Protein AF-0000000073460414 (afdb_homodimer)

InterPro domains:
  IPR008927 6-phosphogluconate dehydrogenase-like, C-terminal domain superfamily [SSF48179] (212-339)
  IPR013328 6-phosphogluconate dehydrogenase, domain 2 [G3DSA:1.10.1040.10] (212-346)
  IPR013332 Ketopantoate reductase, N-terminal domain [PF02558] (13-181)
  IPR013752 Ketopantoate reductase, C-terminal domain [PF08546] (212-337)
  IPR036188 FAD/NAD(P)-binding domain superfamily [SSF51905] (10-211)
  IPR036291 NAD(P)-binding domain superfamily [SSF51735] (9-98)
  IPR051402 Ketopantoate Reductase-Related [PTHR21708] (1-340)

Solvent-accessible surface area (backbone atoms only — not comparable to full-atom values): 36194 Å² total; per-residue (Å²): 130,85,64,92,63,86,69,82,56,45,28,33,37,35,40,30,64,48,30,66,23,47,53,51,47,48,36,28,38,70,46,63,57,33,45,26,32,37,30,25,60,92,32,32,72,54,30,74,75,52,18,31,33,36,44,28,72,52,73,38,78,42,69,54,46,69,63,76,36,78,24,60,35,69,67,52,54,53,68,64,70,63,63,53,44,27,40,36,39,34,44,78,58,32,81,89,50,59,67,77,62,17,65,36,57,59,44,50,62,55,57,52,44,31,40,71,69,38,64,84,56,64,30,30,40,33,42,45,42,81,43,46,77,62,66,68,60,55,51,58,91,69,45,42,72,72,53,40,45,21,52,26,39,28,50,71,48,61,47,52,41,58,80,48,85,39,31,32,40,29,77,40,61,50,37,35,37,25,10,25,72,52,77,82,40,62,66,15,43,53,48,22,49,50,46,26,60,36,43,30,30,88,94,48,45,45,40,39,68,25,86,57,37,65,58,53,40,54,56,51,35,41,48,51,46,22,52,21,53,52,22,32,58,54,70,42,34,46,25,54,43,32,57,39,20,66,90,48,38,38,34,51,64,62,44,37,48,52,22,27,50,34,46,44,52,34,40,39,71,75,74,38,83,66,66,71,68,51,54,64,48,53,57,53,59,39,48,74,43,88,43,64,45,72,44,22,51,25,48,76,68,67,41,86,56,50,51,52,30,40,40,45,41,55,49,52,53,13,54,77,65,71,42,83,42,68,58,47,50,44,55,42,57,51,46,41,35,39,46,38,53,45,33,40,74,70,63,74,41,83,76,129,131,84,66,89,66,85,70,82,57,45,27,34,36,35,41,29,64,48,31,66,24,47,52,52,47,47,37,28,37,71,48,62,58,33,46,27,31,37,30,25,61,94,32,32,71,55,30,75,76,51,18,30,32,35,44,28,71,52,74,39,78,43,68,54,45,69,62,78,36,79,24,59,35,68,66,53,54,53,68,64,70,62,62,51,45,29,39,36,38,36,45,76,57,32,82,86,49,59,66,77,62,16,63,33,58,58,44,50,61,55,56,50,43,31,40,68,68,40,65,82,57,62,28,31,40,31,43,45,42,83,44,45,76,62,67,70,58,54,52,60,92,67,43,43,72,73,51,41,45,21,52,27,38,26,48,71,46,62,47,53,39,59,80,46,85,38,30,32,41,30,77,39,61,49,36,35,38,25,10,25,72,52,75,83,40,63,67,14,44,53,47,22,47,50,47,23,59,36,43,31,32,88,94,47,43,45,42,38,66,26,85,59,36,67,58,53,40,54,56,51,37,40,48,50,44,22,52,22,53,52,21,32,57,54,72,42,34,46,24,53,42,34,57,40,18,66,92,48,38,39,34,50,64,62,44,37,47,52,25,27,50,32,47,44,52,35,40,38,73,75,72,39,83,67,68,70,70,51,54,65,48,54,58,54,58,39,51,75,42,89,44,66,46,72,44,21,52,24,48,76,67,67,40,86,55,51,51,53,29,42,40,46,41,55,50,52,53,12,54,76,64,71,43,83,42,67,59,47,49,44,54,42,57,50,46,40,35,38,47,38,52,44,34,39,76,70,63,74,40,84,75,130

Organism: Eremothecium gossypii (strain ATCC 10895 / CBS 109.51 / FGSC 9923 / NRRL Y-1056) (NCBI:txid284811)

Radius of gyration: 31.47 Å; Cα contacts (8 Å, |Δi|>4): 1413; chains: 2; bounding box: 45×119×71 Å

Nearest PDB structures (foldseek):
  5x20-assembly1_B  TM=8.268E-01  e=2.804E-19  Enterococcus faecium DO
  5x20-assembly1_A  TM=7.997E-01  e=2.499E-19  Enterococcus faecium DO
  2ew2-assembly1_A  TM=6.689E-01  e=2.371E-20  Enterococcus faecalis V583
  3wfj-assembly1_E  TM=7.992E-01  e=2.943E-17  Enterococcus faecium
  5x20-assembly2_D  TM=8.362E-01  e=9.614E-12  Enterococcus faecium DO

Structure (mmCIF, N/CA/C/O backbone):
data_AF-0000000073460414-model_v1
#
loop_
_entity.id
_entity.type
_entity.pdbx_description
1 polymer ADR079Cp
#
loop_
_atom_site.group_PDB
_atom_site.id
_atom_site.type_symbol
_atom_site.label_atom_id
_atom_site.label_alt_id
_atom_site.label_comp_id
_atom_site.label_asym_id
_atom_site.label_entity_id
_atom_site.label_seq_id
_atom_site.pdbx_PDB_ins_code
_atom_site.Cartn_x
_atom_site.Cartn_y
_atom_site.Cartn_z
_atom_site.occupancy
_atom_site.B_iso_or_equiv
_atom_site.auth_seq_id
_atom_site.auth_comp_id
_atom_site.auth_asym_id
_atom_site.auth_atom_id
_atom_site.pdbx_PDB_model_num
ATOM 1 N N . MET A 1 1 ? 2.545 55.188 43.062 1 28.72 1 MET A N 1
ATOM 2 C CA . MET A 1 1 ? 3.352 54.812 41.906 1 28.72 1 MET A CA 1
ATOM 3 C C . MET A 1 1 ? 2.799 53.562 41.25 1 28.72 1 MET A C 1
ATOM 5 O O . MET A 1 1 ? 2.805 52.469 41.812 1 28.72 1 MET A O 1
ATOM 9 N N . SER A 1 2 ? 1.686 53.656 40.438 1 30.47 2 SER A N 1
ATOM 10 C CA . SER A 1 2 ? 0.773 52.625 39.969 1 30.47 2 SER A CA 1
ATOM 11 C C . SER A 1 2 ? 1.525 51.531 39.219 1 30.47 2 SER A C 1
ATOM 13 O O . SER A 1 2 ? 2.355 51.812 38.344 1 30.47 2 SER A O 1
ATOM 15 N N . THR A 1 3 ? 1.87 50.375 39.781 1 33.47 3 THR A N 1
ATOM 16 C CA . THR A 1 3 ? 2.707 49.25 39.406 1 33.47 3 THR A CA 1
ATOM 17 C C . THR A 1 3 ? 2.5 48.875 37.938 1 33.47 3 THR A C 1
ATOM 19 O O . THR A 1 3 ? 1.475 49.219 37.344 1 33.47 3 THR A O 1
ATOM 22 N N . LEU A 1 4 ? 3.502 48.438 37.062 1 39.12 4 LEU A N 1
ATOM 23 C CA . LEU A 1 4 ? 3.404 48.188 35.656 1 39.12 4 LEU A CA 1
ATOM 24 C C . LEU A 1 4 ? 2.039 47.625 35.281 1 39.12 4 LEU A C 1
ATOM 26 O O . LEU A 1 4 ? 1.652 46.562 35.812 1 39.12 4 LEU A O 1
ATOM 30 N N . GLY A 1 5 ? 0.961 48.25 35.094 1 36.22 5 GLY A N 1
ATOM 31 C CA . GLY A 1 5 ? -0.43 48.062 34.688 1 36.22 5 GLY A CA 1
ATOM 32 C C . GLY A 1 5 ? -0.645 46.844 33.812 1 36.22 5 GLY A C 1
ATOM 33 O O . GLY A 1 5 ? 0.282 46.406 33.125 1 36.22 5 GLY A O 1
ATOM 34 N N . GLU A 1 6 ? -1.478 45.781 34.156 1 42 6 GLU A N 1
ATOM 35 C CA . GLU A 1 6 ? -1.787 44.562 33.438 1 42 6 GLU A CA 1
ATOM 36 C C . GLU A 1 6 ? -1.792 44.812 31.938 1 42 6 GLU A C 1
ATOM 38 O O . GLU A 1 6 ? -2.781 45.281 31.375 1 42 6 GLU A O 1
ATOM 43 N N . GLN A 1 7 ? -0.922 45.5 31.266 1 48.25 7 GLN A N 1
ATOM 44 C CA . GLN A 1 7 ? -0.812 45.625 29.812 1 48.25 7 GLN A CA 1
ATOM 45 C C . GLN A 1 7 ? -1.405 44.438 29.094 1 48.25 7 GLN A C 1
ATOM 47 O O . GLN A 1 7 ? -1.146 43.281 29.469 1 48.25 7 GLN A O 1
ATOM 52 N N . ASP A 1 8 ? -2.619 44.562 28.391 1 69.56 8 ASP A N 1
ATOM 53 C CA . ASP A 1 8 ? -3.539 43.562 27.828 1 69.56 8 ASP A CA 1
ATOM 54 C C . ASP A 1 8 ? -2.789 42.531 26.984 1 69.56 8 ASP A C 1
ATOM 56 O O . ASP A 1 8 ? -2.154 42.875 26 1 69.56 8 ASP A O 1
ATOM 60 N N . LYS A 1 9 ? -2.256 41.469 27.531 1 89.38 9 LYS A N 1
ATOM 61 C CA . LYS A 1 9 ? -1.607 40.375 26.844 1 89.38 9 LYS A CA 1
ATOM 62 C C . LYS A 1 9 ? -2.342 40.031 25.547 1 89.38 9 LYS A C 1
ATOM 64 O O . LYS A 1 9 ? -3.562 40.188 25.453 1 89.38 9 LYS A O 1
ATOM 69 N N . LEU A 1 10 ? -1.548 39.75 24.609 1 96.31 10 LEU A N 1
ATOM 70 C CA . LEU A 1 10 ? -2.17 39.219 23.391 1 96.31 10 LEU A CA 1
ATOM 71 C C . LEU A 1 10 ? -2.977 37.969 23.703 1 96.31 10 LEU A C 1
ATOM 73 O O . LEU A 1 10 ? -2.73 37.281 24.703 1 96.31 10 LEU A O 1
ATOM 77 N N . ARG A 1 11 ? -3.967 37.781 22.953 1 98.19 11 ARG A N 1
ATOM 78 C CA . ARG A 1 11 ? -4.777 36.562 23.094 1 98.19 11 ARG A CA 1
ATOM 79 C C . ARG A 1 11 ? -4.574 35.656 21.891 1 98.19 11 ARG A C 1
ATOM 81 O O . ARG A 1 11 ? -4.754 36.062 20.75 1 98.19 11 ARG A O 1
ATOM 88 N N . ALA A 1 12 ? -4.16 34.438 22.172 1 98.69 12 ALA A N 1
ATOM 89 C CA . ALA A 1 12 ? -3.98 33.406 21.141 1 98.69 12 ALA A CA 1
ATOM 90 C C . ALA A 1 12 ? -4.965 32.281 21.312 1 98.69 12 ALA A C 1
ATOM 92 O O . ALA A 1 12 ? -5.094 31.719 22.406 1 98.69 12 ALA A O 1
ATOM 93 N N . LEU A 1 13 ? -5.668 31.922 20.266 1 98.75 13 LEU A N 1
ATOM 94 C CA . LEU A 1 13 ? -6.559 30.766 20.234 1 98.75 13 LEU A CA 1
ATOM 95 C C . LEU A 1 13 ? -5.957 29.641 19.406 1 98.75 13 LEU A C 1
ATOM 97 O O . LEU A 1 13 ? -5.711 29.812 18.203 1 98.75 13 LEU A O 1
ATOM 101 N N . VAL A 1 14 ? -5.699 28.5 20.031 1 98.69 14 VAL A N 1
ATOM 102 C CA . VAL A 1 14 ? -5.215 27.312 19.328 1 98.69 14 VAL A CA 1
ATOM 103 C C . VAL A 1 14 ? -6.379 26.359 19.062 1 98.69 14 VAL A C 1
ATOM 105 O O . VAL A 1 14 ? -7.078 25.953 20 1 98.69 14 VAL A O 1
ATOM 108 N N . ILE A 1 15 ? -6.594 26.094 17.781 1 97.31 15 ILE A N 1
ATOM 109 C CA . ILE A 1 15 ? -7.652 25.172 17.375 1 97.31 15 ILE A CA 1
ATOM 110 C C . ILE A 1 15 ? -7.047 23.844 16.922 1 97.31 15 ILE A C 1
ATOM 112 O O . ILE A 1 15 ? -6.305 23.781 15.945 1 97.31 15 ILE A O 1
ATOM 116 N N . GLY A 1 16 ? -7.383 22.734 17.594 1 95.69 16 GLY A N 1
ATOM 117 C CA . GLY A 1 16 ? -6.793 21.422 17.391 1 95.69 16 GLY A CA 1
ATOM 118 C C . GLY A 1 16 ? -5.91 20.984 18.547 1 95.69 16 GLY A C 1
ATOM 119 O O . GLY A 1 16 ? -4.727 21.328 18.594 1 95.69 16 GLY A O 1
ATOM 120 N N . ALA A 1 17 ? -6.434 20.109 19.391 1 95.62 17 ALA A N 1
ATOM 121 C CA . ALA A 1 17 ? -5.711 19.672 20.578 1 95.62 17 ALA A CA 1
ATOM 122 C C . ALA A 1 17 ? -5.09 18.297 20.375 1 95.62 17 ALA A C 1
ATOM 124 O O . ALA A 1 17 ? -5.191 17.422 21.25 1 95.62 17 ALA A O 1
ATOM 125 N N . GLY A 1 18 ? -4.543 18.094 19.172 1 94.06 18 GLY A N 1
ATOM 126 C CA . GLY A 1 18 ? -3.611 17 18.984 1 94.06 18 GLY A CA 1
ATOM 127 C C . GLY A 1 18 ? -2.244 17.266 19.594 1 94.06 18 GLY A C 1
ATOM 128 O O . GLY A 1 18 ? -2.047 18.281 20.266 1 94.06 18 GLY A O 1
ATOM 129 N N . ALA A 1 19 ? -1.358 16.391 19.328 1 93.81 19 ALA A N 1
ATOM 130 C CA . ALA A 1 19 ? -0.025 16.516 19.906 1 93.81 19 ALA A CA 1
ATOM 131 C C . ALA A 1 19 ? 0.627 17.844 19.516 1 93.81 19 ALA A C 1
ATOM 133 O O . ALA A 1 19 ? 1.163 18.547 20.375 1 93.81 19 ALA A O 1
ATOM 134 N N . VAL A 1 20 ? 0.552 18.172 18.234 1 95.38 20 VAL A N 1
ATOM 135 C CA . VAL A 1 20 ? 1.155 19.391 17.719 1 95.38 20 VAL A CA 1
ATOM 136 C C . VAL A 1 20 ? 0.483 20.609 18.344 1 95.38 20 VAL A C 1
ATOM 138 O O . VAL A 1 20 ? 1.159 21.547 18.766 1 95.38 20 VAL A O 1
ATOM 141 N N . GLY A 1 21 ? -0.781 20.578 18.469 1 97.44 21 GLY A N 1
ATOM 142 C CA . GLY A 1 21 ? -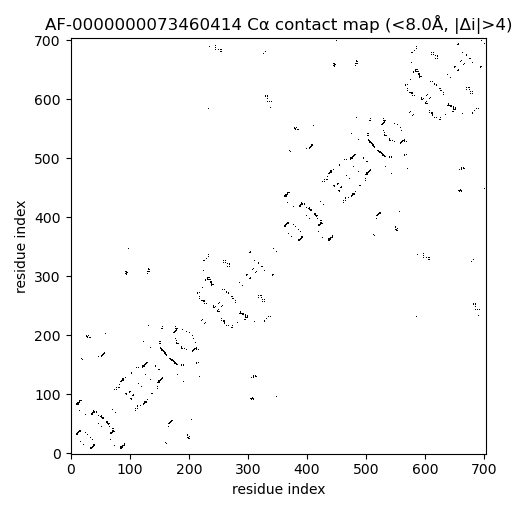1.528 21.703 19.031 1 97.44 21 GLY A CA 1
ATOM 143 C C . GLY A 1 21 ? -1.234 21.938 20.5 1 97.44 21 GLY A C 1
ATOM 144 O O . GLY A 1 21 ? -1.081 23.078 20.922 1 97.44 21 GLY A O 1
ATOM 145 N N . VAL A 1 22 ? -1.137 20.875 21.219 1 97.75 22 VAL A N 1
ATOM 146 C CA . VAL A 1 22 ? -0.877 21 22.656 1 97.75 22 VAL A CA 1
ATOM 147 C C . VAL A 1 22 ? 0.539 21.516 22.875 1 97.75 22 VAL A C 1
ATOM 149 O O . VAL A 1 22 ? 0.759 22.391 23.734 1 97.75 22 VAL A O 1
ATOM 152 N N . VAL A 1 23 ? 1.459 21.031 22.094 1 97.81 23 VAL A N 1
ATOM 153 C CA . VAL A 1 23 ? 2.834 21.5 22.203 1 97.81 23 VAL A CA 1
ATOM 154 C C . VAL A 1 23 ? 2.896 22.984 21.828 1 97.81 23 VAL A C 1
ATOM 156 O O . VAL A 1 23 ? 3.564 23.781 22.516 1 97.81 23 VAL A O 1
ATOM 159 N N . ALA A 1 24 ? 2.197 23.359 20.828 1 98.38 24 ALA A N 1
ATOM 160 C CA . ALA A 1 24 ? 2.164 24.75 20.422 1 98.38 24 ALA A CA 1
ATOM 161 C C . ALA A 1 24 ? 1.528 25.641 21.484 1 98.38 24 ALA A C 1
ATOM 163 O O . ALA A 1 24 ? 2.041 26.719 21.797 1 98.38 24 ALA A O 1
ATOM 164 N N . ALA A 1 25 ? 0.442 25.172 22.031 1 98.44 25 ALA A N 1
ATOM 165 C CA . ALA A 1 25 ? -0.238 25.922 23.094 1 98.44 25 ALA A CA 1
ATOM 166 C C . ALA A 1 25 ? 0.666 26.094 24.312 1 98.44 25 ALA A C 1
ATOM 168 O O . ALA A 1 25 ? 0.718 27.172 24.906 1 98.44 25 ALA A O 1
ATOM 169 N N . TYR A 1 26 ? 1.331 25.047 24.625 1 98.44 26 TYR A N 1
ATOM 170 C CA . TYR A 1 26 ? 2.217 25.094 25.781 1 98.44 26 TYR A CA 1
ATOM 171 C C . TYR A 1 26 ? 3.373 26.062 25.531 1 98.44 26 TYR A C 1
ATOM 173 O O . TYR A 1 26 ? 3.76 26.812 26.422 1 98.44 26 TYR A O 1
ATOM 181 N N . ALA A 1 27 ? 3.963 26.016 24.391 1 98.44 27 ALA A N 1
ATOM 182 C CA . ALA A 1 27 ? 5.055 26.922 24.047 1 98.44 27 ALA A CA 1
ATOM 183 C C . ALA A 1 27 ? 4.625 28.375 24.172 1 98.44 27 ALA A C 1
ATOM 185 O O . ALA A 1 27 ? 5.34 29.188 24.75 1 98.44 27 ALA A O 1
ATOM 186 N N . LEU A 1 28 ? 3.49 28.703 23.641 1 98.44 28 LEU A N 1
ATOM 187 C CA . LEU A 1 28 ? 2.957 30.047 23.719 1 98.44 28 LEU A CA 1
ATOM 188 C C . LEU A 1 28 ? 2.695 30.453 25.156 1 98.44 28 LEU A C 1
ATOM 190 O O . LEU A 1 28 ? 2.992 31.594 25.547 1 98.44 28 LEU A O 1
ATOM 194 N N . PHE A 1 29 ? 2.119 29.547 25.906 1 98.06 29 PHE A N 1
ATOM 195 C CA . PHE A 1 29 ? 1.795 29.797 27.312 1 98.06 29 PHE A CA 1
ATOM 196 C C . PHE A 1 29 ? 3.059 30.047 28.109 1 98.06 29 PHE A C 1
ATOM 198 O O . PHE A 1 29 ? 3.119 31.016 28.891 1 98.06 29 PHE A O 1
ATOM 205 N N . ARG A 1 30 ? 3.986 29.203 27.953 1 97.12 30 ARG A N 1
ATOM 206 C CA . ARG A 1 30 ? 5.223 29.234 28.719 1 97.12 30 ARG A CA 1
ATOM 207 C C . ARG A 1 30 ? 5.969 30.547 28.5 1 97.12 30 ARG A C 1
ATOM 209 O O . ARG A 1 30 ? 6.617 31.062 29.406 1 97.12 30 ARG A O 1
ATOM 216 N N . ASN A 1 31 ? 5.961 31.031 27.312 1 96 31 ASN A N 1
ATOM 217 C CA . ASN A 1 31 ? 6.59 32.312 27 1 96 31 ASN A CA 1
ATOM 218 C C . ASN A 1 31 ? 6.062 33.406 27.891 1 96 31 ASN A C 1
ATOM 220 O O . ASN A 1 31 ? 6.797 34.344 28.234 1 96 31 ASN A O 1
ATOM 224 N N . GLY A 1 32 ? 4.746 33.438 28.219 1 95.75 32 GLY A N 1
ATOM 225 C CA . GLY A 1 32 ? 4.141 34.375 29.141 1 95.75 32 GLY A CA 1
ATOM 226 C C . GLY A 1 32 ? 3.602 35.625 28.453 1 95.75 32 GLY A C 1
ATOM 227 O O . GLY A 1 32 ? 2.896 36.406 29.062 1 95.75 32 GLY A O 1
ATOM 228 N N . GLY A 1 33 ? 3.859 35.781 27.141 1 94.75 33 GLY A N 1
ATOM 229 C CA . GLY A 1 33 ? 3.48 36.969 26.422 1 94.75 33 GLY A CA 1
ATOM 230 C C . GLY A 1 33 ? 2.049 36.938 25.922 1 94.75 33 GLY A C 1
ATOM 231 O O . GLY A 1 33 ? 1.528 37.969 25.453 1 94.75 33 GLY A O 1
ATOM 232 N N . ALA A 1 34 ? 1.345 35.812 26.078 1 96.25 34 ALA A N 1
ATOM 233 C CA . ALA A 1 34 ? -0.013 35.688 25.547 1 96.25 34 ALA A CA 1
ATOM 234 C C . ALA A 1 34 ? -0.917 34.938 26.516 1 96.25 34 ALA A C 1
ATOM 236 O O . ALA A 1 34 ? -0.45 34.062 27.266 1 96.25 34 ALA A O 1
ATOM 237 N N . GLU A 1 35 ? -2.141 35.312 26.578 1 97.88 35 GLU A N 1
ATOM 238 C CA . GLU A 1 35 ? -3.195 34.438 27.094 1 97.88 35 GLU A CA 1
ATOM 239 C C . GLU A 1 35 ? -3.6 33.375 26.078 1 97.88 35 GLU A C 1
ATOM 241 O O . GLU A 1 35 ? -4.078 33.719 24.984 1 97.88 35 GLU A O 1
ATOM 246 N N . VAL A 1 36 ? -3.4 32.125 26.453 1 98.62 36 VAL A N 1
ATOM 247 C CA . VAL A 1 36 ? -3.543 31.047 25.484 1 98.62 36 VAL A CA 1
ATOM 248 C C . VAL A 1 36 ? -4.852 30.297 25.719 1 98.62 36 VAL A C 1
ATOM 250 O O . VAL A 1 36 ? -5.098 29.797 26.828 1 98.62 36 VAL A O 1
ATOM 253 N N . SER A 1 37 ? -5.711 30.297 24.75 1 98.56 37 SER A N 1
ATOM 254 C CA . SER A 1 37 ? -6.934 29.5 24.719 1 98.56 37 SER A CA 1
ATOM 255 C C . SER A 1 37 ? -6.773 28.266 23.828 1 98.56 37 SER A C 1
ATOM 257 O O . SER A 1 37 ? -6.168 28.359 22.75 1 98.56 37 SER A O 1
ATOM 259 N N . LEU A 1 38 ? -7.277 27.125 24.281 1 98.5 38 LEU A N 1
ATOM 260 C CA . LEU A 1 38 ? -7.199 25.875 23.531 1 98.5 38 LEU A CA 1
ATOM 261 C C . LEU A 1 38 ? -8.578 25.25 23.375 1 98.5 38 LEU A C 1
ATOM 263 O O . LEU A 1 38 ? -9.336 25.156 24.344 1 98.5 38 LEU A O 1
ATOM 267 N N . VAL A 1 39 ? -8.898 24.953 22.156 1 97.69 39 VAL A N 1
ATOM 268 C CA . VAL A 1 39 ? -10.117 24.188 21.906 1 97.69 39 VAL A CA 1
ATOM 269 C C . VAL A 1 39 ? -9.805 22.688 21.922 1 97.69 39 VAL A C 1
ATOM 271 O O . VAL A 1 39 ? -9.039 22.203 21.078 1 97.69 39 VAL A O 1
ATOM 274 N N . SER A 1 40 ? -10.258 21.984 22.828 1 93.94 40 SER A N 1
ATOM 275 C CA . SER A 1 40 ? -10.039 20.547 22.984 1 93.94 40 SER A CA 1
ATOM 276 C C . SER A 1 40 ? -11.367 19.797 23.109 1 93.94 40 SER A C 1
ATOM 278 O O . SER A 1 40 ? -12.039 19.906 24.141 1 93.94 40 SER A O 1
ATOM 280 N N . ARG A 1 41 ? -11.781 18.922 22.219 1 87.31 41 ARG A N 1
ATOM 281 C CA . ARG A 1 41 ? -13.07 18.234 22.234 1 87.31 41 ARG A CA 1
ATOM 282 C C . ARG A 1 41 ? -12.9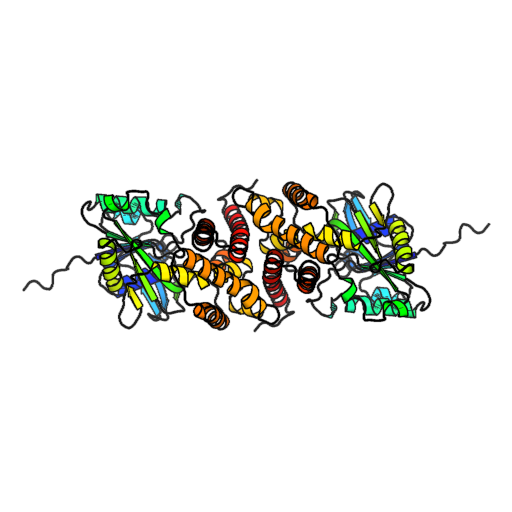84 16.922 23.016 1 87.31 41 ARG A C 1
ATOM 284 O O . ARG A 1 41 ? -13.414 16.859 24.156 1 87.31 41 ARG A O 1
ATOM 291 N N . SER A 1 42 ? -12.117 16.047 22.484 1 85.56 42 SER A N 1
ATOM 292 C CA . SER A 1 42 ? -12.125 14.68 23 1 85.56 42 SER A CA 1
ATOM 293 C C . SER A 1 42 ? -11.484 14.609 24.391 1 85.56 42 SER A C 1
ATOM 295 O O . SER A 1 42 ? -11.859 13.766 25.203 1 85.56 42 SER A O 1
ATOM 297 N N . ASP A 1 43 ? -10.625 15.539 24.656 1 91.19 43 ASP A N 1
ATOM 298 C CA . ASP A 1 43 ? -9.875 15.477 25.906 1 91.19 43 ASP A CA 1
ATOM 299 C C . ASP A 1 43 ? -10.43 16.453 26.938 1 91.19 43 ASP A C 1
ATOM 301 O O . ASP A 1 43 ? -9.906 16.562 28.047 1 91.19 43 ASP A O 1
ATOM 305 N N . TYR A 1 44 ? -11.453 17.094 26.672 1 94.38 44 TYR A N 1
ATOM 306 C CA . TYR A 1 44 ? -11.891 18.25 27.453 1 94.38 44 TYR A CA 1
ATOM 307 C C . TYR A 1 44 ? -12.07 17.875 28.906 1 94.38 44 TYR A C 1
ATOM 309 O O . TYR A 1 44 ? -11.445 18.469 29.797 1 94.38 44 TYR A O 1
ATOM 317 N N . ASP A 1 45 ? -12.828 16.875 29.188 1 94.62 45 ASP A N 1
ATOM 318 C CA . ASP A 1 45 ? -13.164 16.531 30.562 1 94.62 45 ASP A CA 1
ATOM 319 C C . ASP A 1 45 ? -11.922 16.109 31.344 1 94.62 45 ASP A C 1
ATOM 321 O O . ASP A 1 45 ? -11.734 16.5 32.5 1 94.62 45 ASP A O 1
ATOM 325 N N . ARG A 1 46 ? -11.141 15.406 30.672 1 95 46 ARG A N 1
ATOM 326 C CA . ARG A 1 46 ? -9.906 14.945 31.297 1 95 46 ARG A CA 1
ATOM 327 C C . ARG A 1 46 ? -8.984 16.125 31.625 1 95 46 ARG A C 1
ATOM 329 O O . ARG A 1 46 ? -8.383 16.156 32.688 1 95 46 ARG A O 1
ATOM 336 N N . VAL A 1 47 ? -8.891 17.062 30.766 1 96.19 47 VAL A N 1
ATOM 337 C CA . VAL A 1 47 ? -7.949 18.172 30.922 1 96.19 47 VAL A CA 1
ATOM 338 C C . VAL A 1 47 ? -8.492 19.172 31.938 1 96.19 47 VAL A C 1
ATOM 340 O O . VAL A 1 47 ? -7.719 19.781 32.688 1 96.19 47 VAL A O 1
ATOM 343 N N . VAL A 1 48 ? -9.758 19.328 32 1 95.88 48 VAL A N 1
ATOM 344 C CA . VAL A 1 48 ? -10.359 20.172 33.031 1 95.88 48 VAL A CA 1
ATOM 345 C C . VAL A 1 48 ? -10.008 19.641 34.438 1 95.88 48 VAL A C 1
ATOM 347 O O . VAL A 1 48 ? -9.641 20.406 35.312 1 95.88 48 VAL A O 1
ATOM 350 N N . SER A 1 49 ? -10.039 18.359 34.594 1 96.31 49 SER A N 1
ATOM 351 C CA . SER A 1 49 ? -9.867 17.734 35.875 1 96.31 49 SER A CA 1
ATOM 352 C C . SER A 1 49 ? -8.391 17.562 36.219 1 96.31 49 SER A C 1
ATOM 354 O O . SER A 1 49 ? -7.973 17.812 37.344 1 96.31 49 SER A O 1
ATOM 356 N N . GLN A 1 50 ? -7.555 17.188 35.219 1 96.75 50 GLN A N 1
ATOM 357 C CA . GLN A 1 50 ? -6.211 16.719 35.562 1 96.75 50 GLN A CA 1
ATOM 358 C C . GLN A 1 50 ? -5.148 17.516 34.812 1 96.75 50 GLN A C 1
ATOM 360 O O . GLN A 1 50 ? -3.963 17.453 35.156 1 96.75 50 GLN A O 1
ATOM 365 N N . GLY A 1 51 ? -5.59 18.25 33.875 1 97.62 51 GLY A N 1
ATOM 366 C CA . GLY A 1 51 ? -4.625 18.953 33.031 1 97.62 51 GLY A CA 1
ATOM 367 C C . GLY A 1 51 ? -3.895 18.047 32.062 1 97.62 51 GLY A C 1
ATOM 368 O O . GLY A 1 51 ? -4.102 16.844 32.062 1 97.62 51 GLY A O 1
ATOM 369 N N . TYR A 1 52 ? -3.08 18.656 31.234 1 98 52 TYR A N 1
ATOM 370 C CA . TYR A 1 52 ? -2.242 17.891 30.312 1 98 52 TYR A CA 1
ATOM 371 C C . TYR A 1 52 ? -0.979 17.406 31.016 1 98 52 TYR A C 1
ATOM 373 O O . TYR A 1 52 ? -0.424 18.094 31.875 1 98 52 TYR A O 1
ATOM 381 N N . THR A 1 53 ? -0.574 16.234 30.672 1 98.06 53 THR A N 1
ATOM 382 C CA . THR A 1 53 ? 0.772 15.727 30.922 1 98.06 53 THR A CA 1
ATOM 383 C C . THR A 1 53 ? 1.583 15.68 29.625 1 98.06 53 THR A C 1
ATOM 385 O O . THR A 1 53 ? 1.166 15.055 28.656 1 98.06 53 THR A O 1
ATOM 388 N N . ILE A 1 54 ? 2.725 16.375 29.625 1 97.81 54 ILE A N 1
ATOM 389 C CA . ILE A 1 54 ? 3.582 16.422 28.438 1 97.81 54 ILE A CA 1
ATOM 390 C C . ILE A 1 54 ? 4.977 15.914 28.797 1 97.81 54 ILE A C 1
ATOM 392 O O . ILE A 1 54 ? 5.691 16.531 29.594 1 97.81 54 ILE A O 1
ATOM 396 N N . ASP A 1 55 ? 5.32 14.75 28.281 1 97.88 55 ASP A N 1
ATOM 397 C CA . ASP A 1 55 ? 6.699 14.273 28.328 1 97.88 55 ASP A CA 1
ATOM 398 C C . ASP A 1 55 ? 7.508 14.812 27.156 1 97.88 55 ASP A C 1
ATOM 400 O O . ASP A 1 55 ? 7.367 14.336 26.016 1 97.88 55 ASP A O 1
ATOM 404 N N . SER A 1 56 ? 8.344 15.805 27.484 1 97 56 SER A N 1
ATOM 405 C CA . SER A 1 56 ? 8.914 16.609 26.406 1 97 56 SER A CA 1
ATOM 406 C C . SER A 1 56 ? 10.438 16.656 26.5 1 97 56 SER A C 1
ATOM 408 O O . SER A 1 56 ? 11 16.828 27.594 1 97 56 SER A O 1
ATOM 410 N N . VAL A 1 57 ? 11.086 16.469 25.359 1 95.56 57 VAL A N 1
ATOM 411 C CA . VAL A 1 57 ? 12.539 16.625 25.312 1 95.56 57 VAL A CA 1
ATOM 412 C C . VAL A 1 57 ? 12.906 18.094 25.531 1 95.56 57 VAL A C 1
ATOM 414 O O . VAL A 1 57 ? 14.016 18.406 25.969 1 95.56 57 VAL A O 1
ATOM 417 N N . ASN A 1 58 ? 11.969 18.984 25.25 1 95.69 58 ASN A N 1
ATOM 418 C CA . ASN A 1 58 ? 12.203 20.422 25.438 1 95.69 58 ASN A CA 1
ATOM 419 C C . ASN A 1 58 ? 11.883 20.859 26.859 1 95.69 58 ASN A C 1
ATOM 421 O O . ASN A 1 58 ? 12.625 21.656 27.453 1 95.69 58 ASN A O 1
ATOM 425 N N . TYR A 1 59 ? 10.82 20.391 27.453 1 95.19 59 TYR A N 1
ATOM 426 C CA . TYR A 1 59 ? 10.242 21 28.641 1 95.19 59 TYR A CA 1
ATOM 427 C C . TYR A 1 59 ? 10.312 20.047 29.828 1 95.19 59 TYR A C 1
ATOM 429 O O . TYR A 1 59 ? 9.945 20.422 30.953 1 95.19 59 TYR A O 1
ATOM 437 N N . GLY A 1 60 ? 10.82 18.844 29.625 1 96.19 60 GLY A N 1
ATOM 438 C CA . GLY A 1 60 ? 10.781 17.828 30.656 1 96.19 60 GLY A CA 1
ATOM 439 C C . GLY A 1 60 ? 9.398 17.234 30.875 1 96.19 60 GLY A C 1
ATOM 440 O O . GLY A 1 60 ? 8.609 17.125 29.922 1 96.19 60 GLY A O 1
ATOM 441 N N . ASN A 1 61 ? 9.18 16.812 32.094 1 97.06 61 ASN A N 1
ATOM 442 C CA . ASN A 1 61 ? 7.863 16.266 32.438 1 97.06 61 ASN A CA 1
ATOM 443 C C . ASN A 1 61 ? 6.934 17.344 33 1 97.06 61 ASN A C 1
ATOM 445 O O . ASN A 1 61 ? 7.027 17.688 34.156 1 97.06 61 ASN A O 1
ATOM 449 N N . VAL A 1 62 ? 6.082 17.812 32.188 1 97.69 62 VAL A N 1
ATOM 450 C CA . VAL A 1 62 ? 5.066 18.797 32.562 1 97.69 62 VAL A CA 1
ATOM 451 C C . VAL A 1 62 ? 3.795 18.062 33 1 97.69 62 VAL A C 1
ATOM 453 O O . VAL A 1 62 ? 3.238 17.266 32.25 1 97.69 62 VAL A O 1
ATOM 456 N N . THR A 1 63 ? 3.322 18.312 34.188 1 97.38 63 THR A N 1
ATOM 457 C CA . THR A 1 63 ? 2.125 17.641 34.688 1 97.38 63 THR A CA 1
ATOM 458 C C . THR A 1 63 ? 1.084 18.672 35.125 1 97.38 63 THR A C 1
ATOM 460 O O . THR A 1 63 ? 1.43 19.703 35.688 1 97.38 63 THR A O 1
ATOM 463 N N . GLY A 1 64 ? -0.114 18.406 34.812 1 97.62 64 GLY A N 1
ATOM 464 C CA . GLY A 1 64 ? -1.226 19.188 35.344 1 97.62 64 GLY A CA 1
ATOM 465 C C . GLY A 1 64 ? -1.361 20.547 34.656 1 97.62 64 GLY A C 1
ATOM 466 O O . GLY A 1 64 ? -1.928 21.469 35.25 1 97.62 64 GLY A O 1
ATOM 467 N N . TRP A 1 65 ? -0.876 20.641 33.469 1 98.06 65 TRP A N 1
ATOM 468 C CA . TRP A 1 65 ? -0.906 21.938 32.812 1 98.06 65 TRP A CA 1
ATOM 469 C C . TRP A 1 65 ? -2.27 22.203 32.188 1 98.06 65 TRP A C 1
ATOM 471 O O . TRP A 1 65 ? -2.867 21.312 31.578 1 98.06 65 TRP A O 1
ATOM 481 N N . ARG A 1 66 ? -2.682 23.438 32.312 1 98 66 ARG A N 1
ATOM 482 C CA . ARG A 1 66 ? -3.861 23.938 31.609 1 98 66 ARG A CA 1
ATOM 483 C C . ARG A 1 66 ? -3.578 25.281 30.938 1 98 66 ARG A C 1
ATOM 485 O O . ARG A 1 66 ? -2.859 26.125 31.5 1 98 66 ARG A O 1
ATOM 492 N N . PRO A 1 67 ? -4.137 25.422 29.75 1 97.94 67 PRO A N 1
ATOM 493 C CA . PRO A 1 67 ? -4.016 26.766 29.156 1 97.94 67 PRO A CA 1
ATOM 494 C C . PRO A 1 67 ? -4.773 27.828 29.953 1 97.94 67 PRO A C 1
ATOM 496 O O . PRO A 1 67 ? -5.449 27.516 30.938 1 97.94 67 PRO A O 1
ATOM 499 N N . SER A 1 68 ? -4.582 29.094 29.578 1 97.62 68 SER A N 1
ATOM 500 C CA . SER A 1 68 ? -5.309 30.172 30.234 1 97.62 68 SER A CA 1
ATOM 501 C C . SER A 1 68 ? -6.816 29.953 30.156 1 97.62 68 SER A C 1
ATOM 503 O O . SER A 1 68 ? -7.539 30.234 31.109 1 97.62 68 SER A O 1
ATOM 505 N N . HIS A 1 69 ? -7.281 29.469 29.016 1 97.62 69 HIS A N 1
ATOM 506 C CA . HIS A 1 69 ? -8.672 29.078 28.812 1 97.62 69 HIS A CA 1
ATOM 507 C C . HIS A 1 69 ? -8.773 27.781 28.016 1 97.62 69 HIS A C 1
ATOM 509 O O . HIS A 1 69 ? -7.996 27.547 27.094 1 97.62 69 HIS A O 1
ATOM 515 N N . LEU A 1 70 ? -9.648 26.938 28.469 1 98.06 70 LEU A N 1
ATOM 516 C CA . LEU A 1 70 ? -9.961 25.688 27.797 1 98.06 70 LEU A CA 1
ATOM 517 C C . LEU A 1 70 ? -11.414 25.656 27.344 1 98.06 70 LEU A C 1
ATOM 519 O O . LEU A 1 70 ? -12.32 25.906 28.141 1 98.06 70 LEU A O 1
ATOM 523 N N . TYR A 1 71 ? -11.57 25.422 26.047 1 97.94 71 TYR A N 1
ATOM 524 C CA . TYR A 1 71 ? -12.93 25.359 25.516 1 97.94 71 TYR A CA 1
ATOM 525 C C . TYR A 1 71 ? -13.234 23.984 24.953 1 97.94 71 TYR A C 1
ATOM 527 O O . TYR A 1 71 ? -12.367 23.344 24.344 1 97.94 71 TYR A O 1
ATOM 535 N N . LYS A 1 72 ? -14.438 23.578 25.047 1 96.31 72 LYS A N 1
ATOM 536 C CA . LYS A 1 72 ? -14.867 22.281 24.547 1 96.31 72 LYS A CA 1
ATOM 537 C C . LYS A 1 72 ? -15.125 22.312 23.047 1 96.31 72 LYS A C 1
ATOM 539 O O . LYS A 1 72 ? -15.016 21.297 22.359 1 96.31 72 LYS A O 1
ATOM 544 N N . SER A 1 73 ? -15.492 23.469 22.609 1 96.31 73 SER A N 1
ATOM 545 C CA . SER A 1 73 ? -15.812 23.641 21.203 1 96.31 73 SER A CA 1
ATOM 546 C C . SER A 1 73 ? -15.461 25.047 20.734 1 96.31 73 SER A C 1
ATOM 548 O O . SER A 1 73 ? -15.219 25.938 21.547 1 96.31 73 SER A O 1
ATOM 550 N N . LEU A 1 74 ? -15.406 25.172 19.422 1 96 74 LEU A N 1
ATOM 551 C CA . LEU A 1 74 ? -15.18 26.484 18.844 1 96 74 LEU A CA 1
ATOM 552 C C . LEU A 1 74 ? -16.328 27.438 19.188 1 96 74 LEU A C 1
ATOM 554 O O . LEU A 1 74 ? -16.109 28.625 19.391 1 96 74 LEU A O 1
ATOM 558 N N . THR A 1 75 ? -17.484 26.891 19.328 1 96.31 75 THR A N 1
ATOM 559 C CA . THR A 1 75 ? -18.656 27.672 19.719 1 96.31 75 THR A CA 1
ATOM 560 C C . THR A 1 75 ? -18.438 28.297 21.094 1 96.31 75 THR A C 1
ATOM 562 O O . THR A 1 75 ? -18.781 29.469 21.312 1 96.31 75 THR A O 1
ATOM 565 N N . ASP A 1 76 ? -17.875 27.5 21.938 1 97.44 76 ASP A N 1
ATOM 566 C CA . ASP A 1 76 ? -17.594 28 23.281 1 97.44 76 ASP A CA 1
ATOM 567 C C . ASP A 1 76 ? -16.531 29.109 23.234 1 97.44 76 ASP A C 1
ATOM 569 O O . ASP A 1 76 ? -16.641 30.094 23.969 1 97.44 76 ASP A O 1
ATOM 573 N N . ALA A 1 77 ? -15.539 28.906 22.453 1 97.62 77 ALA A N 1
ATOM 574 C CA . ALA A 1 77 ? -14.492 29.922 22.312 1 97.62 77 ALA A CA 1
ATOM 575 C C . ALA A 1 77 ? -15.07 31.234 21.766 1 97.62 77 ALA A C 1
ATOM 577 O O . ALA A 1 77 ? -14.703 32.312 22.234 1 97.62 77 ALA A O 1
ATOM 578 N N . ILE A 1 78 ? -15.961 31.141 20.859 1 97 78 ILE A N 1
ATOM 579 C CA . ILE A 1 78 ? -16.594 32.281 20.234 1 97 78 ILE A CA 1
ATOM 580 C C . ILE A 1 78 ? -17.516 32.969 21.25 1 97 78 ILE A C 1
ATOM 582 O O . ILE A 1 78 ? -17.594 34.219 21.297 1 97 78 ILE A O 1
ATOM 586 N N . ALA A 1 79 ? -18.156 32.188 22.016 1 97.31 79 ALA A N 1
ATOM 587 C CA . ALA A 1 79 ? -19.109 32.688 23 1 97.31 79 ALA A CA 1
ATOM 588 C C . ALA A 1 79 ? -18.406 33.531 24.062 1 97.31 79 ALA A C 1
ATOM 590 O O . ALA A 1 79 ? -19.016 34.344 24.719 1 97.31 79 ALA A O 1
ATOM 591 N N . ALA A 1 80 ? -17.125 33.281 24.203 1 96.19 80 ALA A N 1
ATOM 592 C CA . ALA A 1 80 ? -16.344 34.062 25.156 1 96.19 80 ALA A CA 1
ATOM 593 C C . ALA A 1 80 ? -16.312 35.531 24.75 1 96.19 80 ALA A C 1
ATOM 595 O O . ALA A 1 80 ? -15.969 36.406 25.547 1 96.19 80 ALA A O 1
ATOM 596 N N . ASP A 1 81 ? -16.594 35.875 23.531 1 96.12 81 ASP A N 1
ATOM 597 C CA . ASP A 1 81 ? -16.766 37.219 22.984 1 96.12 81 ASP A CA 1
ATOM 598 C C . ASP A 1 81 ? -15.508 38.062 23.219 1 96.12 81 ASP A C 1
ATOM 600 O O . ASP A 1 81 ? -15.602 39.219 23.688 1 96.12 81 ASP A O 1
ATOM 604 N N . VAL A 1 82 ? -14.375 37.5 22.984 1 96.75 82 VAL A N 1
ATOM 605 C CA . VAL A 1 82 ? -13.109 38.219 23.047 1 96.75 82 VAL A CA 1
ATOM 606 C C . VAL A 1 82 ? -12.469 38.25 21.656 1 96.75 82 VAL A C 1
ATOM 608 O O . VAL A 1 82 ? -12.812 37.438 20.781 1 96.75 82 VAL A O 1
ATOM 611 N N . PHE A 1 83 ? -11.641 39.25 21.469 1 97.38 83 PHE A N 1
ATOM 612 C CA . PHE A 1 83 ? -10.859 39.344 20.25 1 97.38 83 PHE A CA 1
ATOM 613 C C . PHE A 1 83 ? -9.57 38.531 20.375 1 97.38 83 PHE A C 1
ATOM 615 O O . PHE A 1 83 ? -8.797 38.75 21.312 1 97.38 83 PHE A O 1
ATOM 622 N N . TYR A 1 84 ? -9.32 37.688 19.453 1 98.06 84 TYR A N 1
ATOM 623 C CA . TYR A 1 84 ? -8.078 36.906 19.422 1 98.06 84 TYR A CA 1
ATOM 624 C C . TYR A 1 84 ? -7.07 37.562 18.484 1 98.06 84 TYR A C 1
ATOM 626 O O . TYR A 1 84 ? -7.328 37.688 17.281 1 98.06 84 TYR A O 1
ATOM 634 N N . ASP A 1 85 ? -5.941 37.875 19.031 1 98.06 85 ASP A N 1
ATOM 635 C CA . ASP A 1 85 ? -4.883 38.5 18.25 1 98.06 85 ASP A CA 1
ATOM 636 C C . ASP A 1 85 ? -4.262 37.469 17.281 1 98.06 85 ASP A C 1
ATOM 638 O O . ASP A 1 85 ? -3.766 37.844 16.219 1 98.06 85 ASP A O 1
ATOM 642 N N . TYR A 1 86 ? -4.238 36.25 17.688 1 98.44 86 TYR A N 1
ATOM 643 C CA . TYR A 1 86 ? -3.781 35.156 16.859 1 98.44 86 TYR A CA 1
ATOM 644 C C . TYR A 1 86 ? -4.75 33.969 16.938 1 98.44 86 TYR A C 1
ATOM 646 O O . TYR A 1 86 ? -5.219 33.625 18.031 1 98.44 86 TYR A O 1
ATOM 654 N N . VAL A 1 87 ? -5.074 33.438 15.812 1 97.5 87 VAL A N 1
ATOM 655 C CA . VAL A 1 87 ? -5.738 32.156 15.68 1 97.5 87 VAL A CA 1
ATOM 656 C C . VAL A 1 87 ? -4.773 31.141 15.062 1 97.5 87 VAL A C 1
ATOM 658 O O . VAL A 1 87 ? -4.273 31.344 13.953 1 97.5 87 VAL A O 1
ATOM 661 N N . VAL A 1 88 ? -4.477 30.109 15.828 1 98.5 88 VAL A N 1
ATOM 662 C CA . VAL A 1 88 ? -3.523 29.078 15.406 1 98.5 88 VAL A CA 1
ATOM 663 C C . VAL A 1 88 ? -4.262 27.781 15.078 1 98.5 88 VAL A C 1
ATOM 665 O O . VAL A 1 88 ? -4.895 27.188 15.953 1 98.5 88 VAL A O 1
ATOM 668 N N . LEU A 1 89 ? -4.191 27.406 13.852 1 96.94 89 LEU A N 1
ATOM 669 C CA . LEU A 1 89 ? -4.859 26.172 13.422 1 96.94 89 LEU A CA 1
ATOM 670 C C . LEU A 1 89 ? -3.865 25.031 13.32 1 96.94 89 LEU A C 1
ATOM 672 O O . LEU A 1 89 ? -2.902 25.094 12.555 1 96.94 89 LEU A O 1
ATOM 676 N N . THR A 1 90 ? -4.109 23.953 14.109 1 97.25 90 THR A N 1
ATOM 677 C CA . THR A 1 90 ? -3.189 22.828 14.133 1 97.25 90 THR A CA 1
ATOM 678 C C . THR A 1 90 ? -3.926 21.531 13.805 1 97.25 90 THR A C 1
ATOM 680 O O . THR A 1 90 ? -3.373 20.438 13.977 1 97.25 90 THR A O 1
ATOM 683 N N . THR A 1 91 ? -5.18 21.625 13.328 1 94.62 91 THR A N 1
ATOM 684 C CA . THR A 1 91 ? -5.91 20.438 12.93 1 94.62 91 THR A CA 1
ATOM 685 C C . THR A 1 91 ? -5.305 19.828 11.664 1 94.62 91 THR A C 1
ATOM 687 O O . THR A 1 91 ? -4.605 20.516 10.914 1 94.62 91 THR A O 1
ATOM 690 N N . LYS A 1 92 ? -5.539 18.625 11.484 1 94.12 92 LYS A N 1
ATOM 691 C CA . LYS A 1 92 ? -5.176 18.047 10.195 1 94.12 92 LYS A CA 1
ATOM 692 C C . LYS A 1 92 ? -5.984 18.672 9.07 1 94.12 92 LYS A C 1
ATOM 694 O O . LYS A 1 92 ? -7.168 18.984 9.234 1 94.12 92 LYS A O 1
ATOM 699 N N . ASN A 1 93 ? -5.297 18.859 8 1 95.88 93 ASN A N 1
ATOM 700 C CA . ASN A 1 93 ? -5.949 19.391 6.809 1 95.88 93 ASN A CA 1
ATOM 701 C C . ASN A 1 93 ? -6.332 18.266 5.84 1 95.88 93 ASN A C 1
ATOM 703 O O . ASN A 1 93 ? -5.492 17.797 5.074 1 95.88 93 ASN A O 1
ATOM 707 N N . VAL A 1 94 ? -7.613 17.922 5.871 1 95.5 94 VAL A N 1
ATOM 708 C CA . VAL A 1 94 ? -8.156 16.844 5.039 1 95.5 94 VAL A CA 1
ATOM 709 C C . VAL A 1 94 ? -9.312 17.391 4.203 1 95.5 94 VAL A C 1
ATOM 711 O O . VAL A 1 94 ? -10.477 17.094 4.496 1 95.5 94 VAL A O 1
ATOM 714 N N . PRO A 1 95 ? -8.984 18.016 3.125 1 93.62 95 PRO A N 1
ATOM 715 C CA . PRO A 1 95 ? -10.031 18.672 2.34 1 93.62 95 PRO A CA 1
ATOM 716 C C . PRO A 1 95 ? -11.055 17.688 1.777 1 93.62 95 PRO A C 1
ATOM 718 O O . PRO A 1 95 ? -12.18 18.078 1.451 1 93.62 95 PRO A O 1
ATOM 721 N N . ASP A 1 96 ? -10.664 16.453 1.663 1 91.69 96 ASP A N 1
ATOM 722 C CA . ASP A 1 96 ? -11.578 15.461 1.1 1 91.69 96 ASP A CA 1
ATOM 723 C C . ASP A 1 96 ? -12.375 14.758 2.197 1 91.69 96 ASP A C 1
ATOM 725 O O . ASP A 1 96 ? -13.078 13.781 1.934 1 91.69 96 ASP A O 1
ATOM 729 N N . GLY A 1 97 ? -12.227 15.219 3.389 1 92.88 97 GLY A N 1
ATOM 730 C CA . GLY A 1 97 ? -12.992 14.68 4.5 1 92.88 97 GLY A CA 1
ATOM 731 C C . GLY A 1 97 ? -14.367 15.312 4.641 1 92.88 97 GLY A C 1
ATOM 732 O O . GLY A 1 97 ? -14.852 15.969 3.717 1 92.88 97 GLY A O 1
ATOM 733 N N . PRO A 1 98 ? -15.016 15.086 5.793 1 93.12 98 PRO A N 1
ATOM 734 C CA . PRO A 1 98 ? -16.328 15.695 6.027 1 93.12 98 PRO A CA 1
ATOM 735 C C . PRO A 1 98 ? -16.281 17.219 5.938 1 93.12 98 PRO A C 1
ATOM 737 O O . PRO A 1 98 ? -15.336 17.844 6.414 1 93.12 98 PRO A O 1
ATOM 740 N N . VAL A 1 99 ? -17.281 17.734 5.414 1 90.94 99 VAL A N 1
ATOM 741 C CA . VAL A 1 99 ? -17.359 19.172 5.141 1 90.94 99 VAL A CA 1
ATOM 742 C C . VAL A 1 99 ? -17.172 19.953 6.438 1 90.94 99 VAL A C 1
ATOM 744 O O . VAL A 1 99 ? -16.469 20.953 6.469 1 90.94 99 VAL A O 1
ATOM 747 N N . GLN A 1 100 ? -17.75 19.484 7.496 1 90.12 100 GLN A N 1
ATOM 748 C CA . GLN A 1 100 ? -17.75 20.188 8.766 1 90.12 100 GLN A CA 1
ATOM 749 C C . GLN A 1 100 ? -16.359 20.234 9.375 1 90.12 100 GLN A C 1
ATOM 751 O O . GLN A 1 100 ? -16.078 21.047 10.258 1 90.12 100 GLN A O 1
ATOM 756 N N . ASP A 1 101 ? -15.477 19.359 8.836 1 91.19 101 ASP A N 1
ATOM 757 C CA . ASP A 1 101 ? -14.133 19.25 9.406 1 91.19 101 ASP A CA 1
ATOM 758 C C . ASP A 1 101 ? -13.102 19.938 8.508 1 91.19 101 ASP A C 1
ATOM 760 O O . ASP A 1 101 ? -11.914 19.953 8.828 1 91.19 101 ASP A O 1
ATOM 764 N N . THR A 1 102 ? -13.547 20.484 7.43 1 92.19 102 THR A N 1
ATOM 765 C CA . THR A 1 102 ? -12.609 21.172 6.543 1 92.19 102 THR A CA 1
ATOM 766 C C . THR A 1 102 ? -12.141 22.484 7.16 1 92.19 102 THR A C 1
ATOM 768 O O . THR A 1 102 ? -12.828 23.062 8 1 92.19 102 THR A O 1
ATOM 771 N N . VAL A 1 103 ? -11.016 22.938 6.777 1 92.62 103 VAL A N 1
ATOM 772 C CA . VAL A 1 103 ? -10.367 24.109 7.34 1 92.62 103 VAL A CA 1
ATOM 773 C C . VAL A 1 103 ? -11.266 25.328 7.152 1 92.62 103 VAL A C 1
ATOM 775 O O . VAL A 1 103 ? -11.453 26.125 8.078 1 92.62 103 VAL A O 1
ATOM 778 N N . ALA A 1 104 ? -11.828 25.469 5.992 1 89.88 104 ALA A N 1
ATOM 779 C CA . ALA A 1 104 ? -12.703 26.594 5.707 1 89.88 104 ALA A CA 1
ATOM 780 C C . ALA A 1 104 ? -13.891 26.625 6.664 1 89.88 104 ALA A C 1
ATOM 782 O O . ALA A 1 104 ? -14.242 27.688 7.195 1 89.88 104 ALA A O 1
ATOM 783 N N . HIS A 1 105 ? -14.477 25.516 6.895 1 90.56 105 HIS A N 1
ATOM 784 C CA . HIS A 1 105 ? -15.656 25.438 7.746 1 90.56 105 HIS A CA 1
ATOM 785 C C . HIS A 1 105 ? -15.297 25.688 9.203 1 90.56 105 HIS A C 1
ATOM 787 O O . HIS A 1 105 ? -16.078 26.297 9.945 1 90.56 105 HIS A O 1
ATOM 793 N N . ILE A 1 106 ? -14.172 25.234 9.578 1 91.75 106 ILE A N 1
ATOM 794 C CA . ILE A 1 106 ? -13.727 25.406 10.953 1 91.75 106 ILE A CA 1
ATOM 795 C C . ILE A 1 106 ? -13.43 26.875 11.234 1 91.75 106 ILE A C 1
ATOM 797 O O . ILE A 1 106 ? -13.781 27.391 12.297 1 91.75 106 ILE A O 1
ATOM 801 N N . LEU A 1 107 ? -12.875 27.531 10.289 1 92.25 107 LEU A N 1
ATOM 802 C CA . LEU A 1 107 ? -12.312 28.859 10.539 1 92.25 107 LEU A CA 1
ATOM 803 C C . LEU A 1 107 ? -13.367 29.953 10.344 1 92.25 107 LEU A C 1
ATOM 805 O O . LEU A 1 107 ? -13.297 31 10.969 1 92.25 107 LEU A O 1
ATOM 809 N N . ALA A 1 108 ? -14.383 29.719 9.539 1 90.5 108 ALA A N 1
ATOM 810 C CA . ALA A 1 108 ? -15.336 30.75 9.148 1 90.5 108 ALA A CA 1
ATOM 811 C C . ALA A 1 108 ? -15.961 31.422 10.367 1 90.5 108 ALA A C 1
ATOM 813 O O . ALA A 1 108 ? -15.945 32.656 10.492 1 90.5 108 ALA A O 1
ATOM 814 N N . PRO A 1 109 ? -16.438 30.688 11.336 1 92.62 109 PRO A N 1
ATOM 815 C CA . PRO A 1 109 ? -17.109 31.328 12.461 1 92.62 109 PRO A CA 1
ATOM 816 C C . PRO A 1 109 ? -16.172 32.156 13.32 1 92.62 109 PRO A C 1
ATOM 818 O O . PRO A 1 109 ? -16.578 33.188 13.867 1 92.62 109 PRO A O 1
ATOM 821 N N . ILE A 1 110 ? -14.953 31.766 13.477 1 93 110 ILE A N 1
ATOM 822 C CA . ILE A 1 110 ? -14.023 32.5 14.336 1 93 110 ILE A CA 1
ATOM 823 C C . ILE A 1 110 ? -13.555 33.75 13.641 1 93 110 ILE A C 1
ATOM 825 O O . ILE A 1 110 ? -13.336 34.781 14.289 1 93 110 ILE A O 1
ATOM 829 N N . LEU A 1 111 ? -13.375 33.688 12.336 1 91.12 111 LEU A N 1
ATOM 830 C CA . LEU A 1 111 ? -13.039 34.875 11.578 1 91.12 111 LEU A CA 1
ATOM 831 C C . LEU A 1 111 ? -14.148 35.906 11.68 1 91.12 111 LEU A C 1
ATOM 833 O O . LEU A 1 111 ? -13.875 37.094 11.875 1 91.12 111 LEU A O 1
ATOM 837 N N . ASP A 1 112 ? -15.336 35.438 11.617 1 91.31 112 ASP A N 1
ATOM 838 C CA . ASP A 1 112 ? -16.484 36.312 11.75 1 91.31 112 ASP A CA 1
ATOM 839 C C . ASP A 1 112 ? -16.578 36.906 13.164 1 91.31 112 ASP A C 1
ATOM 841 O O . ASP A 1 112 ? -16.906 38.062 13.344 1 91.31 112 ASP A O 1
ATOM 845 N N . ALA A 1 113 ? -16.312 36.094 14.086 1 95.12 113 ALA A N 1
ATOM 846 C CA . ALA A 1 113 ? -16.391 36.5 15.484 1 95.12 113 ALA A CA 1
ATOM 847 C C . ALA A 1 113 ? -15.375 37.625 15.773 1 95.12 113 ALA A C 1
ATOM 849 O O . ALA A 1 113 ? -15.703 38.594 16.422 1 95.12 113 ALA A O 1
ATOM 850 N N . ASN A 1 114 ? -14.117 37.5 15.305 1 94.94 114 ASN A N 1
ATOM 851 C CA . ASN A 1 114 ? -13.109 38.531 15.484 1 94.94 114 ASN A CA 1
ATOM 852 C C . ASN A 1 114 ? -13.539 39.844 14.844 1 94.94 114 ASN A C 1
ATOM 854 O O . ASN A 1 114 ? -13.359 40.906 15.438 1 94.94 114 ASN A O 1
ATOM 858 N N . LYS A 1 115 ? -14.078 39.719 13.664 1 92.81 115 LYS A N 1
ATOM 859 C CA . LYS A 1 115 ? -14.555 40.938 12.969 1 92.81 115 LYS A CA 1
ATOM 860 C C . LYS A 1 115 ? -15.68 41.594 13.742 1 92.81 115 LYS A C 1
ATOM 862 O O . LYS A 1 115 ? -15.742 42.844 13.805 1 92.81 115 LYS A O 1
ATOM 867 N N . ARG A 1 116 ? -16.516 40.812 14.305 1 94.44 116 ARG A N 1
ATOM 868 C CA . ARG A 1 116 ? -17.641 41.344 15.07 1 94.44 116 ARG A CA 1
ATOM 869 C C . ARG A 1 116 ? -17.141 42.062 16.328 1 94.44 116 ARG A C 1
ATOM 871 O O . ARG A 1 116 ? -17.641 43.156 16.672 1 94.44 116 ARG A O 1
ATOM 878 N N . VAL A 1 117 ? -16.203 41.469 17.016 1 96.06 117 VAL A N 1
ATOM 879 C CA . VAL A 1 117 ? -15.719 42 18.281 1 96.06 117 VAL A CA 1
ATOM 880 C C . VAL A 1 117 ? -14.93 43.281 18.031 1 96.06 117 VAL A C 1
ATOM 882 O O . VAL A 1 117 ? -15.078 44.281 18.75 1 96.06 117 VAL A O 1
ATOM 885 N N . ASP A 1 118 ? -14.031 43.312 17 1 95.5 118 ASP A N 1
ATOM 886 C CA . ASP A 1 118 ? -13.258 44.5 16.641 1 95.5 118 ASP A CA 1
ATOM 887 C C . ASP A 1 118 ? -12.977 44.531 15.141 1 95.5 118 ASP A C 1
ATOM 889 O O . ASP A 1 118 ? -11.945 44.031 14.688 1 95.5 118 ASP A O 1
ATOM 893 N N . PRO A 1 119 ? -13.797 45.156 14.391 1 92.62 119 PRO A N 1
ATOM 894 C CA . PRO A 1 119 ? -13.711 45.125 12.93 1 92.62 119 PRO A CA 1
ATOM 895 C C . PRO A 1 119 ? -12.461 45.812 12.391 1 92.62 119 PRO A C 1
ATOM 897 O O . PRO A 1 119 ? -12.094 45.594 11.227 1 92.62 119 PRO A O 1
ATOM 900 N N . GLU A 1 120 ? -11.852 46.656 13.188 1 93.25 120 GLU A N 1
ATOM 901 C CA . GLU A 1 120 ? -10.742 47.469 12.672 1 93.25 120 GLU A CA 1
ATOM 902 C C . GLU A 1 120 ? -9.398 46.875 13.102 1 93.25 120 GLU A C 1
ATOM 904 O O . GLU A 1 120 ? -8.352 47.281 12.578 1 93.25 120 GLU A O 1
ATOM 909 N N . LYS A 1 121 ? -9.422 45.969 14.008 1 95.56 121 LYS A N 1
ATOM 910 C CA . LYS A 1 121 ? -8.18 45.438 14.547 1 95.56 121 LYS A CA 1
ATOM 911 C C . LYS A 1 121 ? -7.711 44.25 13.727 1 95.56 121 LYS A C 1
ATOM 913 O O . LYS A 1 121 ? -8.469 43.281 13.523 1 95.56 121 LYS A O 1
ATOM 918 N N . PRO A 1 122 ? -6.469 44.344 13.195 1 95.94 122 PRO A N 1
ATOM 919 C CA . PRO A 1 122 ? -5.945 43.188 12.477 1 95.94 122 PRO A CA 1
ATOM 920 C C . PRO A 1 122 ? -5.598 42 13.398 1 95.94 122 PRO A C 1
ATOM 922 O O . PRO A 1 122 ? -5.371 42.219 14.594 1 95.94 122 PRO A O 1
ATOM 925 N N . PHE A 1 123 ? -5.598 40.844 12.867 1 96 123 PHE A N 1
ATOM 926 C CA . PHE A 1 123 ? -5.195 39.656 13.633 1 96 123 PHE A CA 1
ATOM 927 C C . PHE A 1 123 ? -4.512 38.656 12.727 1 96 123 PHE A C 1
ATOM 929 O O . PHE A 1 123 ? -4.617 38.719 11.5 1 96 123 PHE A O 1
ATOM 936 N N . GLY A 1 124 ? -3.699 37.812 13.328 1 96.81 124 GLY A N 1
ATOM 937 C CA . GLY A 1 124 ? -2.961 36.781 12.594 1 96.81 124 GLY A CA 1
ATOM 938 C C . GLY A 1 124 ? -3.639 35.438 12.609 1 96.81 124 GLY A C 1
ATOM 939 O O . GLY A 1 124 ? -4.109 34.969 13.656 1 96.81 124 GLY A O 1
ATOM 940 N N . LEU A 1 125 ? -3.793 34.844 11.445 1 96.44 125 LEU A N 1
ATOM 941 C CA . LEU A 1 125 ? -4.156 33.438 11.312 1 96.44 125 LEU A CA 1
ATOM 942 C C . LEU A 1 125 ? -2.938 32.594 10.953 1 96.44 125 LEU A C 1
ATOM 944 O O . LEU A 1 125 ? -2.361 32.75 9.875 1 96.44 125 LEU A O 1
ATOM 948 N N . VAL A 1 126 ? -2.543 31.75 11.883 1 98.06 126 VAL A N 1
ATOM 949 C CA . VAL A 1 126 ? -1.373 30.906 11.68 1 98.06 126 VAL A CA 1
ATOM 950 C C . VAL A 1 126 ? -1.815 29.484 11.305 1 98.06 126 VAL A C 1
ATOM 952 O O . VAL A 1 126 ? -2.404 28.781 12.125 1 98.06 126 VAL A O 1
ATOM 955 N N . LEU A 1 127 ? -1.546 29.125 10.086 1 97 127 LEU A N 1
ATOM 956 C CA . LEU A 1 127 ? -1.775 27.734 9.68 1 97 127 LEU A CA 1
ATOM 957 C C . LEU A 1 127 ? -0.555 26.875 9.984 1 97 127 LEU A C 1
ATOM 959 O O . LEU A 1 127 ? 0.404 26.859 9.203 1 97 127 LEU A O 1
ATOM 963 N N . MET A 1 128 ? -0.633 26.172 11.094 1 97.69 128 MET A N 1
ATOM 964 C CA . MET A 1 128 ? 0.435 25.25 11.5 1 97.69 128 MET A CA 1
ATOM 965 C C . MET A 1 128 ? 0.095 23.812 11.117 1 97.69 128 MET A C 1
ATOM 967 O O . MET A 1 128 ? -0.008 22.953 11.984 1 97.69 128 MET A O 1
ATOM 971 N N . GLN A 1 129 ? -0.138 23.625 9.844 1 96.69 129 GLN A N 1
ATOM 972 C CA . GLN A 1 129 ? -0.509 22.344 9.25 1 96.69 129 GLN A CA 1
ATOM 973 C C . GLN A 1 129 ? 0.53 21.891 8.234 1 96.69 129 GLN A C 1
ATOM 975 O O . GLN A 1 129 ? 1.347 22.688 7.77 1 96.69 129 GLN A O 1
ATOM 980 N N . ASN A 1 130 ? 0.548 20.625 7.934 1 96.44 130 ASN A N 1
ATOM 981 C CA . ASN A 1 130 ? 1.456 20.094 6.93 1 96.44 130 ASN A CA 1
ATOM 982 C C . ASN A 1 130 ? 0.958 20.375 5.516 1 96.44 130 ASN A C 1
ATOM 984 O O . ASN A 1 130 ? -0.209 20.719 5.32 1 96.44 130 ASN A O 1
ATOM 988 N N . GLY A 1 131 ? 1.929 20.25 4.609 1 97.38 131 GLY A N 1
ATOM 989 C CA . GLY A 1 131 ? 1.573 20.312 3.203 1 97.38 131 GLY A CA 1
ATOM 990 C C . GLY A 1 131 ? 1.88 21.672 2.582 1 97.38 131 GLY A C 1
ATOM 991 O O . GLY A 1 131 ? 2.523 22.516 3.209 1 97.38 131 GLY A O 1
ATOM 992 N N . ILE A 1 132 ? 1.479 21.844 1.382 1 97.12 132 ILE A N 1
ATOM 993 C CA . ILE A 1 132 ? 1.706 23.078 0.642 1 97.12 132 ILE A CA 1
ATOM 994 C C . ILE A 1 132 ? 0.392 23.562 0.038 1 97.12 132 ILE A C 1
ATOM 996 O O . ILE A 1 132 ? -0.572 22.812 -0.066 1 97.12 132 ILE A O 1
ATOM 1000 N N . ASP A 1 133 ? 0.313 24.812 -0.168 1 95.38 133 ASP A N 1
ATOM 1001 C CA . ASP A 1 133 ? -0.865 25.469 -0.727 1 95.38 133 ASP A CA 1
ATOM 1002 C C . ASP A 1 133 ? -2.084 25.281 0.171 1 95.38 133 ASP A C 1
ATOM 1004 O O . ASP A 1 133 ? -3.209 25.156 -0.319 1 95.38 133 ASP A O 1
ATOM 1008 N N . ILE A 1 134 ? -1.883 25.219 1.419 1 95.38 134 ILE A N 1
ATOM 1009 C CA . ILE A 1 134 ? -2.965 24.969 2.363 1 95.38 134 ILE A CA 1
ATOM 1010 C C . ILE A 1 134 ? -3.779 26.234 2.574 1 95.38 134 ILE A C 1
ATOM 1012 O O . ILE A 1 134 ? -4.922 26.172 3.037 1 95.38 134 ILE A O 1
ATOM 1016 N N . GLU A 1 135 ? -3.242 27.344 2.268 1 91.69 135 GLU A N 1
ATOM 1017 C CA . GLU A 1 135 ? -3.918 28.625 2.42 1 91.69 135 GLU A CA 1
ATOM 1018 C C . GLU A 1 135 ? -5.062 28.766 1.418 1 91.69 135 GLU A C 1
ATOM 1020 O O . GLU A 1 135 ? -5.996 29.531 1.642 1 91.69 135 GLU A O 1
ATOM 1025 N N . HIS A 1 136 ? -4.977 27.969 0.326 1 87 136 HIS A N 1
ATOM 1026 C CA . HIS A 1 136 ? -5.988 28.078 -0.72 1 87 136 HIS A CA 1
ATOM 1027 C C . HIS A 1 136 ? -7.332 27.547 -0.248 1 87 136 HIS A C 1
ATOM 1029 O O . HIS A 1 136 ? -8.367 27.828 -0.852 1 87 136 HIS A O 1
ATOM 1035 N N . THR A 1 137 ? -7.367 26.781 0.761 1 73.81 137 THR A N 1
ATOM 1036 C CA . THR A 1 137 ? -8.609 26.234 1.292 1 73.81 137 THR A CA 1
ATOM 1037 C C . THR A 1 137 ? -9.273 27.219 2.244 1 73.81 137 THR A C 1
ATOM 1039 O O . THR A 1 137 ? -10.445 27.062 2.602 1 73.81 137 THR A O 1
ATOM 1042 N N . VAL A 1 138 ? -8.594 28.094 2.789 1 72.19 138 VAL A N 1
ATOM 1043 C CA . VAL A 1 138 ? -9.047 28.953 3.877 1 72.19 138 VAL A CA 1
ATOM 1044 C C . VAL A 1 138 ? -9.859 30.109 3.311 1 72.19 138 VAL A C 1
ATOM 1046 O O . VAL A 1 138 ? -10.914 30.453 3.844 1 72.19 138 VAL A O 1
ATOM 1049 N N . LEU A 1 139 ? -9.32 30.844 2.336 1 63.62 139 LEU A N 1
ATOM 1050 C CA . LEU A 1 139 ? -9.867 32.188 2.096 1 63.62 139 LEU A CA 1
ATOM 1051 C C . LEU A 1 139 ? -10.516 32.25 0.716 1 63.62 139 LEU A C 1
ATOM 1053 O O . LEU A 1 139 ? -9.992 31.688 -0.25 1 63.62 139 LEU A O 1
ATOM 1057 N N . GLN A 1 140 ? -11.719 32.406 0.8 1 60.66 140 GLN A N 1
ATOM 1058 C CA . GLN A 1 140 ? -12.328 32.844 -0.453 1 60.66 140 GLN A CA 1
ATOM 1059 C C . GLN A 1 140 ? -11.742 34.188 -0.905 1 60.66 140 GLN A C 1
ATOM 1061 O O . GLN A 1 140 ? -11.18 34.906 -0.099 1 60.66 140 GLN A O 1
ATOM 1066 N N . ASP A 1 141 ? -11.688 34.375 -2.182 1 55.5 141 ASP A N 1
ATOM 1067 C CA . ASP A 1 141 ? -11.18 35.625 -2.758 1 55.5 141 ASP A CA 1
ATOM 1068 C C . ASP A 1 141 ? -11.719 36.844 -2.008 1 55.5 141 ASP A C 1
ATOM 1070 O O . ASP A 1 141 ? -12.914 36.938 -1.732 1 55.5 141 ASP A O 1
ATOM 1074 N N . GLY A 1 142 ? -10.891 37.781 -1.527 1 57.75 142 GLY A N 1
ATOM 1075 C CA . GLY A 1 142 ? -11.273 39.062 -0.913 1 57.75 142 GLY A CA 1
ATOM 1076 C C . GLY A 1 142 ? -11.367 38.969 0.6 1 57.75 142 GLY A C 1
ATOM 1077 O O . GLY A 1 142 ? -11.453 40 1.275 1 57.75 142 GLY A O 1
ATOM 1078 N N . ASP A 1 143 ? -11.312 37.75 1.119 1 63.66 143 ASP A N 1
ATOM 1079 C CA . ASP A 1 143 ? -11.562 37.594 2.549 1 63.66 143 ASP A CA 1
ATOM 1080 C C . ASP A 1 143 ? -10.438 38.188 3.375 1 63.66 143 ASP A C 1
ATOM 1082 O O . ASP A 1 143 ? -10.695 38.812 4.414 1 63.66 143 ASP A O 1
ATOM 1086 N N . THR A 1 144 ? -9.25 38.219 2.824 1 66.31 144 THR A N 1
ATOM 1087 C CA . THR A 1 144 ? -8.133 38.625 3.666 1 66.31 144 THR A CA 1
ATOM 1088 C C . THR A 1 144 ? -8.172 40.156 3.926 1 66.31 144 THR A C 1
ATOM 1090 O O . THR A 1 144 ? -8.016 40.594 5.066 1 66.31 144 THR A O 1
ATOM 1093 N N . ALA A 1 145 ? -8.383 40.844 2.934 1 66.06 145 ALA A N 1
ATOM 1094 C CA . ALA A 1 145 ? -8.398 42.312 3.08 1 66.06 145 ALA A CA 1
ATOM 1095 C C . ALA A 1 145 ? -9.602 42.75 3.912 1 66.06 145 ALA A C 1
ATOM 1097 O O . ALA A 1 145 ? -9.469 43.625 4.793 1 66.06 145 ALA A O 1
ATOM 1098 N N . ASP A 1 146 ? -10.648 42.188 3.703 1 74 146 ASP A N 1
ATOM 1099 C CA . ASP A 1 146 ? -11.875 42.625 4.375 1 74 146 ASP A CA 1
ATOM 1100 C C . ASP A 1 146 ? -11.82 42.312 5.867 1 74 146 ASP A C 1
ATOM 1102 O O . ASP A 1 146 ? -12.336 43.062 6.688 1 74 146 ASP A O 1
ATOM 1106 N N . ARG A 1 147 ? -11.062 41.375 6.164 1 77.25 147 ARG A N 1
ATOM 1107 C CA . ARG A 1 147 ? -11.031 40.906 7.551 1 77.25 147 ARG A CA 1
ATOM 1108 C C . ARG A 1 147 ? -9.758 41.375 8.25 1 77.25 147 ARG A C 1
ATOM 1110 O O . ARG A 1 147 ? -9.5 40.969 9.398 1 77.25 147 ARG A O 1
ATOM 1117 N N . LYS A 1 148 ? -8.984 42.188 7.59 1 88.12 148 LYS A N 1
ATOM 1118 C CA . LYS A 1 148 ? -7.703 42.625 8.141 1 88.12 148 LYS A CA 1
ATOM 1119 C C . LYS A 1 148 ? -6.891 41.438 8.641 1 88.12 148 LYS A C 1
ATOM 1121 O O . LYS A 1 148 ? -6.367 41.469 9.758 1 88.12 148 LYS A O 1
ATOM 1126 N N . LEU A 1 149 ? -6.957 40.469 7.852 1 92.31 149 LEU A N 1
ATOM 1127 C CA . LEU A 1 149 ? -6.371 39.188 8.227 1 92.31 149 LEU A CA 1
ATOM 1128 C C . LEU A 1 149 ? -4.938 39.094 7.715 1 92.31 149 LEU A C 1
ATOM 1130 O O . LEU A 1 149 ? -4.68 39.312 6.527 1 92.31 149 LEU A O 1
ATOM 1134 N N . ALA A 1 150 ? -3.953 38.844 8.664 1 94.44 150 ALA A N 1
ATOM 1135 C CA . ALA A 1 150 ? -2.594 38.438 8.305 1 94.44 150 ALA A CA 1
ATOM 1136 C C . ALA A 1 150 ? -2.469 36.938 8.242 1 94.44 150 ALA A C 1
ATOM 1138 O O . ALA A 1 150 ? -2.559 36.25 9.266 1 94.44 150 ALA A O 1
ATOM 1139 N N . LEU A 1 151 ? -2.264 36.406 7.062 1 95.19 151 LEU A N 1
ATOM 1140 C CA . LEU A 1 151 ? -2.195 34.938 6.883 1 95.19 151 LEU A CA 1
ATOM 1141 C C . LEU A 1 151 ? -0.761 34.469 7.016 1 95.19 151 LEU A C 1
ATOM 1143 O O . LEU A 1 151 ? 0.111 34.844 6.234 1 95.19 151 LEU A O 1
ATOM 1147 N N . LEU A 1 152 ? -0.567 33.594 8.016 1 97.69 152 LEU A N 1
ATOM 1148 C CA . LEU A 1 152 ? 0.777 33.156 8.352 1 97.69 152 LEU A CA 1
ATOM 1149 C C . LEU A 1 152 ? 0.915 31.641 8.117 1 97.69 152 LEU A C 1
ATOM 1151 O O . LEU A 1 152 ? -0.014 30.875 8.391 1 97.69 152 LEU A O 1
ATOM 1155 N N . SER A 1 153 ? 2.061 31.297 7.559 1 98.12 153 SER A N 1
ATOM 1156 C CA . SER A 1 153 ? 2.461 29.906 7.383 1 98.12 153 SER A CA 1
ATOM 1157 C C . SER A 1 153 ? 3.381 29.438 8.508 1 98.12 153 SER A C 1
ATOM 1159 O O . SER A 1 153 ? 4.453 30.016 8.711 1 98.12 153 SER A O 1
ATOM 1161 N N . GLY A 1 154 ? 2.93 28.469 9.258 1 98.62 154 GLY A N 1
ATOM 1162 C CA . GLY A 1 154 ? 3.754 27.859 10.289 1 98.62 154 GLY A CA 1
ATOM 1163 C C . GLY A 1 154 ? 4.172 26.453 9.961 1 98.62 154 GLY A C 1
ATOM 1164 O O . GLY A 1 154 ? 3.322 25.578 9.719 1 98.62 154 GLY A O 1
ATOM 1165 N N . VAL A 1 155 ? 5.465 26.203 9.898 1 98.5 155 VAL A N 1
ATOM 1166 C CA . VAL A 1 155 ? 6.012 24.875 9.664 1 98.5 155 VAL A CA 1
ATOM 1167 C C . VAL A 1 155 ? 6.68 24.359 10.93 1 98.5 155 VAL A C 1
ATOM 1169 O O . VAL A 1 155 ? 7.781 24.797 11.281 1 98.5 155 VAL A O 1
ATOM 1172 N N . GLN A 1 156 ? 6.035 23.484 11.539 1 97.19 156 GLN A N 1
ATOM 1173 C CA . GLN A 1 156 ? 6.539 22.938 12.797 1 97.19 156 GLN A CA 1
ATOM 1174 C C . GLN A 1 156 ? 7.316 21.641 12.547 1 97.19 156 GLN A C 1
ATOM 1176 O O . GLN A 1 156 ? 6.832 20.734 11.867 1 97.19 156 GLN A O 1
ATOM 1181 N N . MET A 1 157 ? 8.5 21.578 12.945 1 94.94 157 MET A N 1
ATOM 1182 C CA . MET A 1 157 ? 9.32 20.375 12.984 1 94.94 157 MET A CA 1
ATOM 1183 C C . MET A 1 157 ? 9.344 19.781 14.383 1 94.94 157 MET A C 1
ATOM 1185 O O . MET A 1 157 ? 10.078 20.25 15.25 1 94.94 157 MET A O 1
ATOM 1189 N N . VAL A 1 158 ? 8.57 18.766 14.57 1 92.5 158 VAL A N 1
ATOM 1190 C CA . VAL A 1 158 ? 8.477 18.141 15.883 1 92.5 158 VAL A CA 1
ATOM 1191 C C . VAL A 1 158 ? 7.918 16.734 15.75 1 92.5 158 VAL A C 1
ATOM 1193 O O . VAL A 1 158 ? 7.059 16.484 14.898 1 92.5 158 VAL A O 1
ATOM 1196 N N . ALA A 1 159 ? 8.492 15.812 16.438 1 89.19 159 ALA A N 1
ATOM 1197 C CA . ALA A 1 159 ? 7.898 14.484 16.609 1 89.19 159 ALA A CA 1
ATOM 1198 C C . ALA A 1 159 ? 7.152 14.375 17.922 1 89.19 159 ALA A C 1
ATOM 1200 O O . ALA A 1 159 ? 7.77 14.219 18.984 1 89.19 159 ALA A O 1
ATOM 1201 N N . SER A 1 160 ? 5.906 14.539 17.844 1 92.25 160 SER A N 1
ATOM 1202 C CA . SER A 1 160 ? 5.059 14.43 19.031 1 92.25 160 SER A CA 1
ATOM 1203 C C . SER A 1 160 ? 3.834 13.562 18.75 1 92.25 160 SER A C 1
ATOM 1205 O O . SER A 1 160 ? 3.352 13.5 17.625 1 92.25 160 SER A O 1
ATOM 1207 N N . THR A 1 161 ? 3.41 12.859 19.766 1 90.62 161 THR A N 1
ATOM 1208 C CA . THR A 1 161 ? 2.275 11.945 19.641 1 90.62 161 THR A CA 1
ATOM 1209 C C . THR A 1 161 ? 1.375 12.039 20.875 1 90.62 161 THR A C 1
ATOM 1211 O O . THR A 1 161 ? 1.862 12.18 22 1 90.62 161 THR A O 1
ATOM 1214 N N . LYS A 1 162 ? 0.081 12.125 20.688 1 92.62 162 LYS A N 1
ATOM 1215 C CA . LYS A 1 162 ? -0.876 11.938 21.781 1 92.62 162 LYS A CA 1
ATOM 1216 C C . LYS A 1 162 ? -1.016 10.461 22.125 1 92.62 162 LYS A C 1
ATOM 1218 O O . LYS A 1 162 ? -1.635 9.695 21.391 1 92.62 162 LYS A O 1
ATOM 1223 N N . ILE A 1 163 ? -0.52 10.07 23.156 1 91.06 163 ILE A N 1
ATOM 1224 C CA . ILE A 1 163 ? -0.45 8.656 23.5 1 91.06 163 ILE A CA 1
ATOM 1225 C C . ILE A 1 163 ? -1.756 8.219 24.156 1 91.06 163 ILE A C 1
ATOM 1227 O O . ILE A 1 163 ? -2.148 7.055 24.078 1 91.06 163 ILE A O 1
ATOM 1231 N N . GLU A 1 164 ? -2.414 9.062 24.953 1 91.5 164 GLU A N 1
ATOM 1232 C CA . GLU A 1 164 ? -3.717 8.93 25.594 1 91.5 164 GLU A CA 1
ATOM 1233 C C . GLU A 1 164 ? -4.375 10.297 25.781 1 91.5 164 GLU A C 1
ATOM 1235 O O . GLU A 1 164 ? -3.74 11.328 25.578 1 91.5 164 GLU A O 1
ATOM 1240 N N . PRO A 1 165 ? -5.637 10.242 26.109 1 92.31 165 PRO A N 1
ATOM 1241 C CA . PRO A 1 165 ? -6.27 11.531 26.359 1 92.31 165 PRO A CA 1
ATOM 1242 C C . PRO A 1 165 ? -5.523 12.367 27.406 1 92.31 165 PRO A C 1
ATOM 1244 O O . PRO A 1 165 ? -5.258 11.883 28.5 1 92.31 165 PRO A O 1
ATOM 1247 N N . GLY A 1 166 ? -5.133 13.539 27 1 96 166 GLY A N 1
ATOM 1248 C CA . GLY A 1 166 ? -4.484 14.469 27.922 1 96 166 GLY A CA 1
ATOM 1249 C C . GLY A 1 166 ? -3.006 14.188 28.094 1 96 166 GLY A C 1
ATOM 1250 O O . GLY A 1 166 ? -2.342 14.844 28.906 1 96 166 GLY A O 1
ATOM 1251 N N . ARG A 1 167 ? -2.508 13.211 27.406 1 96.25 167 ARG A N 1
ATOM 1252 C CA . ARG A 1 167 ? -1.099 12.867 27.547 1 96.25 167 ARG A CA 1
ATOM 1253 C C . ARG A 1 167 ? -0.365 12.945 26.219 1 96.25 167 ARG A C 1
ATOM 1255 O O . ARG A 1 167 ? -0.747 12.281 25.25 1 96.25 167 ARG A O 1
ATOM 1262 N N . ILE A 1 168 ? 0.733 13.75 26.172 1 96.88 168 ILE A N 1
ATOM 1263 C CA . ILE A 1 168 ? 1.519 14 24.969 1 96.88 168 ILE A CA 1
ATOM 1264 C C . ILE A 1 168 ? 2.957 13.531 25.188 1 96.88 168 ILE A C 1
ATOM 1266 O O . ILE A 1 168 ? 3.527 13.734 26.266 1 96.88 168 ILE A O 1
ATOM 1270 N N . SER A 1 169 ? 3.479 12.844 24.203 1 95.5 169 SER A N 1
ATOM 1271 C CA . SER A 1 169 ? 4.898 12.508 24.141 1 95.5 169 SER A CA 1
ATOM 1272 C C . SER A 1 169 ? 5.602 13.273 23.031 1 95.5 169 SER A C 1
ATOM 1274 O O . SER A 1 169 ? 5.195 13.211 21.875 1 95.5 169 SER A O 1
ATOM 1276 N N . GLN A 1 170 ? 6.555 14.039 23.359 1 95.12 170 GLN A N 1
ATOM 1277 C CA . GLN A 1 170 ? 7.387 14.766 22.406 1 95.12 170 GLN A CA 1
ATOM 1278 C C . GLN A 1 170 ? 8.805 14.203 22.375 1 95.12 170 GLN A C 1
ATOM 1280 O O . GLN A 1 170 ? 9.57 14.398 23.328 1 95.12 170 GLN A O 1
ATOM 1285 N N . LYS A 1 171 ? 9.18 13.727 21.203 1 90.31 171 LYS A N 1
ATOM 1286 C CA . LYS A 1 171 ? 10.414 12.953 21.109 1 90.31 171 LYS A CA 1
ATOM 1287 C C . LYS A 1 171 ? 11.539 13.773 20.5 1 90.31 171 LYS A C 1
ATOM 1289 O O . LYS A 1 171 ? 12.719 13.453 20.688 1 90.31 171 LYS A O 1
ATOM 1294 N N . THR A 1 172 ? 11.219 14.797 19.781 1 90.81 172 THR A N 1
ATOM 1295 C CA . THR A 1 172 ? 12.242 15.648 19.188 1 90.81 172 THR A CA 1
ATOM 1296 C C . THR A 1 172 ? 12.016 17.109 19.562 1 90.81 172 THR A C 1
ATOM 1298 O O . THR A 1 172 ? 10.906 17.5 19.938 1 90.81 172 THR A O 1
ATOM 1301 N N . PRO A 1 173 ? 13.078 17.875 19.484 1 95 173 PRO A N 1
ATOM 1302 C CA . PRO A 1 173 ? 12.922 19.297 19.797 1 95 173 PRO A CA 1
ATOM 1303 C C . PRO A 1 173 ? 11.914 19.984 18.875 1 95 173 PRO A C 1
ATOM 1305 O O . PRO A 1 173 ? 11.805 19.625 17.688 1 95 173 PRO A O 1
ATOM 1308 N N . ASP A 1 174 ? 11.305 20.969 19.453 1 96.5 174 ASP A N 1
ATOM 1309 C CA . ASP A 1 174 ? 10.328 21.797 18.75 1 96.5 174 ASP A CA 1
ATOM 1310 C C . ASP A 1 174 ? 11.016 22.938 18.016 1 96.5 174 ASP A C 1
ATOM 1312 O O . ASP A 1 174 ? 11.641 23.797 18.625 1 96.5 174 ASP A O 1
ATOM 1316 N N . ARG A 1 175 ? 11.008 22.891 16.719 1 97.38 175 ARG A N 1
ATOM 1317 C CA . ARG A 1 175 ? 11.469 23.984 15.875 1 97.38 175 ARG A CA 1
ATOM 1318 C C . ARG A 1 175 ? 10.344 24.469 14.953 1 97.38 175 ARG A C 1
ATOM 1320 O O . ARG A 1 175 ? 9.789 23.688 14.188 1 97.38 175 ARG A O 1
ATOM 1327 N N . LEU A 1 176 ? 10.031 25.75 15.094 1 98.56 176 LEU A N 1
ATOM 1328 C CA . LEU A 1 176 ? 8.93 26.312 14.32 1 98.56 176 LEU A CA 1
ATOM 1329 C C . LEU A 1 176 ? 9.445 27.406 13.383 1 98.56 176 LEU A C 1
ATOM 1331 O O . LEU A 1 176 ? 10.148 28.328 13.812 1 98.56 176 LEU A O 1
ATOM 1335 N N . TYR A 1 177 ? 9.148 27.266 12.117 1 98.81 177 TYR A N 1
ATOM 1336 C CA . TYR A 1 177 ? 9.359 28.328 11.133 1 98.81 177 TYR A CA 1
ATOM 1337 C C . TYR A 1 177 ? 8.047 29.031 10.797 1 98.81 177 TYR A C 1
ATOM 1339 O O . TYR A 1 177 ? 7.039 28.375 10.516 1 98.81 177 TYR A O 1
ATOM 1347 N N . VAL A 1 178 ? 8.031 30.344 10.914 1 98.88 178 VAL A N 1
ATOM 1348 C CA . VAL A 1 178 ? 6.812 31.078 10.594 1 98.88 178 VAL A CA 1
ATOM 1349 C C . VAL A 1 178 ? 7.121 32.156 9.57 1 98.88 178 VAL A C 1
ATOM 1351 O O . VAL A 1 178 ? 8.133 32.875 9.68 1 98.88 178 VAL A O 1
ATOM 1354 N N . GLY A 1 179 ? 6.355 32.25 8.562 1 98.69 179 GLY A N 1
ATOM 1355 C CA . GLY A 1 179 ? 6.438 33.281 7.559 1 98.69 179 GLY A CA 1
ATOM 1356 C C . GLY A 1 179 ? 5.09 33.656 6.984 1 98.69 179 GLY A C 1
ATOM 1357 O O . GLY A 1 179 ? 4.062 33.094 7.355 1 98.69 179 GLY A O 1
ATOM 1358 N N . ALA A 1 180 ? 5.09 34.781 6.164 1 97.44 180 ALA A N 1
ATOM 1359 C CA . ALA A 1 180 ? 3.875 35.188 5.465 1 97.44 180 ALA A CA 1
ATOM 1360 C C . ALA A 1 180 ? 3.617 34.281 4.25 1 97.44 180 ALA A C 1
ATOM 1362 O O . ALA A 1 180 ? 4.551 33.906 3.541 1 97.44 180 ALA A O 1
ATOM 1363 N N . PHE A 1 181 ? 2.375 33.875 3.986 1 95.12 181 PHE A N 1
ATOM 1364 C CA . PHE A 1 181 ? 2.076 33.156 2.75 1 95.12 181 PHE A CA 1
ATOM 1365 C C . PHE A 1 181 ? 2.379 34.031 1.535 1 95.12 181 PHE A C 1
ATOM 1367 O O . PHE A 1 181 ? 2.91 33.562 0.535 1 95.12 181 PHE A O 1
ATOM 1374 N N . ASP A 1 182 ? 1.986 35.281 1.615 1 93.62 182 ASP A N 1
ATOM 1375 C CA . ASP A 1 182 ? 2.355 36.281 0.631 1 93.62 182 ASP A CA 1
ATOM 1376 C C . ASP A 1 182 ? 3.545 37.125 1.114 1 93.62 182 ASP A C 1
ATOM 1378 O O . ASP A 1 182 ? 3.398 37.969 1.99 1 93.62 182 ASP A O 1
ATOM 1382 N N . ILE A 1 183 ? 4.637 37 0.504 1 94.31 183 ILE A N 1
ATOM 1383 C CA . ILE A 1 183 ? 5.891 37.562 0.982 1 94.31 183 ILE A CA 1
ATOM 1384 C C . ILE A 1 183 ? 5.859 39.062 0.834 1 94.31 183 ILE A C 1
ATOM 1386 O O . ILE A 1 183 ? 6.707 39.781 1.391 1 94.31 183 ILE A O 1
ATOM 1390 N N . ALA A 1 184 ? 4.926 39.562 0.07 1 94.5 184 ALA A N 1
ATOM 1391 C CA . ALA A 1 184 ? 4.82 41 -0.127 1 94.5 184 ALA A CA 1
ATOM 1392 C C . ALA A 1 184 ? 3.879 41.625 0.897 1 94.5 184 ALA A C 1
ATOM 1394 O O . ALA A 1 184 ? 3.779 42.844 0.991 1 94.5 184 ALA A O 1
ATOM 1395 N N . ASP A 1 185 ? 3.217 40.844 1.722 1 94.69 185 ASP A N 1
ATOM 1396 C CA . ASP A 1 185 ? 2.258 41.344 2.711 1 94.69 185 ASP A CA 1
ATOM 1397 C C . ASP A 1 185 ? 2.967 41.812 3.98 1 94.69 185 ASP A C 1
ATOM 1399 O O . ASP A 1 185 ? 3.227 41 4.883 1 94.69 185 ASP A O 1
ATOM 1403 N N . GLU A 1 186 ? 3.127 43.062 4.121 1 95.94 186 GLU A N 1
ATOM 1404 C CA . GLU A 1 186 ? 3.881 43.656 5.227 1 95.94 186 GLU A CA 1
ATOM 1405 C C . GLU A 1 186 ? 3.203 43.375 6.562 1 95.94 186 GLU A C 1
ATOM 1407 O O . GLU A 1 186 ? 3.877 43.188 7.578 1 95.94 186 GLU A O 1
ATOM 1412 N N . LEU A 1 187 ? 1.884 43.438 6.543 1 95.69 187 LEU A N 1
ATOM 1413 C CA . LEU A 1 187 ? 1.155 43.125 7.77 1 95.69 187 LEU A CA 1
ATOM 1414 C C . LEU A 1 187 ? 1.441 41.688 8.227 1 95.69 187 LEU A C 1
ATOM 1416 O O . LEU A 1 187 ? 1.721 41.469 9.398 1 95.69 187 LEU A O 1
ATOM 1420 N N . ALA A 1 188 ? 1.395 40.812 7.344 1 96.94 188 ALA A N 1
ATOM 1421 C CA . ALA A 1 188 ? 1.659 39.406 7.66 1 96.94 188 ALA A CA 1
ATOM 1422 C C . ALA A 1 188 ? 3.096 39.219 8.141 1 96.94 188 ALA A C 1
ATOM 1424 O O . ALA A 1 188 ? 3.354 38.406 9.039 1 96.94 188 ALA A O 1
ATOM 1425 N N . ILE A 1 189 ? 4.012 39.906 7.512 1 98.25 189 ILE A N 1
ATOM 1426 C CA . ILE A 1 189 ? 5.41 39.812 7.91 1 98.25 189 ILE A CA 1
ATOM 1427 C C . ILE A 1 189 ? 5.566 40.281 9.359 1 98.25 189 ILE A C 1
ATOM 1429 O O . ILE A 1 189 ? 6.219 39.594 10.156 1 98.25 189 ILE A O 1
ATOM 1433 N N . GLN A 1 190 ? 4.938 41.344 9.703 1 98.31 190 GLN A N 1
ATOM 1434 C CA . GLN A 1 190 ? 5 41.875 11.062 1 98.31 190 GLN A CA 1
ATOM 1435 C C . GLN A 1 190 ? 4.379 40.875 12.055 1 98.31 190 GLN A C 1
ATOM 1437 O O . GLN A 1 190 ? 4.938 40.656 13.125 1 98.31 190 GLN A O 1
ATOM 1442 N N . PHE A 1 191 ? 3.246 40.375 11.711 1 98.38 191 PHE A N 1
ATOM 1443 C CA . PHE A 1 191 ? 2.572 39.406 12.586 1 98.38 191 PHE A CA 1
ATOM 1444 C C . PHE A 1 191 ? 3.406 38.156 12.75 1 98.38 191 PHE A C 1
ATOM 1446 O O . PHE A 1 191 ? 3.436 37.562 13.828 1 98.38 191 PHE A O 1
ATOM 1453 N N . ALA A 1 192 ? 4.051 37.719 11.688 1 98.81 192 ALA A N 1
ATOM 1454 C CA . ALA A 1 192 ? 4.902 36.531 11.758 1 98.81 192 ALA A CA 1
ATOM 1455 C C . ALA A 1 192 ? 6.055 36.75 12.734 1 98.81 192 ALA A C 1
ATOM 1457 O O . ALA A 1 192 ? 6.344 35.875 13.562 1 98.81 192 ALA A O 1
ATOM 1458 N N . LYS A 1 193 ? 6.719 37.875 12.625 1 98.69 193 LYS A N 1
ATOM 1459 C CA . LYS A 1 193 ? 7.84 38.188 13.508 1 98.69 193 LYS A CA 1
ATOM 1460 C C . LYS A 1 193 ? 7.391 38.25 14.969 1 98.69 193 LYS A C 1
ATOM 1462 O O . LYS A 1 193 ? 8.086 37.75 15.852 1 98.69 193 LYS A O 1
ATOM 1467 N N . ARG A 1 194 ? 6.293 38.844 15.172 1 98.5 194 ARG A N 1
ATOM 1468 C CA . ARG A 1 194 ? 5.77 38.906 16.531 1 98.5 194 ARG A CA 1
ATOM 1469 C C . ARG A 1 194 ? 5.383 37.531 17.047 1 98.5 194 ARG A C 1
ATOM 1471 O O . ARG A 1 194 ? 5.625 37.219 18.219 1 98.5 194 ARG A O 1
ATOM 1478 N N . PHE A 1 195 ? 4.77 36.75 16.234 1 98.69 195 PHE A N 1
ATOM 1479 C CA . PHE A 1 195 ? 4.363 35.406 16.641 1 98.69 195 PHE A CA 1
ATOM 1480 C C . PHE A 1 195 ? 5.574 34.594 17.062 1 98.69 195 PHE A C 1
ATOM 1482 O O . PHE A 1 195 ? 5.523 33.875 18.062 1 98.69 195 PHE A O 1
ATOM 1489 N N . VAL A 1 196 ? 6.605 34.656 16.266 1 98.62 196 VAL A N 1
ATOM 1490 C CA . VAL A 1 196 ? 7.836 33.938 16.562 1 98.62 196 VAL A CA 1
ATOM 1491 C C . VAL A 1 196 ? 8.359 34.344 17.922 1 98.62 196 VAL A C 1
ATOM 1493 O O . VAL A 1 196 ? 8.828 33.5 18.703 1 98.62 196 VAL A O 1
ATOM 1496 N N . SER A 1 197 ? 8.289 35.625 18.188 1 98.19 197 SER A N 1
ATOM 1497 C CA . SER A 1 197 ? 8.734 36.125 19.484 1 98.19 197 SER A CA 1
ATOM 1498 C C . SER A 1 197 ? 7.879 35.562 20.609 1 98.19 197 SER A C 1
ATOM 1500 O O . SER A 1 197 ? 8.383 35.281 21.703 1 98.19 197 SER A O 1
ATOM 1502 N N . LEU A 1 198 ? 6.625 35.406 20.375 1 97.94 198 LEU A N 1
ATOM 1503 C CA . LEU A 1 198 ? 5.691 34.875 21.375 1 97.94 198 LEU A CA 1
ATOM 1504 C C . LEU A 1 198 ? 5.891 33.375 21.562 1 97.94 198 LEU A C 1
ATOM 1506 O O . LEU A 1 198 ? 5.656 32.844 22.656 1 97.94 198 LEU A O 1
ATOM 1510 N N . TYR A 1 199 ? 6.348 32.688 20.547 1 98.38 199 TYR A N 1
ATOM 1511 C CA . TYR A 1 199 ? 6.457 31.219 20.547 1 98.38 199 TYR A CA 1
ATOM 1512 C C . TYR A 1 199 ? 7.809 30.781 21.094 1 98.38 199 TYR A C 1
ATOM 1514 O O . TYR A 1 199 ? 7.934 29.688 21.656 1 98.38 199 TYR A O 1
ATOM 1522 N N . HIS A 1 200 ? 8.797 31.609 20.938 1 98 200 HIS A N 1
ATOM 1523 C CA . HIS A 1 200 ? 10.172 31.281 21.266 1 98 200 HIS A CA 1
ATOM 1524 C C . HIS A 1 200 ? 10.398 31.344 22.781 1 98 200 HIS A C 1
ATOM 1526 O O . HIS A 1 200 ? 10.094 32.344 23.422 1 98 200 HIS A O 1
ATOM 1532 N N . ASN A 1 201 ? 10.797 30.266 23.312 1 97.31 201 ASN A N 1
ATOM 1533 C CA . ASN A 1 201 ? 11.281 30.188 24.688 1 97.31 201 ASN A CA 1
ATOM 1534 C C . ASN A 1 201 ? 12.797 29.984 24.734 1 97.31 201 ASN A C 1
ATOM 1536 O O . ASN A 1 201 ? 13.289 28.875 24.469 1 97.31 201 ASN A O 1
ATOM 1540 N N . GLU A 1 202 ? 13.43 30.938 25.156 1 95.81 202 GLU A N 1
ATOM 1541 C CA . GLU A 1 202 ? 14.883 30.953 25.109 1 95.81 202 GLU A CA 1
ATOM 1542 C C . GLU A 1 202 ? 15.477 29.719 25.781 1 95.81 202 GLU A C 1
ATOM 1544 O O . GLU A 1 202 ? 15.125 29.406 26.922 1 95.81 202 GLU A O 1
ATOM 1549 N N . GLY A 1 203 ? 16.328 29.078 25.047 1 95.06 203 GLY A N 1
ATOM 1550 C CA . GLY A 1 203 ? 17.031 27.922 25.562 1 95.06 203 GLY A CA 1
ATOM 1551 C C . GLY A 1 203 ? 16.172 26.672 25.609 1 95.06 203 GLY A C 1
ATOM 1552 O O . GLY A 1 203 ? 16.641 25.594 26 1 95.06 203 GLY A O 1
ATOM 1553 N N . VAL A 1 204 ? 15.016 26.719 25.188 1 96.62 204 VAL A N 1
ATOM 1554 C CA . VAL A 1 204 ? 14.102 25.594 25.328 1 96.62 204 VAL A CA 1
ATOM 1555 C C . VAL A 1 204 ? 13.617 25.125 23.969 1 96.62 204 VAL A C 1
ATOM 1557 O O . VAL A 1 204 ? 13.898 24 23.547 1 96.62 204 VAL A O 1
ATOM 1560 N N . ASN A 1 205 ? 12.969 25.969 23.172 1 97 205 ASN A N 1
ATOM 1561 C CA . ASN A 1 205 ? 12.555 25.672 21.812 1 97 205 ASN A CA 1
ATOM 1562 C C . ASN A 1 205 ? 13.102 26.703 20.828 1 97 205 ASN A C 1
ATOM 1564 O O . ASN A 1 205 ? 13.859 27.594 21.203 1 97 205 ASN A O 1
ATOM 1568 N N . GLU A 1 206 ? 12.898 26.438 19.562 1 97.56 206 GLU A N 1
ATOM 1569 C CA . GLU A 1 206 ? 13.352 27.375 18.531 1 97.56 206 GLU A CA 1
ATOM 1570 C C . GLU A 1 206 ? 12.188 27.828 17.656 1 97.56 206 GLU A C 1
ATOM 1572 O O . GLU A 1 206 ? 11.438 27 17.125 1 97.56 206 GLU A O 1
ATOM 1577 N N . ALA A 1 207 ? 11.938 29.078 17.594 1 98.25 207 ALA A N 1
ATOM 1578 C CA . ALA A 1 207 ? 11.008 29.703 16.656 1 98.25 207 ALA A CA 1
ATOM 1579 C C . ALA A 1 207 ? 11.703 30.766 15.82 1 98.25 207 ALA A C 1
ATOM 1581 O O . ALA A 1 207 ? 12.383 31.641 16.359 1 98.25 207 ALA A O 1
ATOM 1582 N N . LEU A 1 208 ? 11.609 30.672 14.5 1 98.44 208 LEU A N 1
ATOM 1583 C CA . LEU A 1 208 ? 12.344 31.562 13.609 1 98.44 208 LEU A CA 1
ATOM 1584 C C . LEU A 1 208 ? 11.414 32.188 12.57 1 98.44 208 LEU A C 1
ATOM 1586 O O . LEU A 1 208 ? 10.539 31.5 12.039 1 98.44 208 LEU A O 1
ATOM 1590 N N . TYR A 1 209 ? 11.594 33.438 12.344 1 98.69 209 TYR A N 1
ATOM 1591 C CA . TYR A 1 209 ? 10.961 34.031 11.172 1 98.69 209 TYR A CA 1
ATOM 1592 C C . TYR A 1 209 ? 11.586 33.531 9.891 1 98.69 209 TYR A C 1
ATOM 1594 O O . TYR A 1 209 ? 12.805 33.406 9.773 1 98.69 209 TYR A O 1
ATOM 1602 N N . ASP A 1 210 ? 10.75 33.094 8.977 1 98.69 210 ASP A N 1
ATOM 1603 C CA . ASP A 1 210 ? 11.18 32.531 7.699 1 98.69 210 ASP A CA 1
ATOM 1604 C C . ASP A 1 210 ? 10.625 33.344 6.527 1 98.69 210 ASP A C 1
ATOM 1606 O O . ASP A 1 210 ? 9.453 33.188 6.16 1 98.69 210 ASP A O 1
ATOM 1610 N N . ALA A 1 211 ? 11.445 34.156 5.902 1 98.06 211 ALA A N 1
ATOM 1611 C CA . ALA A 1 211 ? 11.023 35.031 4.809 1 98.06 211 ALA A CA 1
ATOM 1612 C C . ALA A 1 211 ? 10.641 34.219 3.576 1 98.06 211 ALA A C 1
ATOM 1614 O O . ALA A 1 211 ? 9.898 34.688 2.713 1 98.06 211 ALA A O 1
ATOM 1615 N N . ASN A 1 212 ? 11.164 33.031 3.441 1 96.94 212 ASN A N 1
ATOM 1616 C CA . ASN A 1 212 ? 10.859 32.125 2.35 1 96.94 212 ASN A CA 1
ATOM 1617 C C . ASN A 1 212 ? 10.25 30.828 2.867 1 96.94 212 ASN A C 1
ATOM 1619 O O . ASN A 1 212 ? 10.734 29.734 2.553 1 96.94 212 ASN A O 1
ATOM 1623 N N . VAL A 1 213 ? 9.188 30.984 3.592 1 98.19 213 VAL A N 1
ATOM 1624 C CA . VAL A 1 213 ? 8.594 29.875 4.316 1 98.19 213 VAL A CA 1
ATOM 1625 C C . VAL A 1 213 ? 8.07 28.828 3.328 1 98.19 213 VAL A C 1
ATOM 1627 O O . VAL A 1 213 ? 8.008 27.641 3.645 1 98.19 213 VAL A O 1
ATOM 1630 N N . ARG A 1 214 ? 7.754 29.188 2.135 1 97.94 214 ARG A N 1
ATOM 1631 C CA . ARG A 1 214 ? 7.32 28.234 1.115 1 97.94 214 ARG A CA 1
ATOM 1632 C C . ARG A 1 214 ? 8.422 27.234 0.793 1 97.94 214 ARG A C 1
ATOM 1634 O O . ARG A 1 214 ? 8.156 26.047 0.575 1 97.94 214 ARG A O 1
ATOM 1641 N N . GLU A 1 215 ? 9.727 27.75 0.709 1 98.25 215 GLU A N 1
ATOM 1642 C CA . GLU A 1 215 ? 10.859 26.844 0.52 1 98.25 215 GLU A CA 1
ATOM 1643 C C . GLU A 1 215 ? 10.945 25.812 1.647 1 98.25 215 GLU A C 1
ATOM 1645 O O . GLU A 1 215 ? 11.219 24.641 1.404 1 98.25 215 GLU A O 1
ATOM 1650 N N . THR A 1 216 ? 10.688 26.25 2.811 1 98.19 216 THR A N 1
ATOM 1651 C CA . THR A 1 216 ? 10.711 25.359 3.963 1 98.19 216 THR A CA 1
ATOM 1652 C C . THR A 1 216 ? 9.609 24.297 3.857 1 98.19 216 THR A C 1
ATOM 1654 O O . THR A 1 216 ? 9.82 23.141 4.199 1 98.19 216 THR A O 1
ATOM 1657 N N . ARG A 1 217 ? 8.438 24.688 3.404 1 98.38 217 ARG A N 1
ATOM 1658 C CA . ARG A 1 217 ? 7.348 23.734 3.203 1 98.38 217 ARG A CA 1
ATOM 1659 C C . ARG A 1 217 ? 7.719 22.688 2.148 1 98.38 217 ARG A C 1
ATOM 1661 O O . ARG A 1 217 ? 7.488 21.5 2.342 1 98.38 217 ARG A O 1
ATOM 1668 N N . TRP A 1 218 ? 8.336 23.109 1.054 1 98.62 218 TRP A N 1
ATOM 1669 C CA . TRP A 1 218 ? 8.812 22.188 0.034 1 98.62 218 TRP A CA 1
ATOM 1670 C C . TRP A 1 218 ? 9.852 21.234 0.608 1 98.62 218 TRP A C 1
ATOM 1672 O O . TRP A 1 218 ? 9.828 20.031 0.322 1 98.62 218 TRP A O 1
ATOM 1682 N N . THR A 1 219 ? 10.734 21.797 1.382 1 98.19 219 THR A N 1
ATOM 1683 C CA . THR A 1 219 ? 11.789 21 1.983 1 98.19 219 THR A CA 1
ATOM 1684 C C . THR A 1 219 ? 11.203 19.906 2.875 1 98.19 219 THR A C 1
ATOM 1686 O O . THR A 1 219 ? 11.641 18.75 2.83 1 98.19 219 THR A O 1
ATOM 1689 N N . LYS A 1 220 ? 10.227 20.266 3.672 1 97.19 220 LYS A N 1
ATOM 1690 C CA . LYS A 1 220 ? 9.586 19.297 4.555 1 97.19 220 LYS A CA 1
ATOM 1691 C C . LYS A 1 220 ? 8.875 18.219 3.754 1 97.19 220 LYS A C 1
ATOM 1693 O O . LYS A 1 220 ? 8.758 17.078 4.207 1 97.19 220 LYS A O 1
ATOM 1698 N N . LEU A 1 221 ? 8.445 18.531 2.533 1 98.12 221 LEU A N 1
ATOM 1699 C CA . LEU A 1 221 ? 7.762 17.562 1.677 1 98.12 221 LEU A CA 1
ATOM 1700 C C . LEU A 1 221 ? 8.727 16.484 1.19 1 98.12 221 LEU A C 1
ATOM 1702 O O . LEU A 1 221 ? 8.305 15.406 0.762 1 98.12 221 LEU A O 1
ATOM 1706 N N . LEU A 1 222 ? 10.07 16.828 1.184 1 96.88 222 LEU A N 1
ATOM 1707 C CA . LEU A 1 222 ? 11.023 15.766 0.864 1 96.88 222 LEU A CA 1
ATOM 1708 C C . LEU A 1 222 ? 10.805 14.547 1.751 1 96.88 222 LEU A C 1
ATOM 1710 O O . LEU A 1 222 ? 10.812 13.414 1.268 1 96.88 222 LEU A O 1
ATOM 1714 N N . TYR A 1 223 ? 10.508 14.797 2.965 1 92.06 223 TYR A N 1
ATOM 1715 C CA . TYR A 1 223 ? 10.234 13.734 3.924 1 92.06 223 TYR A CA 1
ATOM 1716 C C . TYR A 1 223 ? 8.766 13.312 3.863 1 92.06 223 TYR A C 1
ATOM 1718 O O . TYR A 1 223 ? 8.461 12.125 3.703 1 92.06 223 TYR A O 1
ATOM 1726 N N . ASN A 1 224 ? 7.863 14.242 3.965 1 96.38 224 ASN A N 1
ATOM 1727 C CA . ASN A 1 224 ? 6.441 13.969 4.148 1 96.38 224 ASN A CA 1
ATOM 1728 C C . ASN A 1 224 ? 5.84 13.289 2.928 1 96.38 224 ASN A C 1
ATOM 1730 O O . ASN A 1 224 ? 4.949 12.445 3.059 1 96.38 224 ASN A O 1
ATOM 1734 N N . ALA A 1 225 ? 6.281 13.641 1.761 1 98.31 225 ALA A N 1
ATOM 1735 C CA . ALA A 1 225 ? 5.625 13.148 0.553 1 98.31 225 ALA A CA 1
ATOM 1736 C C . ALA A 1 225 ? 6.262 11.844 0.082 1 98.31 225 ALA A C 1
ATOM 1738 O O . ALA A 1 225 ? 5.75 11.188 -0.83 1 98.31 225 ALA A O 1
ATOM 1739 N N . SER A 1 226 ? 7.387 11.469 0.675 1 97.56 226 SER A N 1
ATOM 1740 C CA . SER A 1 226 ? 8.062 10.234 0.289 1 97.56 226 SER A CA 1
ATOM 1741 C C . SER A 1 226 ? 7.945 9.172 1.377 1 97.56 226 SER A C 1
ATOM 1743 O O . SER A 1 226 ? 7.426 8.078 1.133 1 97.56 226 SER A O 1
ATOM 1745 N N . ILE A 1 227 ? 8.227 9.531 2.576 1 96.12 227 ILE A N 1
ATOM 1746 C CA . ILE A 1 227 ? 8.359 8.578 3.672 1 96.12 227 ILE A CA 1
ATOM 1747 C C . ILE A 1 227 ? 6.988 8.336 4.301 1 96.12 227 ILE A C 1
ATOM 1749 O O . ILE A 1 227 ? 6.602 7.184 4.535 1 96.12 227 ILE A O 1
ATOM 1753 N N . ASN A 1 228 ? 6.191 9.43 4.523 1 96.56 228 ASN A N 1
ATOM 1754 C CA . ASN A 1 228 ? 4.875 9.289 5.137 1 96.56 228 ASN A CA 1
ATOM 1755 C C . ASN A 1 228 ? 3.979 8.344 4.34 1 96.56 228 ASN A C 1
ATOM 1757 O O . ASN A 1 228 ? 3.438 7.383 4.891 1 96.56 228 ASN A O 1
ATOM 1761 N N . PRO A 1 229 ? 3.852 8.602 3.037 1 98.12 229 PRO A N 1
ATOM 1762 C CA . PRO A 1 229 ? 2.939 7.762 2.26 1 98.12 229 PRO A CA 1
ATOM 1763 C C . PRO A 1 229 ? 3.389 6.305 2.201 1 98.12 229 PRO A C 1
ATOM 1765 O O . PRO A 1 229 ? 2.557 5.395 2.26 1 98.12 229 PRO A O 1
ATOM 1768 N N . THR A 1 230 ? 4.699 6.113 2.072 1 97.56 230 THR A N 1
ATOM 1769 C CA . THR A 1 230 ? 5.23 4.758 1.982 1 97.56 230 THR A CA 1
ATOM 1770 C C . THR A 1 230 ? 4.922 3.969 3.252 1 97.56 230 THR A C 1
ATOM 1772 O O . THR A 1 230 ? 4.367 2.869 3.188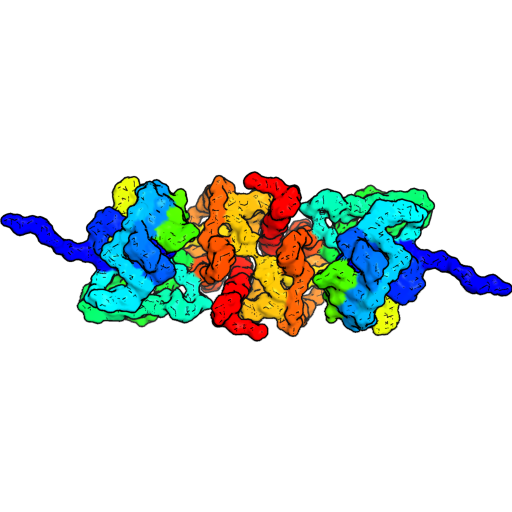 1 97.56 230 THR A O 1
ATOM 1775 N N . THR A 1 231 ? 5.215 4.527 4.406 1 96.94 231 THR A N 1
ATOM 1776 C CA . THR A 1 231 ? 5.004 3.855 5.684 1 96.94 231 THR A CA 1
ATOM 1777 C C . THR A 1 231 ? 3.514 3.65 5.945 1 96.94 231 THR A C 1
ATOM 1779 O O . THR A 1 231 ? 3.115 2.637 6.523 1 96.94 231 THR A O 1
ATOM 1782 N N . ALA A 1 232 ? 2.705 4.582 5.523 1 97.75 232 ALA A N 1
ATOM 1783 C CA . ALA A 1 232 ? 1.259 4.465 5.699 1 97.75 232 ALA A CA 1
ATOM 1784 C C . ALA A 1 232 ? 0.698 3.316 4.863 1 97.75 232 ALA A C 1
ATOM 1786 O O . ALA A 1 232 ? -0.194 2.594 5.316 1 97.75 232 ALA A O 1
ATOM 1787 N N . LEU A 1 233 ? 1.225 3.162 3.713 1 97.75 233 LEU A N 1
ATOM 1788 C CA . LEU A 1 233 ? 0.738 2.135 2.801 1 97.75 233 LEU A CA 1
ATOM 1789 C C . LEU A 1 233 ? 1.08 0.741 3.318 1 97.75 233 LEU A C 1
ATOM 1791 O O . LEU A 1 233 ? 0.272 -0.183 3.205 1 97.75 233 LEU A O 1
ATOM 1795 N N . VAL A 1 234 ? 2.26 0.59 3.885 1 97.25 234 VAL A N 1
ATOM 1796 C CA . VAL A 1 234 ? 2.742 -0.758 4.168 1 97.25 234 VAL A CA 1
ATOM 1797 C C . VAL A 1 234 ? 2.592 -1.061 5.656 1 97.25 234 VAL A C 1
ATOM 1799 O O . VAL A 1 234 ? 2.713 -2.213 6.078 1 97.25 234 VAL A O 1
ATOM 1802 N N . GLY A 1 235 ? 2.352 -0.067 6.496 1 95.88 235 GLY A N 1
ATOM 1803 C CA . GLY A 1 235 ? 2.16 -0.255 7.922 1 95.88 235 GLY A CA 1
ATOM 1804 C C . GLY A 1 235 ? 3.439 -0.611 8.656 1 95.88 235 GLY A C 1
ATOM 1805 O O . GLY A 1 235 ? 3.455 -1.528 9.477 1 95.88 235 GLY A O 1
ATOM 1806 N N . LEU A 1 236 ? 4.535 0.083 8.305 1 95 236 LEU A N 1
ATOM 1807 C CA . LEU A 1 236 ? 5.84 -0.136 8.922 1 95 236 LEU A CA 1
ATOM 1808 C C . LEU A 1 236 ? 6.469 1.187 9.344 1 95 236 LEU A C 1
ATOM 1810 O O . LEU A 1 236 ? 6.195 2.23 8.75 1 95 236 LEU A O 1
ATOM 1814 N N . ASP A 1 237 ? 7.293 1.144 10.398 1 93.31 237 ASP A N 1
ATOM 1815 C CA . ASP A 1 237 ? 8.117 2.311 10.695 1 93.31 237 ASP A CA 1
ATOM 1816 C C . ASP A 1 237 ? 9.219 2.49 9.656 1 93.31 237 ASP A C 1
ATOM 1818 O O . ASP A 1 237 ? 9.461 1.597 8.844 1 93.31 237 ASP A O 1
ATOM 1822 N N . VAL A 1 238 ? 9.844 3.58 9.656 1 92.31 238 VAL A N 1
ATOM 1823 C CA . VAL A 1 238 ? 10.766 3.938 8.586 1 92.31 238 VAL A CA 1
ATOM 1824 C C . VAL A 1 238 ? 11.984 3.018 8.625 1 92.31 238 VAL A C 1
ATOM 1826 O O . VAL A 1 238 ? 12.508 2.617 7.578 1 92.31 238 VAL A O 1
ATOM 1829 N N . SER A 1 239 ? 12.477 2.682 9.805 1 91.31 239 SER A N 1
ATOM 1830 C CA . SER A 1 239 ? 13.648 1.823 9.922 1 91.31 239 SER A CA 1
ATOM 1831 C C . SER A 1 239 ? 13.391 0.454 9.297 1 91.31 239 SER A C 1
ATOM 1833 O O . SER A 1 239 ? 14.25 -0.084 8.594 1 91.31 239 SER A O 1
ATOM 1835 N N . ARG A 1 240 ? 12.273 -0.102 9.531 1 92.94 240 ARG A N 1
ATOM 1836 C CA . ARG A 1 240 ? 11.914 -1.398 8.961 1 92.94 240 ARG A CA 1
ATOM 1837 C C . ARG A 1 240 ? 11.688 -1.29 7.461 1 92.94 240 ARG A C 1
ATOM 1839 O O . ARG A 1 240 ? 11.969 -2.229 6.715 1 92.94 240 ARG A O 1
ATOM 1846 N N . CYS A 1 241 ? 11.102 -0.165 7.008 1 93.56 241 CYS A N 1
ATOM 1847 C CA . CYS A 1 241 ? 10.961 0.037 5.57 1 93.56 241 CYS A CA 1
ATOM 1848 C C . CYS A 1 241 ? 12.312 -0.043 4.871 1 93.56 241 CYS A C 1
ATOM 1850 O O . CYS A 1 241 ? 12.414 -0.589 3.771 1 93.56 241 CYS A O 1
ATOM 1852 N N . LEU A 1 242 ? 13.312 0.499 5.508 1 92.19 242 LEU A N 1
ATOM 1853 C CA . LEU A 1 242 ? 14.641 0.52 4.898 1 92.19 242 LEU A CA 1
ATOM 1854 C C . LEU A 1 242 ? 15.32 -0.84 5.027 1 92.19 242 LEU A C 1
ATOM 1856 O O . LEU A 1 242 ? 16.062 -1.252 4.137 1 92.19 242 LEU A O 1
ATOM 1860 N N . SER A 1 243 ? 14.992 -1.577 6.059 1 89.81 243 SER A N 1
ATOM 1861 C CA . SER A 1 243 ? 15.672 -2.84 6.324 1 89.81 243 SER A CA 1
ATOM 1862 C C . SER A 1 243 ? 15.031 -3.986 5.551 1 89.81 243 SER A C 1
ATOM 1864 O O . SER A 1 243 ? 15.711 -4.945 5.172 1 89.81 243 SER A O 1
ATOM 1866 N N . TYR A 1 244 ? 13.711 -3.939 5.363 1 88.75 244 TYR A N 1
ATOM 1867 C CA . TYR A 1 244 ? 13 -5.039 4.715 1 88.75 244 TYR A CA 1
ATOM 1868 C C . TYR A 1 244 ? 13.203 -5 3.205 1 88.75 244 TYR A C 1
ATOM 1870 O O . TYR A 1 244 ? 12.875 -5.961 2.504 1 88.75 244 TYR A O 1
ATOM 1878 N N . GLY A 1 245 ? 13.727 -3.932 2.701 1 83 245 GLY A N 1
ATOM 1879 C CA . GLY A 1 245 ? 14.016 -3.875 1.276 1 83 245 GLY A CA 1
ATOM 1880 C C . GLY A 1 245 ? 15.078 -4.871 0.842 1 83 245 GLY A C 1
ATOM 1881 O O . GLY A 1 245 ? 15.836 -5.375 1.67 1 83 245 GLY A O 1
ATOM 1882 N N . ILE A 1 246 ? 14.984 -5.18 -0.452 1 79.62 246 ILE A N 1
ATOM 1883 C CA . ILE A 1 246 ? 15.992 -6.086 -1 1 79.62 246 ILE A CA 1
ATOM 1884 C C . ILE A 1 246 ? 17.375 -5.473 -0.85 1 79.62 246 ILE A C 1
ATOM 1886 O O . ILE A 1 246 ? 17.641 -4.383 -1.366 1 79.62 246 ILE A O 1
ATOM 1890 N N . GLN A 1 247 ? 18.234 -6.148 -0.217 1 72.25 247 GLN A N 1
ATOM 1891 C CA . GLN A 1 247 ? 19.609 -5.75 0.056 1 72.25 247 GLN A CA 1
ATOM 1892 C C . GLN A 1 247 ? 19.656 -4.422 0.803 1 72.25 247 GLN A C 1
ATOM 1894 O O . GLN A 1 247 ? 20.625 -3.666 0.667 1 72.25 247 GLN A O 1
ATOM 1899 N N . GLY A 1 248 ? 18.578 -4.121 1.453 1 72.62 248 GLY A N 1
ATOM 1900 C CA . GLY A 1 248 ? 18.516 -2.916 2.264 1 72.62 248 GLY A CA 1
ATOM 1901 C C . GLY A 1 248 ? 18.547 -1.642 1.443 1 72.62 248 GLY A C 1
ATOM 1902 O O . GLY A 1 248 ? 18.734 -0.551 1.985 1 72.62 248 GLY A O 1
ATOM 1903 N N . LYS A 1 249 ? 18.406 -1.823 0.18 1 78.19 249 LYS A N 1
ATOM 1904 C CA . LYS A 1 249 ? 18.609 -0.634 -0.645 1 78.19 249 LYS A CA 1
ATOM 1905 C C . LYS A 1 249 ? 17.375 -0.338 -1.485 1 78.19 249 LYS A C 1
ATOM 1907 O O . LYS A 1 249 ? 17.172 0.792 -1.94 1 78.19 249 LYS A O 1
ATOM 1912 N N . SER A 1 250 ? 16.547 -1.201 -1.504 1 87 250 SER A N 1
ATOM 1913 C CA . SER A 1 250 ? 15.508 -1.065 -2.514 1 87 250 SER A CA 1
ATOM 1914 C C . SER A 1 250 ? 14.547 0.065 -2.164 1 87 250 SER A C 1
ATOM 1916 O O . SER A 1 250 ? 14.195 0.874 -3.023 1 87 250 SER A O 1
ATOM 1918 N N . THR A 1 251 ? 14.211 0.145 -0.912 1 91.75 251 THR A N 1
ATOM 1919 C CA . THR A 1 251 ? 13.297 1.209 -0.512 1 91.75 251 THR A CA 1
ATOM 1920 C C . THR A 1 251 ? 13.914 2.58 -0.765 1 91.75 251 THR A C 1
ATOM 1922 O O . THR A 1 251 ? 13.289 3.449 -1.371 1 91.75 251 THR A O 1
ATOM 1925 N N . ALA A 1 252 ? 15.141 2.705 -0.315 1 93.12 252 ALA A N 1
ATOM 1926 C CA . ALA A 1 252 ? 15.836 3.982 -0.466 1 93.12 252 ALA A CA 1
ATOM 1927 C C . ALA A 1 252 ? 15.969 4.363 -1.938 1 93.12 252 ALA A C 1
ATOM 1929 O O . ALA A 1 252 ? 15.711 5.508 -2.316 1 93.12 252 ALA A O 1
ATOM 1930 N N . GLU A 1 253 ? 16.266 3.396 -2.764 1 94.62 253 GLU A N 1
ATOM 1931 C CA . GLU A 1 253 ? 16.672 3.674 -4.141 1 94.62 253 GLU A CA 1
ATOM 1932 C C . GLU A 1 253 ? 15.469 3.668 -5.078 1 94.62 253 GLU A C 1
ATOM 1934 O O . GLU A 1 253 ? 15.484 4.324 -6.121 1 94.62 253 GLU A O 1
ATOM 1939 N N . HIS A 1 254 ? 14.422 2.998 -4.68 1 95.75 254 HIS A N 1
ATOM 1940 C CA . HIS A 1 254 ? 13.359 2.787 -5.66 1 95.75 254 HIS A CA 1
ATOM 1941 C C . HIS A 1 254 ? 12.062 3.461 -5.227 1 95.75 254 HIS A C 1
ATOM 1943 O O . HIS A 1 254 ? 11.109 3.531 -6 1 95.75 254 HIS A O 1
ATOM 1949 N N . ILE A 1 255 ? 12.031 3.986 -4.031 1 97.06 255 ILE A N 1
ATOM 1950 C CA . ILE A 1 255 ? 10.82 4.664 -3.582 1 97.06 255 ILE A CA 1
ATOM 1951 C C . ILE A 1 255 ? 11.172 6.047 -3.043 1 97.06 255 ILE A C 1
ATOM 1953 O O . ILE A 1 255 ? 10.82 7.062 -3.643 1 97.06 255 ILE A O 1
ATOM 1957 N N . PHE A 1 256 ? 12.07 6.105 -1.985 1 96.81 256 PHE A N 1
ATOM 1958 C CA . PHE A 1 256 ? 12.336 7.363 -1.298 1 96.81 256 PHE A CA 1
ATOM 1959 C C . PHE A 1 256 ? 13.047 8.344 -2.219 1 96.81 256 PHE A C 1
ATOM 1961 O O . PHE A 1 256 ? 12.555 9.453 -2.451 1 96.81 256 PHE A O 1
ATOM 1968 N N . ARG A 1 257 ? 14.18 7.926 -2.762 1 97.12 257 ARG A N 1
ATOM 1969 C CA . ARG A 1 257 ? 15 8.82 -3.572 1 97.12 257 ARG A CA 1
ATOM 1970 C C . ARG A 1 257 ? 14.227 9.312 -4.793 1 97.12 257 ARG A C 1
ATOM 1972 O O . ARG A 1 257 ? 14.188 10.516 -5.066 1 97.12 257 ARG A O 1
ATOM 1979 N N . PRO A 1 258 ? 13.562 8.375 -5.52 1 97.56 258 PRO A N 1
ATOM 1980 C CA . PRO A 1 258 ? 12.797 8.875 -6.664 1 97.56 258 PRO A CA 1
ATOM 1981 C C . PRO A 1 258 ? 11.695 9.859 -6.258 1 97.56 258 PRO A C 1
ATOM 1983 O O . PRO A 1 258 ? 11.484 10.867 -6.93 1 97.56 258 PRO A O 1
ATOM 1986 N N . ALA A 1 259 ? 10.992 9.594 -5.215 1 98.44 259 ALA A N 1
ATOM 1987 C CA . ALA A 1 259 ? 9.945 10.492 -4.742 1 98.44 259 ALA A CA 1
ATOM 1988 C C . ALA A 1 259 ? 10.516 11.852 -4.359 1 98.44 259 ALA A C 1
ATOM 1990 O O . ALA A 1 259 ? 9.961 12.891 -4.727 1 98.44 259 ALA A O 1
ATOM 1991 N N . MET A 1 260 ? 11.625 11.852 -3.625 1 98.56 260 MET A N 1
ATOM 1992 C CA . MET A 1 260 ? 12.266 13.094 -3.189 1 98.56 260 MET A CA 1
ATOM 1993 C C . MET A 1 260 ? 12.766 13.898 -4.387 1 98.56 260 MET A C 1
ATOM 1995 O O . MET A 1 260 ? 12.641 15.125 -4.414 1 98.56 260 MET A O 1
ATOM 1999 N N . LYS A 1 261 ? 13.289 13.219 -5.367 1 98.56 261 LYS A N 1
ATOM 2000 C CA . LYS A 1 261 ? 13.766 13.891 -6.574 1 98.56 261 LYS A CA 1
ATOM 2001 C C . LYS A 1 261 ? 12.609 14.547 -7.324 1 98.56 261 LYS A C 1
ATOM 2003 O O . LYS A 1 261 ? 12.766 15.617 -7.914 1 98.56 261 LYS A O 1
ATOM 2008 N N . GLU A 1 262 ? 11.5 13.867 -7.32 1 98.75 262 GLU A N 1
ATOM 2009 C CA . GLU A 1 262 ? 10.312 14.438 -7.957 1 98.75 262 GLU A CA 1
ATOM 2010 C C . GLU A 1 262 ? 9.836 15.688 -7.219 1 9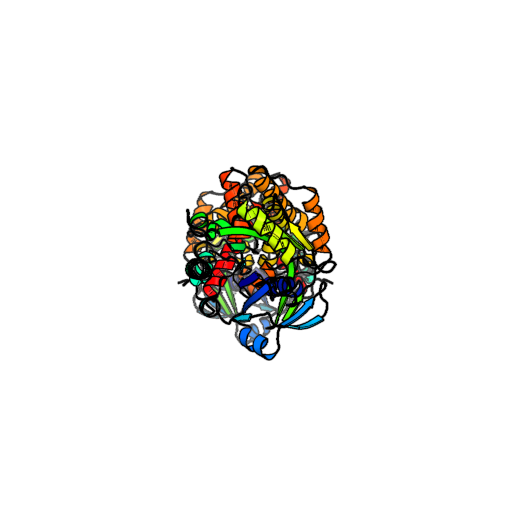8.75 262 GLU A C 1
ATOM 2012 O O . GLU A 1 262 ? 9.375 16.641 -7.836 1 98.75 262 GLU A O 1
ATOM 2017 N N . ILE A 1 263 ? 9.945 15.695 -5.895 1 98.81 263 ILE A N 1
ATOM 2018 C CA . ILE A 1 263 ? 9.617 16.875 -5.105 1 98.81 263 ILE A CA 1
ATOM 2019 C C . ILE A 1 263 ? 10.57 18.016 -5.457 1 98.81 263 ILE A C 1
ATOM 2021 O O . ILE A 1 263 ? 10.148 19.156 -5.641 1 98.81 263 ILE A O 1
ATOM 2025 N N . ILE A 1 264 ? 11.852 17.719 -5.547 1 98.81 264 ILE A N 1
ATOM 2026 C CA . ILE A 1 264 ? 12.852 18.703 -5.922 1 98.81 264 ILE A CA 1
ATOM 2027 C C . ILE A 1 264 ? 12.508 19.297 -7.289 1 98.81 264 ILE A C 1
ATOM 2029 O O . ILE A 1 264 ? 12.531 20.516 -7.469 1 98.81 264 ILE A O 1
ATOM 2033 N N . ALA A 1 265 ? 12.133 18.406 -8.227 1 98.75 265 ALA A N 1
ATOM 2034 C CA . ALA A 1 265 ? 11.797 18.859 -9.578 1 98.75 265 ALA A CA 1
ATOM 2035 C C . ALA A 1 265 ? 10.547 19.719 -9.57 1 98.75 265 ALA A C 1
ATOM 2037 O O . ALA A 1 265 ? 10.484 20.734 -10.266 1 98.75 265 ALA A O 1
ATOM 2038 N N . ALA A 1 266 ? 9.547 19.328 -8.82 1 98.69 266 ALA A N 1
ATOM 2039 C CA . ALA A 1 266 ? 8.312 20.109 -8.727 1 98.69 266 ALA A CA 1
ATOM 2040 C C . ALA A 1 266 ? 8.586 21.484 -8.125 1 98.69 266 ALA A C 1
ATOM 2042 O O . ALA A 1 266 ? 8.094 22.5 -8.625 1 98.69 266 ALA A O 1
ATOM 2043 N N . ALA A 1 267 ? 9.359 21.547 -7.023 1 98.69 267 ALA A N 1
ATOM 2044 C CA . ALA A 1 267 ? 9.711 22.812 -6.398 1 98.69 267 ALA A CA 1
ATOM 2045 C C . ALA A 1 267 ? 10.469 23.719 -7.371 1 98.69 267 ALA A C 1
ATOM 2047 O O . ALA A 1 267 ? 10.195 24.922 -7.449 1 98.69 267 ALA A O 1
ATOM 2048 N N . ALA A 1 268 ? 11.352 23.109 -8.141 1 98.5 268 ALA A N 1
ATOM 2049 C CA . ALA A 1 268 ? 12.172 23.859 -9.102 1 98.5 268 ALA A CA 1
ATOM 2050 C C . ALA A 1 268 ? 11.305 24.5 -10.188 1 98.5 268 ALA A C 1
ATOM 2052 O O . ALA A 1 268 ? 11.633 25.578 -10.688 1 98.5 268 ALA A O 1
ATOM 2053 N N . SER A 1 269 ? 10.25 23.844 -10.492 1 97.94 269 SER A N 1
ATOM 2054 C CA . SER A 1 269 ? 9.367 24.359 -11.539 1 97.94 269 SER A CA 1
ATOM 2055 C C . SER A 1 269 ? 8.742 25.688 -11.141 1 97.94 269 SER A C 1
ATOM 2057 O O . SER A 1 269 ? 8.281 26.438 -11.992 1 97.94 269 SER A O 1
ATOM 2059 N N . GLU A 1 270 ? 8.789 26.047 -9.82 1 96.19 270 GLU A N 1
ATOM 2060 C CA . GLU A 1 270 ? 8.305 27.328 -9.328 1 96.19 270 GLU A CA 1
ATOM 2061 C C . GLU A 1 270 ? 9.461 28.234 -8.914 1 96.19 270 GLU A C 1
ATOM 2063 O O . GLU A 1 270 ? 9.258 29.219 -8.203 1 96.19 270 GLU A O 1
ATOM 2068 N N . GLY A 1 271 ? 10.648 27.797 -9.305 1 97.25 271 GLY A N 1
ATOM 2069 C CA . GLY A 1 271 ? 11.812 28.625 -9.047 1 97.25 271 GLY A CA 1
ATOM 2070 C C . GLY A 1 271 ? 12.422 28.391 -7.68 1 97.25 271 GLY A C 1
ATOM 2071 O O . GLY A 1 271 ? 13.25 29.172 -7.223 1 97.25 271 GLY A O 1
ATOM 2072 N N . ILE A 1 272 ? 12 27.406 -6.957 1 97.94 272 ILE A N 1
ATOM 2073 C CA . ILE A 1 272 ? 12.539 27.094 -5.637 1 97.94 272 ILE A CA 1
ATOM 2074 C C . ILE A 1 272 ? 13.547 25.969 -5.746 1 97.94 272 ILE A C 1
ATOM 2076 O O . ILE A 1 272 ? 13.203 24.844 -6.148 1 97.94 272 ILE A O 1
ATOM 2080 N N . VAL A 1 273 ? 14.773 26.234 -5.387 1 97.81 273 VAL A N 1
ATOM 2081 C CA . VAL A 1 273 ? 15.852 25.266 -5.496 1 97.81 273 VAL A CA 1
ATOM 2082 C C . VAL A 1 273 ? 16.109 24.625 -4.129 1 97.81 273 VAL A C 1
ATOM 2084 O O . VAL A 1 273 ? 16.531 25.312 -3.191 1 97.81 273 VAL A O 1
ATOM 2087 N N . LEU A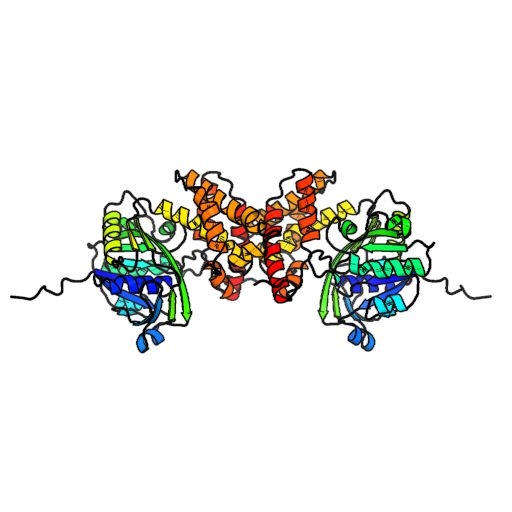 1 274 ? 15.875 23.375 -4.051 1 98.06 274 LEU A N 1
ATOM 2088 C CA . LEU A 1 274 ? 16.156 22.625 -2.83 1 98.06 274 LEU A CA 1
ATOM 2089 C C . LEU A 1 274 ? 17.531 21.969 -2.904 1 98.06 274 LEU A C 1
ATOM 2091 O O . LEU A 1 274 ? 17.969 21.562 -3.982 1 98.06 274 LEU A O 1
ATOM 2095 N N . ASP A 1 275 ? 18.156 21.859 -1.819 1 95.88 275 ASP A N 1
ATOM 2096 C CA . ASP A 1 275 ? 19.469 21.219 -1.739 1 95.88 275 ASP A CA 1
ATOM 2097 C C . ASP A 1 275 ? 19.359 19.719 -1.922 1 95.88 275 ASP A C 1
ATOM 2099 O O . ASP A 1 275 ? 18.812 19.016 -1.07 1 95.88 275 ASP A O 1
ATOM 2103 N N . GLU A 1 276 ? 19.984 19.188 -2.896 1 95.19 276 GLU A N 1
ATOM 2104 C CA . GLU A 1 276 ? 19.906 17.766 -3.223 1 95.19 276 GLU A CA 1
ATOM 2105 C C . GLU A 1 276 ? 20.562 16.906 -2.139 1 95.19 276 GLU A C 1
ATOM 2107 O O . GLU A 1 276 ? 20.266 15.719 -2.02 1 95.19 276 GLU A O 1
ATOM 2112 N N . LYS A 1 277 ? 21.406 17.516 -1.385 1 96 277 LYS A N 1
ATOM 2113 C CA . LYS A 1 277 ? 22.078 16.797 -0.314 1 96 277 LYS A CA 1
ATOM 2114 C C . LYS A 1 277 ? 21.094 16.391 0.779 1 96 277 LYS A C 1
ATOM 2116 O O . LYS A 1 277 ? 21.406 15.516 1.603 1 96 277 LYS A O 1
ATOM 2121 N N . LEU A 1 278 ? 19.953 16.969 0.729 1 94.69 278 LEU A N 1
ATOM 2122 C CA . LEU A 1 278 ? 18.938 16.656 1.724 1 94.69 278 LEU A CA 1
ATOM 2123 C C . LEU A 1 278 ? 18.359 15.266 1.483 1 94.69 278 LEU A C 1
ATOM 2125 O O . LEU A 1 278 ? 17.844 14.633 2.41 1 94.69 278 LEU A O 1
ATOM 2129 N N . VAL A 1 279 ? 18.5 14.75 0.258 1 95.5 279 VAL A N 1
ATOM 2130 C CA . VAL A 1 279 ? 17.938 13.453 -0.094 1 95.5 279 VAL A CA 1
ATOM 2131 C C . VAL A 1 279 ? 18.641 12.352 0.684 1 95.5 279 VAL A C 1
ATOM 2133 O O . VAL A 1 279 ? 18.031 11.656 1.499 1 95.5 279 VAL A O 1
ATOM 2136 N N . PRO A 1 280 ? 19.984 12.203 0.523 1 93 280 PRO A N 1
ATOM 2137 C CA . PRO A 1 280 ? 20.656 11.172 1.328 1 93 280 PRO A CA 1
ATOM 2138 C C . PRO A 1 280 ? 20.578 11.461 2.826 1 93 280 PRO A C 1
ATOM 2140 O O . PRO A 1 280 ? 20.531 10.531 3.635 1 93 280 PRO A O 1
ATOM 2143 N N . PHE A 1 281 ? 20.531 12.68 3.182 1 90.62 281 PHE A N 1
ATOM 2144 C CA . PHE A 1 281 ? 20.453 13.062 4.586 1 90.62 281 PHE A CA 1
ATOM 2145 C C . PHE A 1 281 ? 19.203 12.5 5.238 1 90.62 281 PHE A C 1
ATOM 2147 O O . PHE A 1 281 ? 19.281 11.844 6.277 1 90.62 281 PHE A O 1
ATOM 2154 N N . PHE A 1 282 ? 18.016 12.711 4.625 1 89.06 282 PHE A N 1
ATOM 2155 C CA . PHE A 1 282 ? 16.75 12.258 5.191 1 89.06 282 PHE A CA 1
ATOM 2156 C C . PHE A 1 282 ? 16.688 10.734 5.227 1 89.06 282 PHE A C 1
ATOM 2158 O O . PHE A 1 282 ? 16.203 10.148 6.191 1 89.06 282 PHE A O 1
ATOM 2165 N N . ILE A 1 283 ? 17.172 10.102 4.207 1 90.62 283 ILE A N 1
ATOM 2166 C CA . ILE A 1 283 ? 17.156 8.648 4.141 1 90.62 283 ILE A CA 1
ATOM 2167 C C . ILE A 1 283 ? 18.016 8.07 5.258 1 90.62 283 ILE A C 1
ATOM 2169 O O . ILE A 1 283 ? 17.625 7.125 5.938 1 90.62 283 ILE A O 1
ATOM 2173 N N . ASP A 1 284 ? 19.141 8.695 5.504 1 87.94 284 ASP A N 1
ATOM 2174 C CA . ASP A 1 284 ? 20.094 8.219 6.504 1 87.94 284 ASP A CA 1
ATOM 2175 C C . ASP A 1 284 ? 19.547 8.43 7.918 1 87.94 284 ASP A C 1
ATOM 2177 O O . ASP A 1 284 ? 19.578 7.512 8.742 1 87.94 284 ASP A O 1
ATOM 2181 N N . ILE A 1 285 ? 18.984 9.508 8.195 1 82.94 285 ILE A N 1
ATOM 2182 C CA . ILE A 1 285 ? 18.578 9.844 9.555 1 82.94 285 ILE A CA 1
ATOM 2183 C C . ILE A 1 285 ? 17.344 9.023 9.945 1 82.94 285 ILE A C 1
ATOM 2185 O O . ILE A 1 285 ? 17.188 8.656 11.109 1 82.94 285 ILE A O 1
ATOM 2189 N N . THR A 1 286 ? 16.578 8.766 9.008 1 82.12 286 THR A N 1
ATOM 2190 C CA . THR A 1 286 ? 15.336 8.062 9.312 1 82.12 286 THR A CA 1
ATOM 2191 C C . THR A 1 286 ? 15.594 6.574 9.508 1 82.12 286 THR A C 1
ATOM 2193 O O . THR A 1 286 ? 14.797 5.879 10.148 1 82.12 286 THR A O 1
ATOM 2196 N N . GLY A 1 287 ? 16.609 6.117 8.945 1 80.5 287 GLY A N 1
ATOM 2197 C CA . GLY A 1 287 ? 16.969 4.711 9.078 1 80.5 287 GLY A CA 1
ATOM 2198 C C . GLY A 1 287 ? 17.469 4.352 10.461 1 80.5 287 GLY A C 1
ATOM 2199 O O . GLY A 1 287 ? 17.484 3.178 10.836 1 80.5 287 GLY A O 1
ATOM 2200 N N . LYS A 1 288 ? 17.844 5.309 11.266 1 79.19 288 LYS A N 1
ATOM 2201 C CA . LYS A 1 288 ? 18.547 5.051 12.516 1 79.19 288 LYS A CA 1
ATOM 2202 C C . LYS A 1 288 ? 17.594 5.07 13.703 1 79.19 288 LYS A C 1
ATOM 2204 O O . LYS A 1 288 ? 17.938 4.578 14.781 1 79.19 288 LYS A O 1
ATOM 2209 N N . ILE A 1 289 ? 16.406 5.605 13.57 1 74.69 289 ILE A N 1
ATOM 2210 C CA . ILE A 1 289 ? 15.477 5.738 14.688 1 74.69 289 ILE A CA 1
ATOM 2211 C C . ILE A 1 289 ? 14.133 5.121 14.305 1 74.69 289 ILE A C 1
ATOM 2213 O O . ILE A 1 289 ? 13.547 5.477 13.281 1 74.69 289 ILE A O 1
ATOM 2217 N N . PRO A 1 290 ? 13.82 4.07 15.18 1 80.75 290 PRO A N 1
ATOM 2218 C CA . PRO A 1 290 ? 12.469 3.566 14.93 1 80.75 290 PRO A CA 1
ATOM 2219 C C . PRO A 1 290 ? 11.391 4.625 15.156 1 80.75 290 PRO A C 1
ATOM 2221 O O . PRO A 1 290 ? 11.258 5.145 16.266 1 80.75 290 PRO A O 1
ATOM 2224 N N . PHE A 1 291 ? 10.836 5.059 14.148 1 83.56 291 PHE A N 1
ATOM 2225 C CA . PHE A 1 291 ? 9.82 6.109 14.211 1 83.56 291 PHE A CA 1
ATOM 2226 C C . PHE A 1 291 ? 8.734 5.883 13.172 1 83.56 291 PHE A C 1
ATOM 2228 O O . PHE A 1 291 ? 9.023 5.477 12.047 1 83.56 291 PHE A O 1
ATOM 2235 N N . LYS A 1 292 ? 7.516 5.941 13.648 1 89.94 292 LYS A N 1
ATOM 2236 C CA . LYS A 1 292 ? 6.387 5.918 12.719 1 89.94 292 LYS A CA 1
ATOM 2237 C C . LYS A 1 292 ? 5.93 7.328 12.367 1 89.94 292 LYS A C 1
ATOM 2239 O O . LYS A 1 292 ? 5.461 8.07 13.234 1 89.94 292 LYS A O 1
ATOM 2244 N N . PRO A 1 293 ? 6.059 7.664 11.117 1 92.38 293 PRO A N 1
ATOM 2245 C CA . PRO A 1 293 ? 5.598 9 10.719 1 92.38 293 PRO A CA 1
ATOM 2246 C C . PRO A 1 293 ? 4.094 9.188 10.922 1 92.38 293 PRO A C 1
ATOM 2248 O O . PRO A 1 293 ? 3.375 8.219 11.172 1 92.38 293 PRO A O 1
ATOM 2251 N N . SER A 1 294 ? 3.648 10.422 10.883 1 92.25 294 SER A N 1
ATOM 2252 C CA . SER A 1 294 ? 2.299 10.805 11.281 1 92.25 294 SER A CA 1
ATOM 2253 C C . SER A 1 294 ? 1.248 10.102 10.422 1 92.25 294 SER A C 1
ATOM 2255 O O . SER A 1 294 ? 0.211 9.68 10.938 1 92.25 294 SER A O 1
ATOM 2257 N N . MET A 1 295 ? 1.477 9.93 9.086 1 95.62 295 MET A N 1
ATOM 2258 C CA . MET A 1 295 ? 0.487 9.297 8.219 1 95.62 295 MET A CA 1
ATOM 2259 C C . MET A 1 295 ? 0.36 7.809 8.547 1 95.62 295 MET A C 1
ATOM 2261 O O . MET A 1 295 ? -0.721 7.23 8.422 1 95.62 295 MET A O 1
ATOM 2265 N N . CYS A 1 296 ? 1.481 7.18 8.852 1 95.56 296 CYS A N 1
ATOM 2266 C CA . CYS A 1 296 ? 1.46 5.781 9.266 1 95.56 296 CYS A CA 1
ATOM 2267 C C . CYS A 1 296 ? 0.608 5.594 10.516 1 95.56 296 CYS A C 1
ATOM 2269 O O . CYS A 1 296 ? -0.215 4.68 10.578 1 95.56 296 CYS A O 1
ATOM 2271 N N . VAL A 1 297 ? 0.761 6.5 11.5 1 93.31 297 VAL A N 1
ATOM 2272 C CA . VAL A 1 297 ? -0.004 6.465 12.742 1 93.31 297 VAL A CA 1
ATOM 2273 C C . VAL A 1 297 ? -1.488 6.66 12.445 1 93.31 297 VAL A C 1
ATOM 2275 O O . VAL A 1 297 ? -2.338 5.977 13.023 1 93.31 297 VAL A O 1
ATOM 2278 N N . ASP A 1 298 ? -1.781 7.551 11.539 1 95.06 298 ASP A N 1
ATOM 2279 C CA . ASP A 1 298 ? -3.166 7.777 11.141 1 95.06 298 ASP A CA 1
ATOM 2280 C C . ASP A 1 298 ? -3.781 6.516 10.539 1 95.06 298 ASP A C 1
ATOM 2282 O O . ASP A 1 298 ? -4.891 6.125 10.906 1 95.06 298 ASP A O 1
ATOM 2286 N N . ALA A 1 299 ? -3.096 5.902 9.633 1 95.56 299 ALA A N 1
ATOM 2287 C CA . ALA A 1 299 ? -3.586 4.68 9 1 95.56 299 ALA A CA 1
ATOM 2288 C C . ALA A 1 299 ? -3.82 3.584 10.039 1 95.56 299 ALA A C 1
ATOM 2290 O O . ALA A 1 299 ? -4.852 2.906 10.008 1 95.56 299 ALA A O 1
ATOM 2291 N N . GLU A 1 300 ? -2.906 3.436 10.938 1 93.62 300 GLU A N 1
ATOM 2292 C CA . GLU A 1 300 ? -2.994 2.422 11.984 1 93.62 300 GLU A CA 1
ATOM 2293 C C . GLU A 1 300 ? -4.219 2.645 12.867 1 93.62 300 GLU A C 1
ATOM 2295 O O . GLU A 1 300 ? -4.812 1.687 13.359 1 93.62 300 GLU A O 1
ATOM 2300 N N . HIS A 1 301 ? -4.57 3.861 13.016 1 93.06 301 HIS A N 1
ATOM 2301 C CA . HIS A 1 301 ? -5.676 4.188 13.914 1 93.06 301 HIS A CA 1
ATOM 2302 C C . HIS A 1 301 ? -6.945 4.5 13.133 1 93.06 301 HIS A C 1
ATOM 2304 O O . HIS A 1 301 ? -7.883 5.094 13.672 1 93.06 301 HIS A O 1
ATOM 2310 N N . SER A 1 302 ? -6.965 4.23 11.82 1 95.06 302 SER A N 1
ATOM 2311 C CA . SER A 1 302 ? -8.117 4.371 10.938 1 95.06 302 SER A CA 1
ATOM 2312 C C . SER A 1 302 ? -8.594 5.82 10.875 1 95.06 302 SER A C 1
ATOM 2314 O O . SER A 1 302 ? -9.789 6.094 10.969 1 95.06 302 SER A O 1
ATOM 2316 N N . ARG A 1 303 ? -7.648 6.738 10.867 1 94.75 303 ARG A N 1
ATOM 2317 C CA . ARG A 1 303 ? -7.926 8.164 10.711 1 94.75 303 ARG A CA 1
ATOM 2318 C C . ARG A 1 303 ? -7.645 8.625 9.281 1 94.75 303 ARG A C 1
ATOM 2320 O O . ARG A 1 303 ? -6.785 8.062 8.602 1 94.75 303 ARG A O 1
ATOM 2327 N N . LEU A 1 304 ? -8.414 9.617 8.891 1 96.88 304 LEU A N 1
ATOM 2328 C CA . LEU A 1 304 ? -8.156 10.18 7.566 1 96.88 304 LEU A CA 1
ATOM 2329 C C . LEU A 1 304 ? -6.793 10.852 7.516 1 96.88 304 LEU A C 1
ATOM 2331 O O . LEU A 1 304 ? -6.34 11.43 8.508 1 96.88 304 LEU A O 1
ATOM 2335 N N . MET A 1 305 ? -6.211 10.758 6.355 1 97.62 305 MET A N 1
ATOM 2336 C CA . MET A 1 305 ? -4.836 11.219 6.191 1 97.62 305 MET A CA 1
ATOM 2337 C C . MET A 1 305 ? -4.789 12.5 5.363 1 97.62 305 MET A C 1
ATOM 2339 O O . MET A 1 305 ? -5.711 12.781 4.594 1 97.62 305 MET A O 1
ATOM 2343 N N . GLU A 1 306 ? -3.719 13.258 5.531 1 97.81 306 GLU A N 1
ATOM 2344 C CA . GLU A 1 306 ? -3.514 14.516 4.824 1 97.81 306 GLU A CA 1
ATOM 2345 C C . GLU A 1 306 ? -2.945 14.281 3.43 1 97.81 306 GLU A C 1
ATOM 2347 O O . GLU A 1 306 ? -1.946 14.898 3.049 1 97.81 306 GLU A O 1
ATOM 2352 N N . ILE A 1 307 ? -3.623 13.555 2.615 1 97.88 307 ILE A N 1
ATOM 2353 C CA . ILE A 1 307 ? -3.131 13.086 1.324 1 97.88 307 ILE A CA 1
ATOM 2354 C C . ILE A 1 307 ? -3.119 14.242 0.327 1 97.88 307 ILE A C 1
ATOM 2356 O O . ILE A 1 307 ? -2.127 14.453 -0.375 1 97.88 307 ILE A O 1
ATOM 2360 N N . GLU A 1 308 ? -4.121 15.031 0.288 1 96.75 308 GLU A N 1
ATOM 2361 C CA . GLU A 1 308 ? -4.27 16.078 -0.715 1 96.75 308 GLU A CA 1
ATOM 2362 C C . GLU A 1 308 ? -3.207 17.172 -0.539 1 96.75 308 GLU A C 1
ATOM 2364 O O . GLU A 1 308 ? -2.58 17.594 -1.511 1 96.75 308 GLU A O 1
ATOM 2369 N N . VAL A 1 309 ? -2.947 17.562 0.676 1 97.56 309 VAL A N 1
ATOM 2370 C CA . VAL A 1 309 ? -2.082 18.719 0.888 1 97.56 309 VAL A CA 1
ATOM 2371 C C . VAL A 1 309 ? -0.619 18.281 0.869 1 97.56 309 VAL A C 1
ATOM 2373 O O . VAL A 1 309 ? 0.276 19.078 0.618 1 97.56 309 VAL A O 1
ATOM 2376 N N . ILE A 1 310 ? -0.358 17 1.102 1 98.38 310 ILE A N 1
ATOM 2377 C CA . ILE A 1 310 ? 1.012 16.5 1.16 1 98.38 310 ILE A CA 1
ATOM 2378 C C . ILE A 1 310 ? 1.415 15.945 -0.202 1 98.38 310 ILE A C 1
ATOM 2380 O O . ILE A 1 310 ? 2.57 16.062 -0.613 1 98.38 310 ILE A O 1
ATOM 2384 N N . LEU A 1 311 ? 0.437 15.344 -0.943 1 98.56 311 LEU A N 1
ATOM 2385 C CA . LEU A 1 311 ? 0.732 14.727 -2.23 1 98.56 311 LEU A CA 1
ATOM 2386 C C . LEU A 1 311 ? -0.06 15.391 -3.35 1 98.56 311 LEU A C 1
ATOM 2388 O O . LEU A 1 311 ? 0.509 15.781 -4.371 1 98.56 311 LEU A O 1
ATOM 2392 N N . GLY A 1 312 ? -1.345 15.57 -3.166 1 97.44 312 GLY A N 1
ATOM 2393 C CA . GLY A 1 312 ? -2.197 16.109 -4.215 1 97.44 312 GLY A CA 1
ATOM 2394 C C . GLY A 1 312 ? -1.746 17.453 -4.723 1 97.44 312 GLY A C 1
ATOM 2395 O O . GLY A 1 312 ? -1.567 17.656 -5.926 1 97.44 312 GLY A O 1
ATOM 2396 N N . ASN A 1 313 ? -1.562 18.375 -3.82 1 97.88 313 ASN A N 1
ATOM 2397 C CA . ASN A 1 313 ? -1.205 19.734 -4.191 1 97.88 313 ASN A CA 1
ATOM 2398 C C . ASN A 1 313 ? 0.132 19.797 -4.926 1 97.88 313 ASN A C 1
ATOM 2400 O O . ASN A 1 313 ? 0.236 20.406 -5.992 1 97.88 313 ASN A O 1
ATOM 2404 N N . PRO A 1 314 ? 1.209 19.172 -4.379 1 98.38 314 PRO A N 1
ATOM 2405 C CA . PRO A 1 314 ? 2.459 19.203 -5.141 1 98.38 314 PRO A CA 1
ATOM 2406 C C . PRO A 1 314 ? 2.326 18.547 -6.516 1 98.38 314 PRO A C 1
ATOM 2408 O O . PRO A 1 314 ? 2.955 18.984 -7.477 1 98.38 314 PRO A O 1
ATOM 2411 N N . ILE A 1 315 ? 1.56 17.469 -6.652 1 97.94 315 ILE A N 1
ATOM 2412 C CA . ILE A 1 315 ? 1.358 16.797 -7.934 1 97.94 315 ILE A CA 1
ATOM 2413 C C . ILE A 1 315 ? 0.667 17.75 -8.914 1 97.94 315 ILE A C 1
ATOM 2415 O O . ILE A 1 315 ? 1.046 17.828 -10.078 1 97.94 315 ILE A O 1
ATOM 2419 N N . ARG A 1 316 ? -0.319 18.469 -8.469 1 97.56 316 ARG A N 1
ATOM 2420 C CA . ARG A 1 316 ? -1.018 19.422 -9.32 1 97.56 316 ARG A CA 1
ATOM 2421 C C . ARG A 1 316 ? -0.083 20.547 -9.758 1 97.56 316 ARG A C 1
ATOM 2423 O O . ARG A 1 316 ? -0.173 21.031 -10.891 1 97.56 316 ARG A O 1
ATOM 2430 N N . ILE A 1 317 ? 0.774 21 -8.852 1 98.12 317 ILE A N 1
ATOM 2431 C CA . ILE A 1 317 ? 1.773 22 -9.227 1 98.12 317 ILE A CA 1
ATOM 2432 C C . ILE A 1 317 ? 2.67 21.438 -10.328 1 98.12 317 ILE A C 1
ATOM 2434 O O . ILE A 1 317 ? 2.902 22.094 -11.344 1 98.12 317 ILE A O 1
ATOM 2438 N N . ALA A 1 318 ? 3.18 20.219 -10.102 1 98.56 318 ALA A N 1
ATOM 2439 C CA . ALA A 1 318 ? 4.027 19.578 -11.102 1 98.56 318 ALA A CA 1
ATOM 2440 C C . ALA A 1 318 ? 3.305 19.469 -12.445 1 98.56 318 ALA A C 1
ATOM 2442 O O . ALA A 1 318 ? 3.885 19.766 -13.492 1 98.56 318 ALA A O 1
ATOM 2443 N N . GLU A 1 319 ? 2.076 19.078 -12.414 1 97.62 319 GLU A N 1
ATOM 2444 C CA . GLU A 1 319 ? 1.272 18.922 -13.625 1 97.62 319 GLU A CA 1
ATOM 2445 C C . GLU A 1 319 ? 1.143 20.25 -14.367 1 97.62 319 GLU A C 1
ATOM 2447 O O . GLU A 1 319 ? 1.286 20.297 -15.586 1 97.62 319 GLU A O 1
ATOM 2452 N N . ARG A 1 320 ? 0.874 21.297 -13.656 1 97.81 320 ARG A N 1
ATOM 2453 C CA . ARG A 1 320 ? 0.722 22.609 -14.25 1 97.81 320 ARG A CA 1
ATOM 2454 C C . ARG A 1 320 ? 1.994 23.031 -14.977 1 97.81 320 ARG A C 1
ATOM 2456 O O . ARG A 1 320 ? 1.936 23.766 -15.969 1 97.81 320 ARG A O 1
ATOM 2463 N N . HIS A 1 321 ? 3.064 22.578 -14.516 1 98.31 321 HIS A N 1
ATOM 2464 C CA . HIS A 1 321 ? 4.348 22.969 -15.086 1 98.31 321 HIS A CA 1
ATOM 2465 C C . HIS A 1 321 ? 4.922 21.875 -15.961 1 98.31 321 HIS A C 1
ATOM 2467 O O . HIS A 1 321 ? 6.086 21.938 -16.359 1 98.31 321 HIS A O 1
ATOM 2473 N N . ASN A 1 322 ? 4.137 20.766 -16.219 1 98.06 322 ASN A N 1
ATOM 2474 C CA . ASN A 1 322 ? 4.512 19.641 -17.078 1 98.06 322 ASN A CA 1
ATOM 2475 C C . ASN A 1 322 ? 5.746 18.922 -16.547 1 98.06 322 ASN A C 1
ATOM 2477 O O . ASN A 1 322 ? 6.641 18.578 -17.312 1 98.06 322 ASN A O 1
ATOM 2481 N N . VAL A 1 323 ? 5.93 18.844 -15.289 1 98.38 323 VAL A N 1
ATOM 2482 C CA . VAL A 1 323 ? 6.988 18.094 -14.625 1 98.38 323 VAL A CA 1
ATOM 2483 C C . VAL A 1 323 ? 6.484 16.703 -14.273 1 98.38 323 VAL A C 1
ATOM 2485 O O . VAL A 1 323 ? 5.504 16.547 -13.539 1 98.38 323 VAL A O 1
ATOM 2488 N N . PRO A 1 324 ? 7.062 15.617 -14.812 1 97.75 324 PRO A N 1
ATOM 2489 C CA . PRO A 1 324 ? 6.605 14.266 -14.5 1 97.75 324 PRO A CA 1
ATOM 2490 C C . PRO A 1 324 ? 6.898 13.867 -13.055 1 97.75 324 PRO A C 1
ATOM 2492 O O . PRO A 1 324 ? 8.008 14.07 -12.57 1 97.75 324 PRO A O 1
ATOM 2495 N N . VAL A 1 325 ? 5.926 13.367 -12.383 1 98.19 325 VAL A N 1
ATOM 2496 C CA . VAL A 1 325 ? 6.102 12.898 -11.008 1 98.19 325 VAL A CA 1
ATOM 2497 C C . VAL A 1 325 ? 5.457 11.523 -10.844 1 98.19 325 VAL A C 1
ATOM 2499 O O . VAL A 1 325 ? 4.598 11.328 -9.984 1 98.19 325 VAL A O 1
ATOM 2502 N N . PRO A 1 326 ? 5.941 10.531 -11.562 1 97.5 326 PRO A N 1
ATOM 2503 C CA . PRO A 1 326 ? 5.289 9.219 -11.578 1 97.5 326 PRO A CA 1
ATOM 2504 C C . PRO A 1 326 ? 5.312 8.539 -10.211 1 97.5 326 PRO A C 1
ATOM 2506 O O . PRO A 1 326 ? 4.363 7.836 -9.852 1 97.5 326 PRO A O 1
ATOM 2509 N N . THR A 1 327 ? 6.398 8.648 -9.461 1 98.12 327 THR A N 1
ATOM 2510 C CA . THR A 1 327 ? 6.492 8.008 -8.156 1 98.12 327 THR A CA 1
ATOM 2511 C C . THR A 1 327 ? 5.473 8.602 -7.188 1 98.12 327 THR A C 1
ATOM 2513 O O . THR A 1 327 ? 4.738 7.863 -6.527 1 98.12 327 THR A O 1
ATOM 2516 N N . LEU A 1 328 ? 5.402 9.93 -7.164 1 98.62 328 LEU A N 1
ATOM 2517 C CA . LEU A 1 328 ? 4.434 10.609 -6.309 1 98.62 328 LEU A CA 1
ATOM 2518 C C . LEU A 1 328 ? 3.008 10.266 -6.719 1 98.62 328 LEU A C 1
ATOM 2520 O O . LEU A 1 328 ? 2.137 10.078 -5.867 1 98.62 328 LEU A O 1
ATOM 2524 N N . SER A 1 329 ? 2.814 10.219 -8.008 1 97.5 329 SER A N 1
ATOM 2525 C CA . SER A 1 329 ? 1.493 9.891 -8.531 1 97.5 329 SER A CA 1
ATOM 2526 C C . SER A 1 329 ? 1.052 8.5 -8.086 1 97.5 329 SER A C 1
ATOM 2528 O O . SER A 1 329 ? -0.099 8.305 -7.688 1 97.5 329 SER A O 1
ATOM 2530 N N . MET A 1 330 ? 1.896 7.543 -8.125 1 97.69 330 MET A N 1
ATOM 2531 C CA . MET A 1 330 ? 1.583 6.184 -7.695 1 97.69 330 MET A CA 1
ATOM 2532 C C . MET A 1 330 ? 1.248 6.152 -6.207 1 97.69 330 MET A C 1
ATOM 2534 O O . MET A 1 330 ? 0.251 5.547 -5.805 1 97.69 330 MET A O 1
ATOM 2538 N N . LEU A 1 331 ? 2.078 6.77 -5.395 1 98.5 331 LEU A N 1
ATOM 2539 C CA . LEU A 1 331 ? 1.827 6.832 -3.959 1 98.5 331 LEU A CA 1
ATOM 2540 C C . LEU A 1 331 ? 0.487 7.5 -3.67 1 98.5 331 LEU A C 1
ATOM 2542 O O . LEU A 1 331 ? -0.283 7.02 -2.836 1 98.5 331 LEU A O 1
ATOM 2546 N N . TYR A 1 332 ? 0.229 8.562 -4.422 1 98.31 332 TYR A N 1
ATOM 2547 C CA . TYR A 1 332 ? -1.002 9.328 -4.262 1 98.31 332 TYR A CA 1
ATOM 2548 C C . TYR A 1 332 ? -2.223 8.469 -4.57 1 98.31 332 TYR A C 1
ATOM 2550 O O . TYR A 1 332 ? -3.139 8.359 -3.752 1 98.31 332 TYR A O 1
ATOM 2558 N N . HIS A 1 333 ? -2.258 7.828 -5.672 1 97.69 333 HIS A N 1
ATOM 2559 C CA . HIS A 1 333 ? -3.445 7.109 -6.113 1 97.69 333 HIS A CA 1
ATOM 2560 C C . HIS A 1 333 ? -3.664 5.848 -5.285 1 97.69 333 HIS A C 1
ATOM 2562 O O . HIS A 1 333 ? -4.805 5.449 -5.043 1 97.69 333 HIS A O 1
ATOM 2568 N N . LEU A 1 334 ? -2.596 5.188 -4.816 1 98.06 334 LEU A N 1
ATOM 2569 C CA . LEU A 1 334 ? -2.748 4.07 -3.891 1 98.06 334 LEU A CA 1
ATOM 2570 C C . LEU A 1 334 ? -3.363 4.535 -2.574 1 98.06 334 LEU A C 1
ATOM 2572 O O . LEU A 1 334 ? -4.262 3.885 -2.041 1 98.06 334 LEU A O 1
ATOM 2576 N N . LEU A 1 335 ? -2.922 5.672 -2.074 1 98.06 335 LEU A N 1
ATOM 2577 C CA . LEU A 1 335 ? -3.414 6.164 -0.792 1 98.06 335 LEU A CA 1
ATOM 2578 C C . LEU A 1 335 ? -4.855 6.648 -0.912 1 98.06 335 LEU A C 1
ATOM 2580 O O . LEU A 1 335 ? -5.609 6.605 0.061 1 98.06 335 LEU A O 1
ATOM 2584 N N . ILE A 1 336 ? -5.191 7.16 -2.098 1 96.94 336 ILE A N 1
ATOM 2585 C CA . ILE A 1 336 ? -6.582 7.539 -2.332 1 96.94 336 ILE A CA 1
ATOM 2586 C C . ILE A 1 336 ? -7.488 6.328 -2.115 1 96.94 336 ILE A C 1
ATOM 2588 O O . ILE A 1 336 ? -8.594 6.461 -1.583 1 96.94 336 ILE A O 1
ATOM 2592 N N . LEU A 1 337 ? -7.082 5.16 -2.541 1 96.19 337 LEU A N 1
ATOM 2593 C CA . LEU A 1 337 ? -7.852 3.939 -2.326 1 96.19 337 LEU A CA 1
ATOM 2594 C C . LEU A 1 337 ? -7.957 3.617 -0.838 1 96.19 337 LEU A C 1
ATOM 2596 O O . LEU A 1 337 ? -9.031 3.279 -0.347 1 96.19 337 LEU A O 1
ATOM 2600 N N . VAL A 1 338 ? -6.832 3.727 -0.104 1 97 338 VAL A N 1
ATOM 2601 C CA . VAL A 1 338 ? -6.836 3.492 1.337 1 97 338 VAL A CA 1
ATOM 2602 C C . VAL A 1 338 ? -7.766 4.492 2.02 1 97 338 VAL A C 1
ATOM 2604 O O . VAL A 1 338 ? -8.523 4.125 2.922 1 97 338 VAL A O 1
ATOM 2607 N N . GLN A 1 339 ? -7.637 5.734 1.577 1 96.44 339 GLN A N 1
ATOM 2608 C CA . GLN A 1 339 ? -8.5 6.781 2.119 1 96.44 339 GLN A CA 1
ATOM 2609 C C . GLN A 1 339 ? -9.969 6.461 1.882 1 96.44 339 GLN A C 1
ATOM 2611 O O . GLN A 1 339 ? -10.812 6.715 2.744 1 96.44 339 GLN A O 1
ATOM 2616 N N . GLY A 1 340 ? -10.273 6 0.666 1 94.06 340 GLY A N 1
ATOM 2617 C CA . GLY A 1 340 ? -11.633 5.574 0.375 1 94.06 340 GLY A CA 1
ATOM 2618 C C . GLY A 1 340 ? -12.133 4.492 1.314 1 94.06 340 GLY A C 1
ATOM 2619 O O . GLY A 1 340 ? -13.281 4.539 1.766 1 94.06 340 GLY A O 1
ATOM 2620 N N . LYS A 1 341 ? -11.344 3.549 1.574 1 94.12 341 LYS A N 1
ATOM 2621 C CA . LYS A 1 341 ? -11.672 2.484 2.52 1 94.12 341 LYS A CA 1
ATOM 2622 C C . LYS A 1 341 ? -11.969 3.051 3.904 1 94.12 341 LYS A C 1
ATOM 2624 O O . LYS A 1 341 ? -12.945 2.652 4.543 1 94.12 341 LYS A O 1
ATOM 2629 N N . LEU A 1 342 ? -11.141 3.971 4.379 1 95.25 342 LEU A N 1
ATOM 2630 C CA . LEU A 1 342 ? -11.32 4.602 5.684 1 95.25 342 LEU A CA 1
ATOM 2631 C C . LEU A 1 342 ? -12.625 5.395 5.73 1 95.25 342 LEU A C 1
ATOM 2633 O O . LEU A 1 342 ? -13.359 5.332 6.723 1 95.25 342 LEU A O 1
ATOM 2637 N N . LYS A 1 343 ? -12.859 6.133 4.68 1 94.88 343 LYS A N 1
ATOM 2638 C CA . LYS A 1 343 ? -14.086 6.91 4.609 1 94.88 343 LYS A CA 1
ATOM 2639 C C . LYS A 1 343 ? -15.312 6.008 4.676 1 94.88 343 LYS A C 1
ATOM 2641 O O . LYS A 1 343 ? -16.297 6.336 5.332 1 94.88 343 LYS A O 1
ATOM 2646 N N . ALA A 1 344 ? -15.266 4.887 4.008 1 92.75 344 ALA A N 1
ATOM 2647 C CA . ALA A 1 344 ? -16.359 3.924 4.039 1 92.75 344 ALA A CA 1
ATOM 2648 C C . ALA A 1 344 ? -16.562 3.355 5.441 1 92.75 344 ALA A C 1
ATOM 2650 O O . ALA A 1 344 ? -17.688 3.219 5.91 1 92.75 344 ALA A O 1
ATOM 2651 N N . GLN A 1 345 ? -15.516 3.053 6.074 1 91.75 345 GLN A N 1
ATOM 2652 C CA . GLN A 1 345 ? -15.555 2.498 7.426 1 91.75 345 GLN A CA 1
ATOM 2653 C C . GLN A 1 345 ? -16.156 3.49 8.414 1 91.75 345 GLN A C 1
ATOM 2655 O O . GLN A 1 345 ? -16.797 3.092 9.383 1 91.75 345 GLN A O 1
ATOM 2660 N N . GLN A 1 346 ? -15.945 4.777 8.094 1 90.94 346 GLN A N 1
ATOM 2661 C CA . GLN A 1 346 ? -16.422 5.828 8.984 1 90.94 346 GLN A CA 1
ATOM 2662 C C . GLN A 1 346 ? -17.828 6.285 8.586 1 90.94 346 GLN A C 1
ATOM 2664 O O . GLN A 1 346 ? -18.391 7.18 9.219 1 90.94 346 GLN A O 1
ATOM 2669 N N . GLY A 1 347 ? -18.344 5.695 7.52 1 87.62 347 GLY A N 1
ATOM 2670 C CA . GLY A 1 347 ? -19.688 6.023 7.074 1 87.62 347 GLY A CA 1
ATOM 2671 C C . GLY A 1 347 ? -19.766 7.344 6.336 1 87.62 347 GLY A C 1
ATOM 2672 O O . GLY A 1 347 ? -20.828 7.938 6.223 1 87.62 347 GLY A O 1
ATOM 2673 N N . ILE A 1 348 ? -18.609 7.902 5.98 1 84.19 348 ILE A N 1
ATOM 2674 C CA . ILE A 1 348 ? -18.547 9.164 5.25 1 84.19 348 ILE A CA 1
ATOM 2675 C C . ILE A 1 348 ? -19 8.945 3.811 1 84.19 348 ILE A C 1
ATOM 2677 O O . ILE A 1 348 ? -19.641 9.82 3.219 1 84.19 348 ILE A O 1
ATOM 2681 N N . VAL A 1 349 ? -18.594 7.871 3.201 1 75.06 349 VAL A N 1
ATOM 2682 C CA . VAL A 1 349 ? -19.047 7.52 1.856 1 75.06 349 VAL A CA 1
ATOM 2683 C C . VAL A 1 349 ? -19.844 6.223 1.901 1 75.06 349 VAL A C 1
ATOM 2685 O O . VAL A 1 349 ? -19.594 5.355 2.742 1 75.06 349 VAL A O 1
ATOM 2688 N N . ASN A 1 350 ? -21 6.234 1.235 1 62.22 350 ASN A N 1
ATOM 2689 C CA . ASN A 1 350 ? -21.844 5.047 1.161 1 62.22 350 ASN A CA 1
ATOM 2690 C C . ASN A 1 350 ? -21.391 4.098 0.059 1 62.22 350 ASN A C 1
ATOM 2692 O O . ASN A 1 350 ? -21.062 4.535 -1.046 1 62.22 350 ASN A O 1
ATOM 2696 N N . HIS A 1 351 ? -20.594 3.262 0.286 1 55.34 351 HIS A N 1
ATOM 2697 C CA . HIS A 1 351 ? -20.344 2.439 -0.892 1 55.34 351 HIS A CA 1
ATOM 2698 C C . HIS A 1 351 ? -21.422 1.362 -1.05 1 55.34 351 HIS A C 1
ATOM 2700 O O . HIS A 1 351 ? -21.812 0.719 -0.072 1 55.34 351 HIS A O 1
ATOM 2706 N N . VAL A 1 352 ? -22.188 1.405 -2.016 1 40.75 352 VAL A N 1
ATOM 2707 C CA . VAL A 1 352 ? -23.094 0.353 -2.457 1 40.75 352 VAL A CA 1
ATOM 2708 C C . VAL A 1 352 ? -22.297 -0.867 -2.908 1 40.75 352 VAL A C 1
ATOM 2710 O O . VAL A 1 352 ? -21.172 -0.734 -3.4 1 40.75 352 VAL A O 1
ATOM 2713 N N . MET B 1 1 ? -13.156 -65.875 -21.688 1 29.08 1 MET B N 1
ATOM 2714 C CA . MET B 1 1 ? -12.977 -64.625 -22.438 1 29.08 1 MET B CA 1
ATOM 2715 C C . MET B 1 1 ? -12.562 -63.469 -21.516 1 29.08 1 MET B C 1
ATOM 2717 O O . MET B 1 1 ? -13.336 -63.062 -20.641 1 29.08 1 MET B O 1
ATOM 2721 N N . SER B 1 2 ? -11.273 -63.344 -21.078 1 29.47 2 SER B N 1
ATOM 2722 C CA . SER B 1 2 ? -10.758 -62.531 -19.984 1 29.47 2 SER B CA 1
ATOM 2723 C C . SER B 1 2 ? -11.164 -61.062 -20.156 1 29.47 2 SER B C 1
ATOM 2725 O O . SER B 1 2 ? -11.055 -60.531 -21.25 1 29.47 2 SER B O 1
ATOM 2727 N N . THR B 1 3 ? -12.188 -60.562 -19.484 1 33.59 3 THR B N 1
ATOM 2728 C CA . THR B 1 3 ? -12.781 -59.25 -19.516 1 33.59 3 THR B CA 1
ATOM 2729 C C . THR B 1 3 ? -11.711 -58.156 -19.688 1 33.59 3 THR B C 1
ATOM 2731 O O . THR B 1 3 ? -10.539 -58.406 -19.406 1 33.59 3 THR B O 1
ATOM 2734 N N . LEU B 1 4 ? -11.898 -57 -20.438 1 38.62 4 LEU B N 1
ATOM 2735 C CA . LEU B 1 4 ? -10.922 -55.938 -20.703 1 38.62 4 LEU B CA 1
ATOM 2736 C C . LEU B 1 4 ? -10.008 -55.75 -19.484 1 38.62 4 LEU B C 1
ATOM 2738 O O . LEU B 1 4 ? -10.484 -55.469 -18.375 1 38.62 4 LEU B O 1
ATOM 2742 N N . GLY B 1 5 ? -8.961 -56.375 -19.25 1 36.31 5 GLY B N 1
ATOM 2743 C CA . GLY B 1 5 ? -7.867 -56.344 -18.297 1 36.31 5 GLY B CA 1
ATOM 2744 C C . GLY B 1 5 ? -7.609 -54.969 -17.734 1 36.31 5 GLY B C 1
ATOM 2745 O O . GLY B 1 5 ? -7.906 -53.938 -18.391 1 36.31 5 GLY B O 1
ATOM 2746 N N . GLU B 1 6 ? -7.789 -54.625 -16.375 1 42.06 6 GLU B N 1
ATOM 2747 C CA . GLU B 1 6 ? -7.547 -53.375 -15.695 1 42.06 6 GLU B CA 1
ATOM 2748 C C . GLU B 1 6 ? -6.395 -52.594 -16.328 1 42.06 6 GLU B C 1
ATOM 2750 O O . GLU B 1 6 ? -5.227 -52.906 -16.094 1 42.06 6 GLU B O 1
ATOM 2755 N N . GLN B 1 7 ? -6.23 -52.375 -17.594 1 48.38 7 GLN B N 1
ATOM 2756 C CA . GLN B 1 7 ? -5.219 -51.531 -18.234 1 48.38 7 GLN B CA 1
ATOM 2757 C C . GLN B 1 7 ? -4.746 -50.438 -17.281 1 48.38 7 GLN B C 1
ATOM 2759 O O . GLN B 1 7 ? -5.559 -49.781 -16.625 1 48.38 7 GLN B O 1
ATOM 2764 N N . ASP B 1 8 ? -3.465 -50.469 -16.703 1 70.12 8 ASP B N 1
ATOM 2765 C CA . ASP B 1 8 ? -2.828 -49.719 -15.617 1 70.12 8 ASP B CA 1
ATOM 2766 C C . ASP B 1 8 ? -3.039 -48.219 -15.789 1 70.12 8 ASP B C 1
ATOM 2768 O O . ASP B 1 8 ? -2.594 -47.625 -16.781 1 70.12 8 ASP B O 1
ATOM 2772 N N . LYS B 1 9 ? -4.113 -47.625 -15.344 1 89.44 9 LYS B N 1
ATOM 2773 C CA . LYS B 1 9 ? -4.387 -46.188 -15.352 1 89.44 9 LYS B CA 1
ATOM 2774 C C . LYS B 1 9 ? -3.129 -45.375 -15.023 1 89.44 9 LYS B C 1
ATOM 2776 O O . LYS B 1 9 ? -2.266 -45.844 -14.281 1 89.44 9 LYS B O 1
ATOM 2781 N N . LEU B 1 10 ? -3.055 -44.312 -15.719 1 96.38 10 LEU B N 1
ATOM 2782 C CA . LEU B 1 10 ? -1.986 -43.406 -15.336 1 96.38 10 LEU B CA 1
ATOM 2783 C C . LEU B 1 10 ? -2.133 -42.969 -13.883 1 96.38 10 LEU B C 1
ATOM 2785 O O . LEU B 1 10 ? -3.229 -43.031 -13.32 1 96.38 10 LEU B O 1
ATOM 2789 N N . ARG B 1 11 ? -1.055 -42.719 -13.297 1 98.19 11 ARG B N 1
ATOM 2790 C CA . ARG B 1 11 ? -1.062 -42.219 -11.93 1 98.19 11 ARG B CA 1
ATOM 2791 C C . ARG B 1 11 ? -0.646 -40.75 -11.883 1 98.19 11 ARG B C 1
ATOM 2793 O O . ARG B 1 11 ? 0.424 -40.375 -12.375 1 98.19 11 ARG B O 1
ATOM 2800 N N . ALA B 1 12 ? -1.515 -39.906 -11.328 1 98.69 12 ALA B N 1
ATOM 2801 C CA . ALA B 1 12 ? -1.222 -38.5 -11.164 1 98.69 12 ALA B CA 1
ATOM 2802 C C . ALA B 1 12 ? -1.139 -38.125 -9.688 1 98.69 12 ALA B C 1
ATOM 2804 O O . ALA B 1 12 ? -2.033 -38.469 -8.906 1 98.69 12 ALA B O 1
ATOM 2805 N N . LEU B 1 13 ? -0.076 -37.469 -9.305 1 98.75 13 LEU B N 1
ATOM 2806 C CA . LEU B 1 13 ? 0.096 -36.938 -7.957 1 98.75 13 LEU B CA 1
ATOM 2807 C C . LEU B 1 13 ? -0.057 -35.406 -7.953 1 98.75 13 LEU B C 1
ATOM 2809 O O . LEU B 1 13 ? 0.703 -34.688 -8.617 1 98.75 13 LEU B O 1
ATOM 2813 N N . VAL B 1 14 ? -1.044 -34.906 -7.234 1 98.69 14 VAL B N 1
ATOM 2814 C CA . VAL B 1 14 ? -1.238 -33.469 -7.07 1 98.69 14 VAL B CA 1
ATOM 2815 C C . VAL B 1 14 ? -0.67 -33.031 -5.723 1 98.69 14 VAL B C 1
ATOM 2817 O O . VAL B 1 14 ? -1.049 -33.562 -4.676 1 98.69 14 VAL B O 1
ATOM 2820 N N . ILE B 1 15 ? 0.282 -32.094 -5.809 1 97.31 15 ILE B N 1
ATOM 2821 C CA . ILE B 1 15 ? 0.922 -31.562 -4.617 1 97.31 15 ILE B CA 1
ATOM 2822 C C . ILE B 1 15 ? 0.416 -30.141 -4.367 1 97.31 15 ILE B C 1
ATOM 2824 O O . ILE B 1 15 ? 0.648 -29.234 -5.176 1 97.31 15 ILE B O 1
ATOM 2828 N N . GLY B 1 16 ? -0.228 -29.891 -3.23 1 95.62 16 GLY B N 1
ATOM 2829 C CA . GLY B 1 16 ? -0.889 -28.625 -2.9 1 95.62 16 GLY B CA 1
ATOM 2830 C C . GLY B 1 16 ? -2.402 -28.734 -2.887 1 95.62 16 GLY B C 1
ATOM 2831 O O . GLY B 1 16 ? -3.047 -28.641 -3.932 1 95.62 16 GLY B O 1
ATOM 2832 N N . ALA B 1 17 ? -2.98 -28.797 -1.691 1 95.56 17 ALA B N 1
ATOM 2833 C CA . ALA B 1 17 ? -4.422 -28.984 -1.557 1 95.56 17 ALA B CA 1
ATOM 2834 C C . ALA B 1 17 ? -5.121 -27.672 -1.213 1 95.56 17 ALA B C 1
ATOM 2836 O O . ALA B 1 17 ? -5.977 -27.641 -0.325 1 95.56 17 ALA B O 1
ATOM 2837 N N . GLY B 1 18 ? -4.66 -26.609 -1.866 1 94.06 18 GLY B N 1
ATOM 2838 C CA . GLY B 1 18 ? -5.469 -25.406 -1.91 1 94.06 18 GLY B CA 1
ATOM 2839 C C . GLY B 1 18 ? -6.645 -25.516 -2.867 1 94.06 18 GLY B C 1
ATOM 2840 O O . GLY B 1 18 ? -6.91 -26.578 -3.414 1 94.06 18 GLY B O 1
ATOM 2841 N N . ALA B 1 19 ? -7.293 -24.438 -3.045 1 93.75 19 ALA B N 1
ATOM 2842 C CA . ALA B 1 19 ? -8.484 -24.438 -3.893 1 93.75 19 ALA B CA 1
ATOM 2843 C C . ALA B 1 19 ? -8.148 -24.906 -5.305 1 93.75 19 ALA B C 1
ATOM 2845 O O . ALA B 1 19 ? -8.844 -25.75 -5.859 1 93.75 19 ALA B O 1
ATOM 2846 N N . VAL B 1 20 ? -7.07 -24.375 -5.871 1 95.38 20 VAL B N 1
ATOM 2847 C CA . VAL B 1 20 ? -6.656 -24.703 -7.227 1 95.38 20 VAL B CA 1
ATOM 2848 C C . VAL B 1 20 ? -6.289 -26.188 -7.297 1 95.38 20 VAL B C 1
ATOM 2850 O O . VAL B 1 20 ? -6.684 -26.891 -8.234 1 95.38 20 VAL B O 1
ATOM 2853 N N . GLY B 1 21 ? -5.598 -26.672 -6.328 1 97.44 21 GLY B N 1
ATOM 2854 C CA . GLY B 1 21 ? -5.168 -28.062 -6.305 1 97.44 21 GLY B CA 1
ATOM 2855 C C . GLY B 1 21 ? -6.316 -29.047 -6.199 1 97.44 21 GLY B C 1
ATOM 2856 O O . GLY B 1 21 ? -6.332 -30.062 -6.883 1 97.44 21 GLY B O 1
ATOM 2857 N N . VAL B 1 22 ? -7.266 -28.719 -5.375 1 97.81 22 VAL B N 1
ATOM 2858 C CA . VAL B 1 22 ? -8.406 -29.594 -5.184 1 97.81 22 VAL B CA 1
ATOM 2859 C C . VAL B 1 22 ? -9.258 -29.625 -6.449 1 97.81 22 VAL B C 1
ATOM 2861 O O . VAL B 1 22 ? -9.711 -30.703 -6.875 1 97.81 22 VAL B O 1
ATOM 2864 N N . VAL B 1 23 ? -9.43 -28.484 -7.059 1 97.88 23 VAL B N 1
ATOM 2865 C CA . VAL B 1 23 ? -10.18 -28.422 -8.305 1 97.88 23 VAL B CA 1
ATOM 2866 C C . VAL B 1 23 ? -9.453 -29.219 -9.391 1 97.88 23 VAL B C 1
ATOM 2868 O O . VAL B 1 23 ? -10.078 -29.969 -10.141 1 97.88 23 VAL B O 1
ATOM 2871 N N . ALA B 1 24 ? -8.188 -29.109 -9.438 1 98.38 24 ALA B N 1
ATOM 2872 C CA . ALA B 1 24 ? -7.395 -29.844 -10.414 1 98.38 24 ALA B CA 1
ATOM 2873 C C . ALA B 1 24 ? -7.477 -31.344 -10.164 1 98.38 24 ALA B C 1
ATOM 2875 O O . ALA B 1 24 ? -7.648 -32.125 -11.102 1 98.38 24 ALA B O 1
ATOM 2876 N N . ALA B 1 25 ? -7.355 -31.734 -8.93 1 98.44 25 ALA B N 1
ATOM 2877 C CA . ALA B 1 25 ? -7.441 -33.125 -8.562 1 98.44 25 ALA B CA 1
ATOM 2878 C C . ALA B 1 25 ? -8.805 -33.719 -8.93 1 98.44 25 ALA B C 1
ATOM 2880 O O . ALA B 1 25 ? -8.898 -34.844 -9.453 1 98.44 25 ALA B O 1
ATOM 2881 N N . TYR B 1 26 ? -9.797 -32.938 -8.656 1 98.44 26 TYR B N 1
ATOM 2882 C CA . TYR B 1 26 ? -11.148 -33.406 -8.961 1 98.44 26 TYR B CA 1
ATOM 2883 C C . TYR B 1 26 ? -11.359 -33.562 -10.461 1 98.44 26 TYR B C 1
ATOM 2885 O O . TYR B 1 26 ? -11.977 -34.5 -10.922 1 98.44 26 TYR B O 1
ATOM 2893 N N . ALA B 1 27 ? -10.914 -32.594 -11.219 1 98.44 27 ALA B N 1
ATOM 2894 C CA . ALA B 1 27 ? -11.031 -32.656 -12.672 1 98.44 27 ALA B CA 1
ATOM 2895 C C . ALA B 1 27 ? -10.359 -33.906 -13.227 1 98.44 27 ALA B C 1
ATOM 2897 O O . ALA B 1 27 ? -10.938 -34.594 -14.062 1 98.44 27 ALA B O 1
ATOM 2898 N N . LEU B 1 28 ? -9.172 -34.188 -12.789 1 98.44 28 LEU B N 1
ATOM 2899 C CA . LEU B 1 28 ? -8.438 -35.375 -13.227 1 98.44 28 LEU B CA 1
ATOM 2900 C C . LEU B 1 28 ? -9.172 -36.656 -12.828 1 98.44 28 LEU B C 1
ATOM 2902 O O . LEU B 1 28 ? -9.258 -37.594 -13.617 1 98.44 28 LEU B O 1
ATOM 2906 N N . PHE B 1 29 ? -9.664 -36.656 -11.617 1 98.06 29 PHE B N 1
ATOM 2907 C CA . PHE B 1 29 ? -10.383 -37.812 -11.086 1 98.06 29 PHE B CA 1
ATOM 2908 C C . PHE B 1 29 ? -11.648 -38.062 -11.891 1 98.06 29 PHE B C 1
ATOM 2910 O O . PHE B 1 29 ? -11.914 -39.219 -12.281 1 98.06 29 PHE B O 1
ATOM 2917 N N . ARG B 1 30 ? -12.383 -37.062 -12.086 1 97.12 30 ARG B N 1
ATOM 2918 C CA . ARG B 1 30 ? -13.68 -37.156 -12.742 1 97.12 30 ARG B CA 1
ATOM 2919 C C . ARG B 1 30 ? -13.539 -37.688 -14.164 1 97.12 30 ARG B C 1
ATOM 2921 O O . ARG B 1 30 ? -14.414 -38.406 -14.648 1 97.12 30 ARG B O 1
ATOM 2928 N N . ASN B 1 31 ? -12.523 -37.312 -14.828 1 96 31 ASN B N 1
ATOM 2929 C CA . ASN B 1 31 ? -12.25 -37.812 -16.172 1 96 31 ASN B CA 1
ATOM 2930 C C . ASN B 1 31 ? -12.195 -39.312 -16.203 1 96 31 ASN B C 1
ATOM 2932 O O . ASN B 1 31 ? -12.586 -39.938 -17.203 1 96 31 ASN B O 1
ATOM 2936 N N . GLY B 1 32 ? -11.617 -39.969 -15.172 1 95.75 32 GLY B N 1
ATOM 2937 C CA . GLY B 1 32 ? -11.578 -41.438 -15.031 1 95.75 32 GLY B CA 1
ATOM 2938 C C . GLY B 1 32 ? -10.344 -42.062 -15.633 1 95.75 32 GLY B C 1
ATOM 2939 O O . GLY B 1 32 ? -10.078 -43.25 -15.43 1 95.75 32 GLY B O 1
ATOM 2940 N N . GLY B 1 33 ? -9.516 -41.25 -16.312 1 94.94 33 GLY B N 1
ATOM 2941 C CA . GLY B 1 33 ? -8.359 -41.781 -17.016 1 94.94 33 GLY B CA 1
ATOM 2942 C C . GLY B 1 33 ? -7.133 -41.938 -16.141 1 94.94 33 GLY B C 1
ATOM 2943 O O . GLY B 1 33 ? -6.137 -42.531 -16.547 1 94.94 33 GLY B O 1
ATOM 2944 N N . ALA B 1 34 ? -7.207 -41.469 -14.883 1 96.31 34 ALA B N 1
ATOM 2945 C CA . ALA B 1 34 ? -6.035 -41.531 -14.008 1 96.31 34 ALA B CA 1
ATOM 2946 C C . ALA B 1 34 ? -6.434 -41.875 -12.578 1 96.31 34 ALA B C 1
ATOM 2948 O O . ALA B 1 34 ? -7.543 -41.562 -12.141 1 96.31 34 ALA B O 1
ATOM 2949 N N . GLU B 1 35 ? -5.602 -42.594 -11.914 1 97.88 35 GLU B N 1
ATOM 2950 C CA . GLU B 1 35 ? -5.621 -42.656 -10.453 1 97.88 35 GLU B CA 1
ATOM 2951 C C . GLU B 1 35 ? -5.004 -41.406 -9.836 1 97.88 35 GLU B C 1
ATOM 2953 O O . GLU B 1 35 ? -3.82 -41.125 -10.039 1 97.88 35 GLU B O 1
ATOM 2958 N N . VAL B 1 36 ? -5.824 -40.688 -9.086 1 98.62 36 VAL B N 1
ATOM 2959 C CA . VAL B 1 36 ? -5.402 -39.375 -8.633 1 98.62 36 VAL B CA 1
ATOM 2960 C C . VAL B 1 36 ? -5.027 -39.438 -7.152 1 98.62 36 VAL B C 1
ATOM 2962 O O . VAL B 1 36 ? -5.836 -39.844 -6.316 1 98.62 36 VAL B O 1
ATOM 2965 N N . SER B 1 37 ? -3.807 -39.094 -6.828 1 98.56 37 SER B N 1
ATOM 2966 C CA . SER B 1 37 ? -3.316 -38.938 -5.465 1 98.56 37 SER B CA 1
ATOM 2967 C C . SER B 1 37 ? -3.184 -37.469 -5.105 1 98.56 37 SER B C 1
ATOM 2969 O O . SER B 1 37 ? -2.758 -36.656 -5.93 1 98.56 37 SER B O 1
ATOM 2971 N N . LEU B 1 38 ? -3.596 -37.094 -3.896 1 98.5 38 LEU B N 1
ATOM 2972 C CA . LEU B 1 38 ? -3.531 -35.719 -3.42 1 98.5 38 LEU B CA 1
ATOM 2973 C C . LEU B 1 38 ? -2.791 -35.656 -2.088 1 98.5 38 LEU B C 1
ATOM 2975 O O . LEU B 1 38 ? -3.051 -36.438 -1.18 1 98.5 38 LEU B O 1
ATOM 2979 N N . VAL B 1 39 ? -1.826 -34.781 -2.053 1 97.69 39 VAL B N 1
ATOM 2980 C CA . VAL B 1 39 ? -1.158 -34.5 -0.788 1 97.69 39 VAL B CA 1
ATOM 2981 C C . VAL B 1 39 ? -1.862 -33.344 -0.081 1 97.69 39 VAL B C 1
ATOM 2983 O O . VAL B 1 39 ? -1.897 -32.219 -0.594 1 97.69 39 VAL B O 1
ATOM 2986 N N . SER B 1 40 ? -2.479 -33.562 0.975 1 94.06 40 SER B N 1
ATOM 2987 C CA . SER B 1 40 ? -3.205 -32.562 1.761 1 94.06 40 SER B CA 1
ATOM 2988 C C . SER B 1 40 ? -2.744 -32.562 3.215 1 94.06 40 SER B C 1
ATOM 2990 O O . SER B 1 40 ? -3.029 -33.5 3.961 1 94.06 40 SER B O 1
ATOM 2992 N N . ARG B 1 41 ? -2.129 -31.516 3.76 1 87.56 41 ARG B N 1
ATOM 2993 C CA . ARG B 1 41 ? -1.583 -31.469 5.113 1 87.56 41 ARG B CA 1
ATOM 2994 C C . ARG B 1 41 ? -2.633 -31 6.113 1 87.56 41 ARG B C 1
ATOM 2996 O O . ARG B 1 41 ? -3.229 -31.812 6.824 1 87.56 41 ARG B O 1
ATOM 3003 N N . SER B 1 42 ? -3.088 -29.75 5.879 1 85.62 42 SER B N 1
ATOM 3004 C CA . SER B 1 42 ? -3.914 -29.109 6.898 1 85.62 42 SER B CA 1
ATOM 3005 C C . SER B 1 42 ? -5.316 -29.703 6.926 1 85.62 42 SER B C 1
ATOM 3007 O O . SER B 1 42 ? -5.961 -29.734 7.98 1 85.62 42 SER B O 1
ATOM 3009 N N . ASP B 1 43 ? -5.719 -30.25 5.816 1 91.38 43 ASP B N 1
ATOM 3010 C CA . ASP B 1 43 ? -7.098 -30.719 5.723 1 91.38 43 ASP B CA 1
ATOM 3011 C C . ASP B 1 43 ? -7.164 -32.25 5.848 1 91.38 43 ASP B C 1
ATOM 3013 O O . ASP B 1 43 ? -8.25 -32.844 5.77 1 91.38 43 ASP B O 1
ATOM 3017 N N . TYR B 1 44 ? -6.133 -32.875 6.098 1 94.5 44 TYR B N 1
ATOM 3018 C CA . TYR B 1 44 ? -6.035 -34.312 5.941 1 94.5 44 TYR B CA 1
ATOM 3019 C C . TYR B 1 44 ? -7.098 -35.031 6.77 1 94.5 44 TYR B C 1
ATOM 3021 O O . TYR B 1 44 ? -7.906 -35.781 6.23 1 94.5 44 TYR B O 1
ATOM 3029 N N . ASP B 1 45 ? -7.156 -34.75 8.016 1 94.69 45 ASP B N 1
ATOM 3030 C CA . ASP B 1 45 ? -8.055 -35.469 8.906 1 94.69 45 ASP B CA 1
ATOM 3031 C C . ASP B 1 45 ? -9.516 -35.25 8.531 1 94.69 45 ASP B C 1
ATOM 3033 O O . ASP B 1 45 ? -10.32 -36.188 8.523 1 94.69 45 ASP B O 1
ATOM 3037 N N . ARG B 1 46 ? -9.75 -34.062 8.188 1 95.06 46 ARG B N 1
ATOM 3038 C CA . ARG B 1 46 ? -11.109 -33.719 7.785 1 95.06 46 ARG B CA 1
ATOM 3039 C C . ARG B 1 46 ? -11.508 -34.438 6.504 1 95.06 46 ARG B C 1
ATOM 3041 O O . ARG B 1 46 ? -12.633 -34.906 6.387 1 95.06 46 ARG B O 1
ATOM 3048 N N . VAL B 1 47 ? -10.641 -34.531 5.578 1 96.25 47 VAL B N 1
ATOM 3049 C CA . VAL B 1 47 ? -10.953 -35.094 4.27 1 96.25 47 VAL B CA 1
ATOM 3050 C C . VAL B 1 47 ? -11.023 -36.625 4.371 1 96.25 47 VAL B C 1
ATOM 3052 O O . VAL B 1 47 ? -11.828 -37.25 3.682 1 96.25 47 VAL B O 1
ATOM 3055 N N . VAL B 1 48 ? -10.234 -37.219 5.203 1 96 48 VAL B N 1
ATOM 3056 C CA . VAL B 1 48 ? -10.305 -38.656 5.434 1 96 48 VAL B CA 1
ATOM 3057 C C . VAL B 1 48 ? -11.695 -39.031 5.961 1 96 48 VAL B C 1
ATOM 3059 O O . VAL B 1 48 ? -12.297 -40 5.504 1 96 48 VAL B O 1
ATOM 3062 N N . SER B 1 49 ? -12.219 -38.219 6.828 1 96.38 49 SER B N 1
ATOM 3063 C CA . SER B 1 49 ? -13.469 -38.531 7.512 1 96.38 49 SER B CA 1
ATOM 3064 C C . SER B 1 49 ? -14.672 -38.094 6.676 1 96.38 49 SER B C 1
ATOM 3066 O O . SER B 1 49 ? -15.648 -38.844 6.582 1 96.38 49 SER B O 1
ATOM 3068 N N . GLN B 1 50 ? -14.609 -36.938 5.984 1 96.81 50 GLN B N 1
ATOM 3069 C CA . GLN B 1 50 ? -15.828 -36.375 5.422 1 96.81 50 GLN B CA 1
ATOM 3070 C C . GLN B 1 50 ? -15.672 -36.125 3.922 1 96.81 50 GLN B C 1
ATOM 3072 O O . GLN B 1 50 ? -16.656 -35.875 3.225 1 96.81 50 GLN B O 1
ATOM 3077 N N . GLY B 1 51 ? -14.477 -36.219 3.479 1 97.62 51 GLY B N 1
ATOM 3078 C CA . GLY B 1 51 ? -14.242 -35.875 2.084 1 97.62 51 GLY B CA 1
ATOM 3079 C C . GLY B 1 51 ? -14.297 -34.375 1.81 1 97.62 51 GLY B C 1
ATOM 3080 O O . GLY B 1 51 ? -14.586 -33.594 2.711 1 97.62 51 GLY B O 1
ATOM 3081 N N . TYR B 1 52 ? -13.992 -34 0.586 1 98 52 TYR B N 1
ATOM 3082 C CA . TYR B 1 52 ? -14.102 -32.625 0.162 1 98 52 TYR B CA 1
ATOM 3083 C C . TYR B 1 52 ? -15.539 -32.281 -0.216 1 98 52 TYR B C 1
ATOM 3085 O O . TYR B 1 52 ? -16.25 -33.125 -0.778 1 98 52 TYR B O 1
ATOM 3093 N N . THR B 1 53 ? -15.93 -31.094 0.11 1 98.12 53 THR B N 1
ATOM 3094 C CA . THR B 1 53 ? -17.109 -30.438 -0.463 1 98.12 53 THR B CA 1
ATOM 3095 C C . THR B 1 53 ? -16.688 -29.328 -1.424 1 98.12 53 THR B C 1
ATOM 3097 O O . THR B 1 53 ? -15.945 -28.422 -1.048 1 98.12 53 THR B O 1
ATOM 3100 N N . ILE B 1 54 ? -17.156 -29.438 -2.672 1 97.81 54 ILE B N 1
ATOM 3101 C CA . ILE B 1 54 ? -16.812 -28.453 -3.693 1 97.81 54 ILE B CA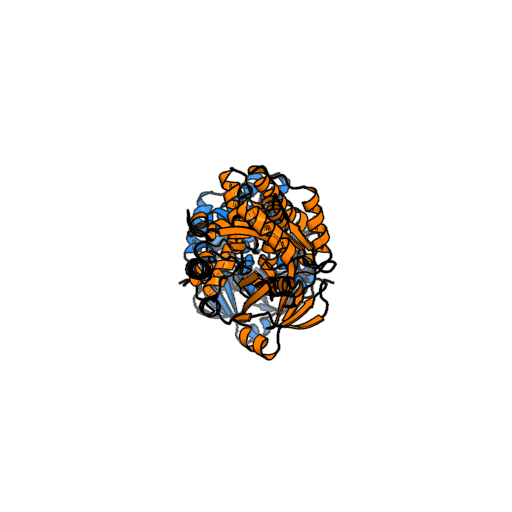 1
ATOM 3102 C C . ILE B 1 54 ? -18.094 -27.844 -4.262 1 97.81 54 ILE B C 1
ATOM 3104 O O . ILE B 1 54 ? -18.891 -28.531 -4.902 1 97.81 54 ILE B O 1
ATOM 3108 N N . ASP B 1 55 ? -18.328 -26.578 -3.959 1 97.88 55 ASP B N 1
ATOM 3109 C CA . ASP B 1 55 ? -19.359 -25.812 -4.637 1 97.88 55 ASP B CA 1
ATOM 3110 C C . ASP B 1 55 ? -18.828 -25.188 -5.93 1 97.88 55 ASP B C 1
ATOM 3112 O O . ASP B 1 55 ? -18.078 -24.203 -5.891 1 97.88 55 ASP B O 1
ATOM 3116 N N . SER B 1 56 ? -19.234 -25.812 -7.039 1 97 56 SER B N 1
ATOM 3117 C CA . SER B 1 56 ? -18.547 -25.531 -8.297 1 97 56 SER B CA 1
ATOM 3118 C C . SER B 1 56 ? -19.531 -25.109 -9.383 1 97 56 SER B C 1
ATOM 3120 O O . SER B 1 56 ? -20.578 -25.734 -9.555 1 97 56 SER B O 1
ATOM 3122 N N . VAL B 1 57 ? -19.172 -24.047 -10.094 1 95.62 57 VAL B N 1
ATOM 3123 C CA . VAL B 1 57 ? -19.984 -23.656 -11.25 1 95.62 57 VAL B CA 1
ATOM 3124 C C . VAL B 1 57 ? -19.859 -24.703 -12.352 1 95.62 57 VAL B C 1
ATOM 3126 O O . VAL B 1 57 ? -20.75 -24.828 -13.203 1 95.62 57 VAL B O 1
ATOM 3129 N N . ASN B 1 58 ? -18.781 -25.484 -12.32 1 95.88 58 ASN B N 1
ATOM 3130 C CA . ASN B 1 58 ? -18.578 -26.516 -13.312 1 95.88 58 ASN B CA 1
ATOM 3131 C C . ASN B 1 58 ? -19.25 -27.828 -12.906 1 95.88 58 ASN B C 1
ATOM 3133 O O . ASN B 1 58 ? -19.875 -28.5 -13.742 1 95.88 58 ASN B O 1
ATOM 3137 N N . TYR B 1 59 ? -19.188 -28.219 -11.664 1 95.31 59 TYR B N 1
ATOM 3138 C CA . TYR B 1 59 ? -19.5 -29.578 -11.25 1 95.31 59 TYR B CA 1
ATOM 3139 C C . TYR B 1 59 ? -20.703 -29.625 -10.336 1 95.31 59 TYR B C 1
ATOM 3141 O O . TYR B 1 59 ? -21.172 -30.703 -9.953 1 95.31 59 TYR B O 1
ATOM 3149 N N . GLY B 1 60 ? -21.266 -28.469 -10.008 1 96.31 60 GLY B N 1
ATOM 3150 C CA . GLY B 1 60 ? -22.328 -28.406 -9.016 1 96.31 60 GLY B CA 1
ATOM 3151 C C . GLY B 1 60 ? -21.828 -28.594 -7.598 1 96.31 60 GLY B C 1
ATOM 3152 O O . GLY B 1 60 ? -20.719 -28.188 -7.266 1 96.31 60 GLY B O 1
ATOM 3153 N N . ASN B 1 61 ? -22.719 -29.125 -6.789 1 97 61 ASN B N 1
ATOM 3154 C CA . ASN B 1 61 ? -22.344 -29.375 -5.406 1 97 61 ASN B CA 1
ATOM 3155 C C . ASN B 1 61 ? -21.812 -30.797 -5.227 1 97 61 ASN B C 1
ATOM 3157 O O . ASN B 1 61 ? -22.594 -31.75 -5.145 1 97 61 ASN B O 1
ATOM 3161 N N . VAL B 1 62 ? -20.547 -30.922 -5.164 1 97.69 62 VAL B N 1
ATOM 3162 C CA . VAL B 1 62 ? -19.875 -32.188 -4.918 1 97.69 62 VAL B CA 1
ATOM 3163 C C . VAL B 1 62 ? -19.656 -32.375 -3.42 1 97.69 62 VAL B C 1
ATOM 3165 O O . VAL B 1 62 ? -19.047 -31.531 -2.768 1 97.69 62 VAL B O 1
ATOM 3168 N N . THR B 1 63 ? -20.125 -33.438 -2.854 1 97.38 63 THR B N 1
ATOM 3169 C CA . THR B 1 63 ? -19.969 -33.688 -1.421 1 97.38 63 THR B CA 1
ATOM 3170 C C . THR B 1 63 ? -19.328 -35.031 -1.16 1 97.38 63 THR B C 1
ATOM 3172 O O . THR B 1 63 ? -19.578 -36 -1.875 1 97.38 63 THR B O 1
ATOM 3175 N N . GLY B 1 64 ? -18.453 -35.062 -0.241 1 97.69 64 GLY B N 1
ATOM 3176 C CA . GLY B 1 64 ? -17.875 -36.312 0.235 1 97.69 64 GLY B CA 1
ATOM 3177 C C . GLY B 1 64 ? -16.859 -36.906 -0.721 1 97.69 64 GLY B C 1
ATOM 3178 O O . GLY B 1 64 ? -16.625 -38.094 -0.708 1 97.69 64 GLY B O 1
ATOM 3179 N N . TRP B 1 65 ? -16.266 -36.062 -1.513 1 98.06 65 TRP B N 1
ATOM 3180 C CA . TRP B 1 65 ? -15.336 -36.594 -2.51 1 98.06 65 TRP B CA 1
ATOM 3181 C C . TRP B 1 65 ? -13.969 -36.844 -1.897 1 98.06 65 TRP B C 1
ATOM 3183 O O . TRP B 1 65 ? -13.477 -36.031 -1.097 1 98.06 65 TRP B O 1
ATOM 3193 N N . ARG B 1 66 ? -13.391 -37.938 -2.342 1 98 66 ARG B N 1
ATOM 3194 C CA . ARG B 1 66 ? -12 -38.25 -2.031 1 98 66 ARG B CA 1
ATOM 3195 C C . ARG B 1 66 ? -11.25 -38.688 -3.279 1 98 66 ARG B C 1
ATOM 3197 O O . ARG B 1 66 ? -11.805 -39.375 -4.133 1 98 66 ARG B O 1
ATOM 3204 N N . PRO B 1 67 ? -10 -38.25 -3.344 1 97.94 67 PRO B N 1
ATOM 3205 C CA . PRO B 1 67 ? -9.203 -38.781 -4.449 1 97.94 67 PRO B CA 1
ATOM 3206 C C . PRO B 1 67 ? -8.938 -40.281 -4.316 1 97.94 67 PRO B C 1
ATOM 3208 O O . PRO B 1 67 ? -9.336 -40.906 -3.324 1 97.94 67 PRO B O 1
ATOM 3211 N N . SER B 1 68 ? -8.367 -40.875 -5.352 1 97.62 68 SER B N 1
ATOM 3212 C CA . SER B 1 68 ? -8.016 -42.281 -5.301 1 97.62 68 SER B CA 1
ATOM 3213 C C . SER B 1 68 ? -7.117 -42.594 -4.105 1 97.62 68 SER B C 1
ATOM 3215 O O . SER B 1 68 ? -7.27 -43.625 -3.455 1 97.62 68 SER B O 1
ATOM 3217 N N . HIS B 1 69 ? -6.188 -41.719 -3.83 1 97.69 69 HIS B N 1
ATOM 3218 C CA . HIS B 1 69 ? -5.316 -41.781 -2.66 1 97.69 69 HIS B CA 1
ATOM 3219 C C . HIS B 1 69 ? -5.133 -40.406 -2.033 1 97.69 69 HIS B C 1
ATOM 3221 O O . HIS B 1 69 ? -5.016 -39.406 -2.746 1 97.69 69 HIS B O 1
ATOM 3227 N N . LEU B 1 70 ? -5.203 -40.375 -0.737 1 98.06 70 LEU B N 1
ATOM 3228 C CA . LEU B 1 70 ? -4.949 -39.156 0.041 1 98.06 70 LEU B CA 1
ATOM 3229 C C . LEU B 1 70 ? -3.746 -39.344 0.961 1 98.06 70 LEU B C 1
ATOM 3231 O O . LEU B 1 70 ? -3.682 -40.344 1.709 1 98.06 70 LEU B O 1
ATOM 3235 N N . TYR B 1 71 ? -2.809 -38.438 0.813 1 97.94 71 TYR B N 1
ATOM 3236 C CA . TYR B 1 71 ? -1.617 -38.5 1.65 1 97.94 71 TYR B CA 1
ATOM 3237 C C . TYR B 1 71 ? -1.498 -37.281 2.549 1 97.94 71 TYR B C 1
ATOM 3239 O O . TYR B 1 71 ? -1.808 -36.156 2.129 1 97.94 71 TYR B O 1
ATOM 3247 N N . LYS B 1 72 ? -0.968 -37.469 3.689 1 96.31 72 LYS B N 1
ATOM 3248 C CA . LYS B 1 72 ? -0.792 -36.375 4.648 1 96.31 72 LYS B CA 1
ATOM 3249 C C . LYS B 1 72 ? 0.452 -35.562 4.32 1 96.31 72 LYS B C 1
ATOM 3251 O O . LYS B 1 72 ? 0.523 -34.375 4.656 1 96.31 72 LYS B O 1
ATOM 3256 N N . SER B 1 73 ? 1.387 -36.219 3.736 1 96.31 73 SER B N 1
ATOM 3257 C CA . SER B 1 73 ? 2.646 -35.594 3.396 1 96.31 73 SER B CA 1
ATOM 3258 C C . SER B 1 73 ? 3.246 -36.156 2.123 1 96.31 73 SER B C 1
ATOM 3260 O O . SER B 1 73 ? 2.818 -37.219 1.659 1 96.31 73 SER B O 1
ATOM 3262 N N . LEU B 1 74 ? 4.176 -35.406 1.585 1 96.12 74 LEU B N 1
ATOM 3263 C CA . LEU B 1 74 ? 4.895 -35.906 0.418 1 96.12 74 LEU B CA 1
ATOM 3264 C C . LEU B 1 74 ? 5.672 -37.188 0.762 1 96.12 74 LEU B C 1
ATOM 3266 O O . LEU B 1 74 ? 5.805 -38.062 -0.074 1 96.12 74 LEU B O 1
ATOM 3270 N N . THR B 1 75 ? 6.121 -37.25 1.982 1 96.38 75 THR B N 1
ATOM 3271 C CA . THR B 1 75 ? 6.82 -38.438 2.455 1 96.38 75 THR B CA 1
ATOM 3272 C C . THR B 1 75 ? 5.922 -39.688 2.361 1 96.38 75 THR B C 1
ATOM 3274 O O . THR B 1 75 ? 6.367 -40.75 1.947 1 96.38 75 THR B O 1
ATOM 3277 N N . ASP B 1 76 ? 4.707 -39.438 2.705 1 97.5 76 ASP B N 1
ATOM 3278 C CA . ASP B 1 76 ? 3.748 -40.531 2.625 1 97.5 76 ASP B CA 1
ATOM 3279 C C . ASP B 1 76 ? 3.506 -40.938 1.176 1 97.5 76 ASP B C 1
ATOM 3281 O O . ASP B 1 76 ? 3.379 -42.125 0.878 1 97.5 76 ASP B O 1
ATOM 3285 N N . ALA B 1 77 ? 3.383 -40 0.328 1 97.69 77 ALA B N 1
ATOM 3286 C CA . ALA B 1 77 ? 3.188 -40.281 -1.092 1 97.69 77 ALA B CA 1
ATOM 3287 C C . ALA B 1 77 ? 4.367 -41.062 -1.662 1 97.69 77 ALA B C 1
ATOM 3289 O O . ALA B 1 77 ? 4.184 -41.969 -2.457 1 97.69 77 ALA B O 1
ATOM 3290 N N . ILE B 1 78 ? 5.539 -40.719 -1.255 1 97.12 78 ILE B N 1
ATOM 3291 C CA . ILE B 1 78 ? 6.766 -41.344 -1.714 1 97.12 78 ILE B CA 1
ATOM 3292 C C . ILE B 1 78 ? 6.844 -42.781 -1.157 1 97.12 78 ILE B C 1
ATOM 3294 O O . ILE B 1 78 ? 7.262 -43.688 -1.856 1 97.12 78 ILE B O 1
ATOM 3298 N N . ALA B 1 79 ? 6.418 -42.906 0.045 1 97.31 79 ALA B N 1
ATOM 3299 C CA . ALA B 1 79 ? 6.473 -44.188 0.722 1 97.31 79 ALA B CA 1
ATOM 3300 C C . ALA B 1 79 ? 5.559 -45.219 0.039 1 97.31 79 ALA B C 1
ATOM 3302 O O . ALA B 1 79 ? 5.75 -46.438 0.178 1 97.31 79 ALA B O 1
ATOM 3303 N N . ALA B 1 80 ? 4.598 -44.688 -0.686 1 96.31 80 ALA B N 1
ATOM 3304 C CA . ALA B 1 80 ? 3.711 -45.594 -1.423 1 96.31 80 ALA B CA 1
ATOM 3305 C C . ALA B 1 80 ? 4.477 -46.375 -2.492 1 96.31 80 ALA B C 1
ATOM 3307 O O . ALA B 1 80 ? 3.984 -47.375 -3.012 1 96.31 80 ALA B O 1
ATOM 3308 N N . ASP B 1 81 ? 5.629 -45.938 -2.889 1 96.19 81 ASP B N 1
ATOM 3309 C CA . ASP B 1 81 ? 6.578 -46.625 -3.771 1 96.19 81 ASP B CA 1
ATOM 3310 C C . ASP B 1 81 ? 5.938 -46.938 -5.117 1 96.19 81 ASP B C 1
ATOM 3312 O O . ASP B 1 81 ? 6.039 -48.062 -5.602 1 96.19 81 ASP B O 1
ATOM 3316 N N . VAL B 1 82 ? 5.207 -46 -5.652 1 96.75 82 VAL B N 1
ATOM 3317 C CA . VAL B 1 82 ? 4.629 -46.125 -6.984 1 96.75 82 VAL B CA 1
ATOM 3318 C C . VAL B 1 82 ? 5.242 -45.094 -7.91 1 96.75 82 VAL B C 1
ATOM 3320 O O . VAL B 1 82 ? 5.816 -44.094 -7.445 1 96.75 82 VAL B O 1
ATOM 3323 N N . PHE B 1 83 ? 5.199 -45.406 -9.188 1 97.38 83 PHE B N 1
ATOM 3324 C CA . PHE B 1 83 ? 5.629 -44.438 -10.195 1 97.38 83 PHE B CA 1
ATOM 3325 C C . PHE B 1 83 ? 4.48 -43.531 -10.586 1 97.38 83 PHE B C 1
ATOM 3327 O O . PHE B 1 83 ? 3.402 -44 -10.953 1 97.38 83 PHE B O 1
ATOM 3334 N N . TYR B 1 84 ? 4.688 -42.25 -10.508 1 98.06 84 TYR B N 1
ATOM 3335 C CA . TYR B 1 84 ? 3.691 -41.281 -10.945 1 98.06 84 TYR B CA 1
ATOM 3336 C C . TYR B 1 84 ? 3.973 -40.812 -12.367 1 98.06 84 TYR B C 1
ATOM 3338 O O . TYR B 1 84 ? 5.035 -40.25 -12.641 1 98.06 84 TYR B O 1
ATOM 3346 N N . ASP B 1 85 ? 2.998 -41 -13.195 1 98.06 85 ASP B N 1
ATOM 3347 C CA . ASP B 1 85 ? 3.125 -40.594 -14.586 1 98.06 85 ASP B CA 1
ATOM 3348 C C . ASP B 1 85 ? 3.088 -39.062 -14.703 1 98.06 85 ASP B C 1
ATOM 3350 O O . ASP B 1 85 ? 3.67 -38.5 -15.633 1 98.06 85 ASP B O 1
ATOM 3354 N N . TYR B 1 86 ? 2.361 -38.438 -13.836 1 98.44 86 TYR B N 1
ATOM 3355 C CA . TYR B 1 86 ? 2.295 -37 -13.734 1 98.44 86 TYR B CA 1
ATOM 3356 C C . TYR B 1 86 ? 2.436 -36.531 -12.289 1 98.44 86 TYR B C 1
ATOM 3358 O O . TYR B 1 86 ? 1.832 -37.125 -11.391 1 98.44 86 TYR B O 1
ATOM 3366 N N . VAL B 1 87 ? 3.258 -35.562 -12.094 1 97.56 87 VAL B N 1
ATOM 3367 C CA . VAL B 1 87 ? 3.32 -34.781 -10.859 1 97.56 87 VAL B CA 1
ATOM 3368 C C . VAL B 1 87 ? 2.828 -33.375 -11.117 1 97.56 87 VAL B C 1
ATOM 3370 O O . VAL B 1 87 ? 3.383 -32.656 -11.953 1 97.56 87 VAL B O 1
ATOM 3373 N N . VAL B 1 88 ? 1.751 -33 -10.445 1 98.5 88 VAL B N 1
ATOM 3374 C CA . VAL B 1 88 ? 1.129 -31.703 -10.625 1 98.5 88 VAL B CA 1
ATOM 3375 C C . VAL B 1 88 ? 1.373 -30.828 -9.391 1 98.5 88 VAL B C 1
ATOM 3377 O O . VAL B 1 88 ? 0.932 -31.172 -8.289 1 98.5 88 VAL B O 1
ATOM 3380 N N . LEU B 1 89 ? 2.068 -29.781 -9.594 1 96.94 89 LEU B N 1
ATOM 3381 C CA . LEU B 1 89 ? 2.367 -28.875 -8.492 1 96.94 89 LEU B CA 1
ATOM 3382 C C . LEU B 1 89 ? 1.445 -27.656 -8.516 1 96.94 89 LEU B C 1
ATOM 3384 O O . LEU B 1 89 ? 1.429 -26.906 -9.492 1 96.94 89 LEU B O 1
ATOM 3388 N N . THR B 1 90 ? 0.678 -27.469 -7.43 1 97.25 90 THR B N 1
ATOM 3389 C CA . THR B 1 90 ? -0.278 -26.375 -7.379 1 97.25 90 THR B CA 1
ATOM 3390 C C . THR B 1 90 ? -0.031 -25.5 -6.152 1 97.25 90 THR B C 1
ATOM 3392 O O . THR B 1 90 ? -0.848 -24.641 -5.824 1 97.25 90 THR B O 1
ATOM 3395 N N . THR B 1 91 ? 1.119 -25.703 -5.461 1 94.62 91 THR B N 1
ATOM 3396 C CA . THR B 1 91 ? 1.45 -24.844 -4.324 1 94.62 91 THR B CA 1
ATOM 3397 C C . THR B 1 91 ? 1.791 -23.438 -4.785 1 94.62 91 THR B C 1
ATOM 3399 O O . THR B 1 91 ? 2.131 -23.219 -5.953 1 94.62 91 THR B O 1
ATOM 3402 N N . LYS B 1 92 ? 1.648 -22.562 -3.932 1 94.12 92 LYS B N 1
ATOM 3403 C CA . LYS B 1 92 ? 2.156 -21.219 -4.25 1 94.12 92 LYS B CA 1
ATOM 3404 C C . LYS B 1 92 ? 3.672 -21.25 -4.426 1 94.12 92 LYS B C 1
ATOM 3406 O O . LYS B 1 92 ? 4.379 -21.953 -3.711 1 94.12 92 LYS B O 1
ATOM 3411 N N . ASN B 1 93 ? 4.07 -20.469 -5.355 1 96 93 ASN B N 1
ATOM 3412 C CA . ASN B 1 93 ? 5.5 -20.312 -5.602 1 96 93 ASN B CA 1
ATOM 3413 C C . ASN B 1 93 ? 6.055 -19.062 -4.941 1 96 93 ASN B C 1
ATOM 3415 O O . ASN B 1 93 ? 5.926 -17.969 -5.488 1 96 93 ASN B O 1
ATOM 3419 N N . VAL B 1 94 ? 6.699 -19.266 -3.805 1 95.56 94 VAL B N 1
ATOM 3420 C CA . VAL B 1 94 ? 7.266 -18.188 -3.018 1 95.56 94 VAL B CA 1
ATOM 3421 C C . VAL B 1 94 ? 8.75 -18.438 -2.779 1 95.56 94 VAL B C 1
ATOM 3423 O O . VAL B 1 94 ? 9.156 -18.812 -1.677 1 95.56 94 VAL B O 1
ATOM 3426 N N . PRO B 1 95 ? 9.531 -18.109 -3.748 1 93.69 95 PRO B N 1
ATOM 3427 C CA . PRO B 1 95 ? 10.953 -18.438 -3.652 1 93.69 95 PRO B CA 1
ATOM 3428 C C . PRO B 1 95 ? 11.648 -17.734 -2.488 1 93.69 95 PRO B C 1
ATOM 3430 O O . PRO B 1 95 ? 12.703 -18.188 -2.027 1 93.69 95 PRO B O 1
ATOM 3433 N N . ASP B 1 96 ? 11.07 -16.656 -2.031 1 91.62 96 ASP B N 1
ATOM 3434 C CA . ASP B 1 96 ? 11.688 -15.906 -0.943 1 91.62 96 ASP B CA 1
ATOM 3435 C C . ASP B 1 96 ? 11.148 -16.359 0.412 1 91.62 96 ASP B C 1
ATOM 3437 O O . ASP B 1 96 ? 11.43 -15.734 1.438 1 91.62 96 ASP B O 1
ATOM 3441 N N . GLY B 1 97 ? 10.367 -17.375 0.4 1 92.88 97 GLY B N 1
ATOM 3442 C CA . GLY B 1 97 ? 9.859 -17.953 1.636 1 92.88 97 GLY B CA 1
ATOM 3443 C C . GLY B 1 97 ? 10.82 -18.938 2.275 1 92.88 97 GLY B C 1
ATOM 3444 O O . GLY B 1 97 ? 12 -18.984 1.921 1 92.88 97 GLY B O 1
ATOM 3445 N N . PRO B 1 98 ? 10.328 -19.703 3.262 1 93.12 98 PRO B N 1
ATOM 3446 C CA . PRO B 1 98 ? 11.172 -20.719 3.898 1 93.12 98 PRO B CA 1
ATOM 3447 C C . PRO B 1 98 ? 11.727 -21.734 2.902 1 93.12 98 PRO B C 1
ATOM 3449 O O . PRO B 1 98 ? 11.016 -22.156 1.985 1 93.12 98 PRO B O 1
ATOM 3452 N N . VAL B 1 99 ? 12.875 -22.094 3.129 1 90.94 99 VAL B N 1
ATOM 3453 C CA . VAL B 1 99 ? 13.602 -22.969 2.209 1 90.94 99 VAL B CA 1
ATOM 3454 C C . VAL B 1 99 ? 12.82 -24.266 2.012 1 90.94 99 VAL B C 1
ATOM 3456 O O . VAL B 1 99 ? 12.695 -24.766 0.888 1 90.94 99 VAL B O 1
ATOM 3459 N N . GLN B 1 100 ? 12.258 -24.781 3.059 1 89.94 100 GLN B N 1
ATOM 3460 C CA . GLN B 1 100 ? 11.586 -26.078 3.023 1 89.94 100 GLN B CA 1
ATOM 3461 C C . GLN B 1 100 ? 10.312 -26 2.189 1 89.94 100 GLN B C 1
ATOM 3463 O O . GLN B 1 100 ? 9.773 -27.031 1.774 1 89.94 100 GLN B O 1
ATOM 3468 N N . ASP B 1 101 ? 9.859 -24.766 1.929 1 91.06 101 ASP B N 1
ATOM 3469 C CA . ASP B 1 101 ? 8.594 -24.594 1.221 1 91.06 101 ASP B CA 1
ATOM 3470 C C . ASP B 1 101 ? 8.836 -24.172 -0.227 1 91.06 101 ASP B C 1
ATOM 3472 O O . ASP B 1 101 ? 7.879 -23.984 -0.986 1 91.06 101 ASP B O 1
ATOM 3476 N N . THR B 1 102 ? 10.062 -24.031 -0.603 1 92.31 102 THR B N 1
ATOM 3477 C CA . THR B 1 102 ? 10.359 -23.656 -1.98 1 92.31 102 THR B CA 1
ATOM 3478 C C . THR B 1 102 ? 10.062 -24.812 -2.934 1 92.31 102 THR B C 1
ATOM 3480 O O . THR B 1 102 ? 10.086 -25.969 -2.533 1 92.31 102 THR B O 1
ATOM 3483 N N . VAL B 1 103 ? 9.797 -24.5 -4.152 1 92.75 103 VAL B N 1
ATOM 3484 C CA . VAL B 1 103 ? 9.391 -25.469 -5.164 1 92.75 103 VAL B CA 1
ATOM 3485 C C . VAL B 1 103 ? 10.484 -26.516 -5.344 1 92.75 103 VAL B C 1
ATOM 3487 O O . VAL B 1 103 ? 10.203 -27.719 -5.41 1 92.75 103 VAL B O 1
ATOM 3490 N N . ALA B 1 104 ? 11.703 -26.078 -5.406 1 90.06 104 ALA B N 1
ATOM 3491 C CA . ALA B 1 104 ? 12.828 -27 -5.578 1 90.06 104 ALA B CA 1
ATOM 3492 C C . ALA B 1 104 ? 12.883 -28.016 -4.441 1 90.06 104 ALA B C 1
ATOM 3494 O O . ALA B 1 104 ? 13.078 -29.203 -4.68 1 90.06 104 ALA B O 1
ATOM 3495 N N . HIS B 1 105 ? 12.719 -27.562 -3.266 1 90.88 105 HIS B N 1
ATOM 3496 C CA . HIS B 1 105 ? 12.797 -28.438 -2.094 1 90.88 105 HIS B CA 1
ATOM 3497 C C . HIS B 1 105 ? 11.625 -29.406 -2.041 1 90.88 105 HIS B C 1
ATOM 3499 O O . HIS B 1 105 ? 11.789 -30.547 -1.632 1 90.88 105 HIS B O 1
ATOM 3505 N N . ILE B 1 106 ? 10.516 -28.938 -2.451 1 91.69 106 ILE B N 1
ATOM 3506 C CA . ILE B 1 106 ? 9.312 -29.766 -2.432 1 91.69 106 ILE B CA 1
ATOM 3507 C C . ILE B 1 106 ? 9.43 -30.875 -3.469 1 91.69 106 ILE B C 1
ATOM 3509 O O . ILE B 1 106 ? 9.07 -32.031 -3.199 1 91.69 106 ILE B O 1
ATOM 3513 N N . LEU B 1 107 ? 9.984 -30.562 -4.574 1 92.44 107 LEU B N 1
ATOM 3514 C CA . LEU B 1 107 ? 9.906 -31.453 -5.719 1 92.44 107 LEU B CA 1
ATOM 3515 C C . LEU B 1 107 ? 11.055 -32.469 -5.707 1 92.44 107 LEU B C 1
ATOM 3517 O O . LEU B 1 107 ? 10.922 -33.562 -6.215 1 92.44 107 LEU B O 1
ATOM 3521 N N . ALA B 1 108 ? 12.18 -32.125 -5.105 1 90.56 108 ALA B N 1
ATOM 3522 C CA . ALA B 1 108 ? 13.391 -32.938 -5.195 1 90.56 108 ALA B CA 1
ATOM 3523 C C . ALA B 1 108 ? 13.133 -34.375 -4.773 1 90.56 108 ALA B C 1
ATOM 3525 O O . ALA B 1 108 ? 13.445 -35.312 -5.508 1 90.56 108 ALA B O 1
ATOM 3526 N N . PRO B 1 109 ? 12.492 -34.625 -3.67 1 92.62 109 PRO B N 1
ATOM 3527 C CA . PRO B 1 109 ? 12.32 -36 -3.217 1 92.62 109 PRO B CA 1
ATOM 3528 C C . PRO B 1 109 ? 11.422 -36.812 -4.137 1 92.62 109 PRO B C 1
ATOM 3530 O O . PRO B 1 109 ? 11.633 -38.031 -4.316 1 92.62 109 PRO B O 1
ATOM 3533 N N . ILE B 1 110 ? 10.414 -36.219 -4.703 1 93.12 110 ILE B N 1
ATOM 3534 C CA . ILE B 1 110 ? 9.477 -36.969 -5.539 1 93.12 110 ILE B CA 1
ATOM 3535 C C . ILE B 1 110 ? 10.117 -37.281 -6.891 1 93.12 110 ILE B C 1
ATOM 3537 O O . ILE B 1 110 ? 9.867 -38.312 -7.484 1 93.12 110 ILE B O 1
ATOM 3541 N N . LEU B 1 111 ? 10.906 -36.344 -7.387 1 91.25 111 LEU B N 1
ATOM 3542 C CA . LEU B 1 111 ? 11.641 -36.594 -8.617 1 91.25 111 LEU B CA 1
ATOM 3543 C C . LEU B 1 111 ? 12.602 -37.75 -8.445 1 91.25 111 LEU B C 1
ATOM 3545 O O . LEU B 1 111 ? 12.703 -38.625 -9.312 1 91.25 111 LEU B O 1
ATOM 3549 N N . ASP B 1 112 ? 13.219 -37.781 -7.32 1 91.38 112 ASP B N 1
ATOM 3550 C CA . ASP B 1 112 ? 14.133 -38.875 -7.008 1 91.38 112 ASP B CA 1
ATOM 3551 C C . ASP B 1 112 ? 13.375 -40.188 -6.84 1 91.38 112 ASP B C 1
ATOM 3553 O O . ASP B 1 112 ? 13.852 -41.25 -7.281 1 91.38 112 ASP B O 1
ATOM 3557 N N . ALA B 1 113 ? 12.281 -40.125 -6.23 1 95.12 113 ALA B N 1
ATOM 3558 C CA . ALA B 1 113 ? 11.477 -41.312 -5.992 1 95.12 113 ALA B CA 1
ATOM 3559 C C . ALA B 1 113 ? 11.023 -41.938 -7.305 1 95.12 113 ALA B C 1
ATOM 3561 O O . ALA B 1 113 ? 11.094 -43.156 -7.48 1 95.12 113 ALA B O 1
ATOM 3562 N N . ASN B 1 114 ? 10.539 -41.156 -8.289 1 94.88 114 ASN B N 1
ATOM 3563 C CA . ASN B 1 114 ? 10.148 -41.656 -9.602 1 94.88 114 ASN B CA 1
ATOM 3564 C C . ASN B 1 114 ? 11.312 -42.344 -10.312 1 94.88 114 ASN B C 1
ATOM 3566 O O . ASN B 1 114 ? 11.141 -43.406 -10.914 1 94.88 114 ASN B O 1
ATOM 3570 N N . LYS B 1 115 ? 12.445 -41.688 -10.242 1 92.88 115 LYS B N 1
ATOM 3571 C CA . LYS B 1 115 ? 13.633 -42.25 -10.867 1 92.88 115 LYS B CA 1
ATOM 3572 C C . LYS B 1 115 ? 14 -43.594 -10.242 1 92.88 115 LYS B C 1
ATOM 3574 O O . LYS B 1 115 ? 14.406 -44.531 -10.938 1 92.88 115 LYS B O 1
ATOM 3579 N N . ARG B 1 116 ? 13.844 -43.688 -8.961 1 94.38 116 ARG B N 1
ATOM 3580 C CA . ARG B 1 116 ? 14.156 -44.906 -8.242 1 94.38 116 ARG B CA 1
ATOM 3581 C C . ARG B 1 116 ? 13.203 -46.031 -8.625 1 94.38 116 ARG B C 1
ATOM 3583 O O . ARG B 1 116 ? 13.633 -47.156 -8.828 1 94.38 116 ARG B O 1
ATOM 3590 N N . VAL B 1 117 ? 11.938 -45.719 -8.703 1 96 117 VAL B N 1
ATOM 3591 C CA . VAL B 1 117 ? 10.914 -46.719 -8.984 1 96 117 VAL B CA 1
ATOM 3592 C C . VAL B 1 117 ? 11.047 -47.219 -10.422 1 96 117 VAL B C 1
ATOM 3594 O O . VAL B 1 117 ? 10.953 -48.406 -10.695 1 96 117 VAL B O 1
ATOM 3597 N N . ASP B 1 118 ? 11.234 -46.281 -11.406 1 95.44 118 ASP B N 1
ATOM 3598 C CA . ASP B 1 118 ? 11.422 -46.656 -12.805 1 95.44 118 ASP B CA 1
ATOM 3599 C C . ASP B 1 118 ? 12.336 -45.625 -13.508 1 95.44 118 ASP B C 1
ATOM 3601 O O . ASP B 1 118 ? 11.859 -44.656 -14.086 1 95.44 118 ASP B O 1
ATOM 3605 N N . PRO B 1 119 ? 13.578 -45.875 -13.562 1 92.62 119 PRO B N 1
ATOM 3606 C CA . PRO B 1 119 ? 14.562 -44.906 -14.062 1 92.62 119 PRO B CA 1
ATOM 3607 C C . PRO B 1 119 ? 14.422 -44.656 -15.562 1 92.62 119 PRO B C 1
ATOM 3609 O O . PRO B 1 119 ? 14.953 -43.656 -16.062 1 92.62 119 PRO B O 1
ATOM 3612 N N . GLU B 1 120 ? 13.766 -45.531 -16.281 1 93.31 120 GLU B N 1
ATOM 3613 C CA . GLU B 1 120 ? 13.727 -45.406 -17.734 1 93.31 120 GLU B CA 1
ATOM 3614 C C . GLU B 1 120 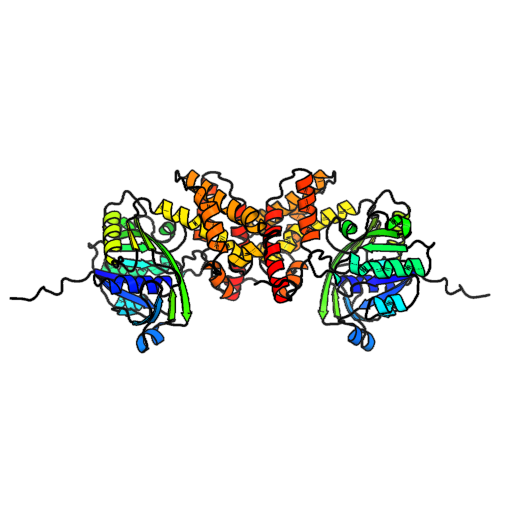? 12.406 -44.812 -18.203 1 93.31 120 GLU B C 1
ATOM 3616 O O . GLU B 1 120 ? 12.273 -44.406 -19.359 1 93.31 120 GLU B O 1
ATOM 3621 N N . LYS B 1 121 ? 11.469 -44.781 -17.344 1 95.56 121 LYS B N 1
ATOM 3622 C CA . LYS B 1 121 ? 10.141 -44.312 -17.719 1 95.56 121 LYS B CA 1
ATOM 3623 C C . LYS B 1 121 ? 10.031 -42.781 -17.562 1 95.56 121 LYS B C 1
ATOM 3625 O O . LYS B 1 121 ? 10.312 -42.25 -16.5 1 95.56 121 LYS B O 1
ATOM 3630 N N . PRO B 1 122 ? 9.68 -42.094 -18.688 1 95.94 122 PRO B N 1
ATOM 3631 C CA . PRO B 1 122 ? 9.484 -40.656 -18.578 1 95.94 122 PRO B CA 1
ATOM 3632 C C . PRO B 1 122 ? 8.211 -40.281 -17.797 1 95.94 122 PRO B C 1
ATOM 3634 O O . PRO B 1 122 ? 7.289 -41.094 -17.719 1 95.94 122 PRO B O 1
ATOM 3637 N N . PHE B 1 123 ? 8.188 -39.156 -17.25 1 96.06 123 PHE B N 1
ATOM 3638 C CA . PHE B 1 123 ? 7 -38.656 -16.562 1 96.06 123 PHE B CA 1
ATOM 3639 C C . PHE B 1 123 ? 6.883 -37.125 -16.719 1 96.06 123 PHE B C 1
ATOM 3641 O O . PHE B 1 123 ? 7.848 -36.469 -17.078 1 96.06 123 PHE B O 1
ATOM 3648 N N . GLY B 1 124 ? 5.676 -36.656 -16.562 1 96.75 124 GLY B N 1
ATOM 3649 C CA . GLY B 1 124 ? 5.406 -35.219 -16.703 1 96.75 124 GLY B CA 1
ATOM 3650 C C . GLY B 1 124 ? 5.352 -34.5 -15.367 1 96.75 124 GLY B C 1
ATOM 3651 O O . GLY B 1 124 ? 4.73 -34.969 -14.422 1 96.75 124 GLY B O 1
ATOM 3652 N N . LEU B 1 125 ? 6.074 -33.406 -15.266 1 96.44 125 LEU B N 1
ATOM 3653 C CA . LEU B 1 125 ? 5.914 -32.438 -14.172 1 96.44 125 LEU B CA 1
ATOM 3654 C C . LEU B 1 125 ? 5.137 -31.219 -14.641 1 96.44 125 LEU B C 1
ATOM 3656 O O . LEU B 1 125 ? 5.609 -30.469 -15.5 1 96.44 125 LEU B O 1
ATOM 3660 N N . VAL B 1 126 ? 3.965 -31.078 -14.109 1 98.12 126 VAL B N 1
ATOM 3661 C CA . VAL B 1 126 ? 3.105 -29.953 -14.484 1 98.12 126 VAL B CA 1
ATOM 3662 C C . VAL B 1 126 ? 3.166 -28.875 -13.414 1 98.12 126 VAL B C 1
ATOM 3664 O O . VAL B 1 126 ? 2.699 -29.078 -12.289 1 98.12 126 VAL B O 1
ATOM 3667 N N . LEU B 1 127 ? 3.746 -27.766 -13.758 1 97.12 127 LEU B N 1
ATOM 3668 C CA . LEU B 1 127 ? 3.707 -26.609 -12.867 1 97.12 127 LEU B CA 1
ATOM 3669 C C . LEU B 1 127 ? 2.455 -25.781 -13.109 1 97.12 127 LEU B C 1
ATOM 3671 O O . LEU B 1 127 ? 2.42 -24.969 -14.039 1 97.12 127 LEU B O 1
ATOM 3675 N N . MET B 1 128 ? 1.465 -25.984 -12.266 1 97.69 128 MET B N 1
ATOM 3676 C CA . MET B 1 128 ? 0.217 -25.234 -12.336 1 97.69 128 MET B CA 1
ATOM 3677 C C . MET B 1 128 ? 0.208 -24.094 -11.32 1 97.69 128 MET B C 1
ATOM 3679 O O . MET B 1 128 ? -0.637 -24.062 -10.43 1 97.69 128 MET B O 1
ATOM 3683 N N . GLN B 1 129 ? 1.187 -23.234 -11.453 1 96.81 129 GLN B N 1
ATOM 3684 C CA . GLN B 1 129 ? 1.403 -22.094 -10.578 1 96.81 129 GLN B CA 1
ATOM 3685 C C . GLN B 1 129 ? 1.348 -20.781 -11.359 1 96.81 129 GLN B C 1
ATOM 3687 O O . GLN B 1 129 ? 1.443 -20.781 -12.594 1 96.81 129 GLN B O 1
ATOM 3692 N N . ASN B 1 130 ? 1.13 -19.703 -10.695 1 96.44 130 ASN B N 1
ATOM 3693 C CA . ASN B 1 130 ? 1.123 -18.391 -11.336 1 96.44 130 ASN B CA 1
ATOM 3694 C C . ASN B 1 130 ? 2.539 -17.891 -11.602 1 96.44 130 ASN B C 1
ATOM 3696 O O . ASN B 1 130 ? 3.502 -18.406 -11.031 1 96.44 130 ASN B O 1
ATOM 3700 N N . GLY B 1 131 ? 2.561 -16.906 -12.492 1 97.44 131 GLY B N 1
ATOM 3701 C CA . GLY B 1 131 ? 3.816 -16.203 -12.734 1 97.44 131 GLY B CA 1
ATOM 3702 C C . GLY B 1 131 ? 4.527 -16.672 -13.992 1 97.44 131 GLY B C 1
ATOM 3703 O O . GLY B 1 131 ? 3.969 -17.453 -14.773 1 97.44 131 GLY B O 1
ATOM 3704 N N . ILE B 1 132 ? 5.688 -16.188 -14.195 1 97.44 132 ILE B N 1
ATOM 3705 C CA . ILE B 1 132 ? 6.496 -16.531 -15.359 1 97.44 132 ILE B CA 1
ATOM 3706 C C . ILE B 1 132 ? 7.895 -16.953 -14.914 1 97.44 132 ILE B C 1
ATOM 3708 O O . ILE B 1 132 ? 8.305 -16.672 -13.789 1 97.44 132 ILE B O 1
ATOM 3712 N N . ASP B 1 133 ? 8.516 -17.734 -15.695 1 95.44 133 ASP B N 1
ATOM 3713 C CA . ASP B 1 133 ? 9.859 -18.25 -15.43 1 95.44 133 ASP B CA 1
ATOM 3714 C C . ASP B 1 133 ? 9.891 -19.078 -14.148 1 95.44 133 ASP B C 1
ATOM 3716 O O . ASP B 1 133 ? 10.883 -19.062 -13.422 1 95.44 133 ASP B O 1
ATOM 3720 N N . ILE B 1 134 ? 8.852 -19.734 -13.859 1 95.62 134 ILE B N 1
ATOM 3721 C CA . ILE B 1 134 ? 8.75 -20.5 -12.625 1 95.62 134 ILE B CA 1
ATOM 3722 C C . ILE B 1 134 ? 9.531 -21.812 -12.766 1 95.62 134 ILE B C 1
ATOM 3724 O O . ILE B 1 134 ? 9.898 -22.422 -11.758 1 95.62 134 ILE B O 1
ATOM 3728 N N . GLU B 1 135 ? 9.781 -22.219 -13.93 1 91.88 135 GLU B N 1
ATOM 3729 C CA . GLU B 1 135 ? 10.523 -23.453 -14.188 1 91.88 135 GLU B CA 1
ATOM 3730 C C . GLU B 1 135 ? 11.984 -23.328 -13.758 1 91.88 135 GLU B C 1
ATOM 3732 O O . GLU B 1 135 ? 12.641 -24.328 -13.477 1 91.88 135 GLU B O 1
ATOM 3737 N N . HIS B 1 136 ? 12.445 -22.047 -13.672 1 87.31 136 HIS B N 1
ATOM 3738 C CA . HIS B 1 136 ? 13.836 -21.812 -13.32 1 87.31 136 HIS B CA 1
ATOM 3739 C C . HIS B 1 136 ? 14.102 -22.172 -11.859 1 87.31 136 HIS B C 1
ATOM 3741 O O . HIS B 1 136 ? 15.25 -22.328 -11.445 1 87.31 136 HIS B O 1
ATOM 3747 N N . THR B 1 137 ? 13.094 -22.281 -11.07 1 75.31 137 THR B N 1
ATOM 3748 C CA . THR B 1 137 ? 13.242 -22.625 -9.656 1 75.31 137 THR B CA 1
ATOM 3749 C C . THR B 1 137 ? 13.305 -24.141 -9.469 1 75.31 137 THR B C 1
ATOM 3751 O O . THR B 1 137 ? 13.656 -24.625 -8.391 1 75.31 137 THR B O 1
ATOM 3754 N N . VAL B 1 138 ? 12.875 -24.891 -10.32 1 73.31 138 VAL B N 1
ATOM 3755 C CA . VAL B 1 138 ? 12.617 -26.312 -10.156 1 73.31 138 VAL B CA 1
ATOM 3756 C C . VAL B 1 138 ? 13.898 -27.109 -10.398 1 73.31 138 VAL B C 1
ATOM 3758 O O . VAL B 1 138 ? 14.219 -28.031 -9.648 1 73.31 138 VAL B O 1
ATOM 3761 N N . LEU B 1 139 ? 14.547 -26.906 -11.562 1 64.56 139 LEU B N 1
ATOM 3762 C CA . LEU B 1 139 ? 15.523 -27.938 -11.922 1 64.56 139 LEU B CA 1
ATOM 3763 C C . LEU B 1 139 ? 16.906 -27.328 -12.094 1 64.56 139 LEU B C 1
ATOM 3765 O O . LEU B 1 139 ? 17.031 -26.172 -12.508 1 64.56 139 LEU B O 1
ATOM 3769 N N . GLN B 1 140 ? 17.688 -27.891 -11.328 1 62.38 140 GLN B N 1
ATOM 3770 C CA . GLN B 1 140 ? 19.078 -27.594 -11.617 1 62.38 140 GLN B CA 1
ATOM 3771 C C . GLN B 1 140 ? 19.469 -28.062 -13.016 1 62.38 140 GLN B C 1
ATOM 3773 O O . GLN B 1 140 ? 18.781 -28.875 -13.617 1 62.38 140 GLN B O 1
ATOM 3778 N N . ASP B 1 141 ? 20.438 -27.391 -13.555 1 56.84 141 ASP B N 1
ATOM 3779 C CA . ASP B 1 141 ? 20.922 -27.719 -14.883 1 56.84 141 ASP B CA 1
ATOM 3780 C C . ASP B 1 141 ? 21.125 -29.234 -15.047 1 56.84 141 ASP B C 1
ATOM 3782 O O . ASP B 1 141 ? 21.688 -29.891 -14.172 1 56.84 141 ASP B O 1
ATOM 3786 N N . GLY B 1 142 ? 20.609 -29.875 -16.094 1 60.34 142 GLY B N 1
ATOM 3787 C CA . GLY B 1 142 ? 20.797 -31.266 -16.438 1 60.34 142 GLY B CA 1
ATOM 3788 C C . GLY B 1 142 ? 19.734 -32.188 -15.859 1 60.34 142 GLY B C 1
ATOM 3789 O O . GLY B 1 142 ? 19.656 -33.375 -16.219 1 60.34 142 GLY B O 1
ATOM 3790 N N . ASP B 1 143 ? 18.938 -31.625 -15 1 64.69 143 ASP B N 1
ATOM 3791 C CA . ASP B 1 143 ? 17.969 -32.469 -14.289 1 64.69 143 ASP B CA 1
ATOM 3792 C C . ASP B 1 143 ? 16.938 -33.031 -15.25 1 64.69 143 ASP B C 1
ATOM 3794 O O . ASP B 1 143 ? 16.547 -34.219 -15.125 1 64.69 143 ASP B O 1
ATOM 3798 N N . THR B 1 144 ? 16.641 -32.312 -16.281 1 67.25 144 THR B N 1
ATOM 3799 C CA . THR B 1 144 ? 15.523 -32.75 -17.125 1 67.25 144 THR B CA 1
ATOM 3800 C C . THR B 1 144 ? 15.898 -34 -17.922 1 67.25 144 THR B C 1
ATOM 3802 O O . THR B 1 144 ? 15.141 -34.969 -17.969 1 67.25 144 THR B O 1
ATOM 3805 N N . ALA B 1 145 ? 17.016 -33.938 -18.5 1 67.75 145 ALA B N 1
ATOM 3806 C CA . ALA B 1 145 ? 17.438 -35.062 -19.312 1 67.75 145 ALA B CA 1
ATOM 3807 C C . ALA B 1 145 ? 17.719 -36.281 -18.453 1 67.75 145 ALA B C 1
ATOM 3809 O O . ALA B 1 145 ? 17.312 -37.406 -18.797 1 67.75 145 ALA B O 1
ATOM 3810 N N . ASP B 1 146 ? 18.312 -36.094 -17.391 1 75.06 146 ASP B N 1
ATOM 3811 C CA . ASP B 1 146 ? 18.719 -37.219 -16.547 1 75.06 146 ASP B CA 1
ATOM 3812 C C . ASP B 1 146 ? 17.516 -37.906 -15.93 1 75.06 146 ASP B C 1
ATOM 3814 O O . ASP B 1 146 ? 17.5 -39.125 -15.773 1 75.06 146 ASP B O 1
ATOM 3818 N N . ARG B 1 147 ? 16.516 -37.156 -15.797 1 78.19 147 ARG B N 1
ATOM 3819 C CA . ARG B 1 147 ? 15.352 -37.688 -15.086 1 78.19 147 ARG B CA 1
ATOM 3820 C C . ARG B 1 147 ? 14.227 -38 -16.062 1 78.19 147 ARG B C 1
ATOM 3822 O O . ARG B 1 147 ? 13.117 -38.375 -15.648 1 78.19 147 ARG B O 1
ATOM 3829 N N . LYS B 1 148 ? 14.5 -37.938 -17.344 1 88.25 148 LYS B N 1
ATOM 3830 C CA . LYS B 1 148 ? 13.477 -38.156 -18.359 1 88.25 148 LYS B CA 1
ATOM 3831 C C . LYS B 1 148 ? 12.211 -37.344 -18.047 1 88.25 148 LYS B C 1
ATOM 3833 O O . LYS B 1 148 ? 11.109 -37.875 -18.094 1 88.25 148 LYS B O 1
ATOM 3838 N N . LEU B 1 149 ? 12.484 -36.188 -17.656 1 92.25 149 LEU B N 1
ATOM 3839 C CA . LEU B 1 149 ? 11.422 -35.344 -17.156 1 92.25 149 LEU B CA 1
ATOM 3840 C C . LEU B 1 149 ? 10.867 -34.469 -18.281 1 92.25 149 LEU B C 1
ATOM 3842 O O . LEU B 1 149 ? 11.633 -33.781 -18.984 1 92.25 149 LEU B O 1
ATOM 3846 N N . ALA B 1 150 ? 9.516 -34.562 -18.547 1 94.5 150 ALA B N 1
ATOM 3847 C CA . ALA B 1 150 ? 8.805 -33.625 -19.375 1 94.5 150 ALA B CA 1
ATOM 3848 C C . ALA B 1 150 ? 8.266 -32.469 -18.547 1 94.5 150 ALA B C 1
ATOM 3850 O O . ALA B 1 150 ? 7.355 -32.625 -17.734 1 94.5 150 ALA B O 1
ATOM 3851 N N . LEU B 1 151 ? 8.797 -31.281 -18.75 1 95.31 151 LEU B N 1
ATOM 3852 C CA . LEU B 1 151 ? 8.398 -30.125 -17.953 1 95.31 151 LEU B CA 1
ATOM 3853 C C . LEU B 1 151 ? 7.258 -29.375 -18.625 1 95.31 151 LEU B C 1
ATOM 3855 O O . LEU B 1 151 ? 7.414 -28.859 -19.75 1 95.31 151 LEU B O 1
ATOM 3859 N N . LEU B 1 152 ? 6.145 -29.312 -17.922 1 97.75 152 LEU B N 1
ATOM 3860 C CA . LEU B 1 152 ? 4.926 -28.75 -18.484 1 97.75 152 LEU B CA 1
ATOM 3861 C C . LEU B 1 152 ? 4.508 -27.484 -17.734 1 97.75 152 LEU B C 1
ATOM 3863 O O . LEU B 1 152 ? 4.625 -27.438 -16.5 1 97.75 152 LEU B O 1
ATOM 3867 N N . SER B 1 153 ? 4.09 -26.516 -18.5 1 98.25 153 SER B N 1
ATOM 3868 C CA . SER B 1 153 ? 3.5 -25.281 -17.984 1 98.25 153 SER B CA 1
ATOM 3869 C C . SER B 1 153 ? 1.976 -25.344 -18 1 98.25 153 SER B C 1
ATOM 3871 O O . SER B 1 153 ? 1.367 -25.516 -19.062 1 98.25 153 SER B O 1
ATOM 3873 N N . GLY B 1 154 ? 1.388 -25.281 -16.828 1 98.62 154 GLY B N 1
ATOM 3874 C CA . GLY B 1 154 ? -0.061 -25.219 -16.719 1 98.62 154 GLY B CA 1
ATOM 3875 C C . GLY B 1 154 ? -0.559 -23.859 -16.234 1 98.62 154 GLY B C 1
ATOM 3876 O O . GLY B 1 154 ? -0.162 -23.391 -15.172 1 98.62 154 GLY B O 1
ATOM 3877 N N . VAL B 1 155 ? -1.382 -23.219 -17.047 1 98.56 155 VAL B N 1
ATOM 3878 C CA . VAL B 1 155 ? -1.996 -21.938 -16.688 1 98.56 155 VAL B CA 1
ATOM 3879 C C . VAL B 1 155 ? -3.49 -22.141 -16.438 1 98.56 155 VAL B C 1
ATOM 3881 O O . VAL B 1 155 ? -4.266 -22.297 -17.375 1 98.56 155 VAL B O 1
ATOM 3884 N N . GLN B 1 156 ? -3.83 -22.109 -15.242 1 97.12 156 GLN B N 1
ATOM 3885 C CA . GLN B 1 156 ? -5.223 -22.328 -14.859 1 97.12 156 GLN B CA 1
ATOM 3886 C C . GLN B 1 156 ? -5.957 -21 -14.688 1 97.12 156 GLN B C 1
ATOM 3888 O O . GLN B 1 156 ? -5.477 -20.094 -14 1 97.12 156 GLN B O 1
ATOM 3893 N N . MET B 1 157 ? -6.984 -20.797 -15.375 1 94.88 157 MET B N 1
ATOM 3894 C CA . MET B 1 157 ? -7.922 -19.703 -15.203 1 94.88 157 MET B CA 1
ATOM 3895 C C . MET B 1 157 ? -9.141 -20.141 -14.398 1 94.88 157 MET B C 1
ATOM 3897 O O . MET B 1 157 ? -10.055 -20.75 -14.938 1 94.88 157 MET B O 1
ATOM 3901 N N . VAL B 1 158 ? -9.133 -19.797 -13.164 1 92.44 158 VAL B N 1
ATOM 3902 C CA . VAL B 1 158 ? -10.234 -20.203 -12.289 1 92.44 158 VAL B CA 1
ATOM 3903 C C . VAL B 1 158 ? -10.266 -19.312 -11.055 1 92.44 158 VAL B C 1
ATOM 3905 O O . VAL B 1 158 ? -9.219 -18.891 -10.547 1 92.44 158 VAL B O 1
ATOM 3908 N N . ALA B 1 159 ? -11.43 -18.906 -10.672 1 89.19 159 ALA B N 1
ATOM 3909 C CA . ALA B 1 159 ? -11.633 -18.281 -9.367 1 89.19 159 ALA B CA 1
ATOM 3910 C C . ALA B 1 159 ? -12.164 -19.281 -8.344 1 89.19 159 ALA B C 1
ATOM 3912 O O . ALA B 1 159 ? -13.344 -19.625 -8.359 1 89.19 159 ALA B O 1
ATOM 3913 N N . SER B 1 160 ? -11.289 -19.75 -7.562 1 92.19 160 SER B N 1
ATOM 3914 C CA . SER B 1 160 ? -11.656 -20.688 -6.512 1 92.19 160 SER B CA 1
ATOM 3915 C C . SER B 1 160 ? -11 -20.312 -5.184 1 92.19 160 SER B C 1
ATOM 3917 O O . SER B 1 160 ? -9.914 -19.734 -5.164 1 92.19 160 SER B O 1
ATOM 3919 N N . THR B 1 161 ? -11.711 -20.594 -4.133 1 90.44 161 THR B N 1
ATOM 3920 C CA . THR B 1 161 ? -11.234 -20.25 -2.795 1 90.44 161 THR B CA 1
ATOM 3921 C C . THR B 1 161 ? -11.531 -21.391 -1.815 1 90.44 161 THR B C 1
ATOM 3923 O O . THR B 1 161 ? -12.586 -22.016 -1.888 1 90.44 161 THR B O 1
ATOM 3926 N N . LYS B 1 162 ? -10.57 -21.766 -0.999 1 92.5 162 LYS B N 1
ATOM 3927 C CA . LYS B 1 162 ? -10.828 -22.625 0.151 1 92.5 162 LYS B CA 1
ATOM 3928 C C . LYS B 1 162 ? -11.492 -21.844 1.284 1 92.5 162 LYS B C 1
ATOM 3930 O O . LYS B 1 162 ? -10.844 -21.047 1.965 1 92.5 162 LYS B O 1
ATOM 3935 N N . ILE B 1 163 ? -12.672 -22.047 1.505 1 91.06 163 ILE B N 1
ATOM 3936 C CA . ILE B 1 163 ? -13.445 -21.25 2.447 1 91.06 163 ILE B CA 1
ATOM 3937 C C . ILE B 1 163 ? -13.25 -21.797 3.861 1 91.06 163 ILE B C 1
ATOM 3939 O O . ILE B 1 163 ? -13.344 -21.047 4.836 1 91.06 163 ILE B O 1
ATOM 3943 N N . GLU B 1 164 ? -13.125 -23.094 4.066 1 91.56 164 GLU B N 1
ATOM 3944 C CA . GLU B 1 164 ? -12.828 -23.844 5.281 1 91.56 164 GLU B CA 1
ATOM 3945 C C . GLU B 1 164 ? -12.109 -25.141 4.965 1 91.56 164 GLU B C 1
ATOM 3947 O O . GLU B 1 164 ? -12 -25.531 3.797 1 91.56 164 GLU B O 1
ATOM 3952 N N . PRO B 1 165 ? -11.578 -25.734 6 1 92.38 165 PRO B N 1
ATOM 3953 C CA . PRO B 1 165 ? -10.938 -27.016 5.727 1 92.38 165 PRO B CA 1
ATOM 3954 C C . PRO B 1 165 ? -11.867 -28 5.016 1 92.38 165 PRO B C 1
ATOM 3956 O O . PRO B 1 165 ? -12.984 -28.25 5.48 1 92.38 165 PRO B O 1
ATOM 3959 N N . GLY B 1 166 ? -11.438 -28.453 3.881 1 96 166 GLY B N 1
ATOM 3960 C CA . GLY B 1 166 ? -12.18 -29.453 3.135 1 96 166 GLY B CA 1
ATOM 3961 C C . GLY B 1 166 ? -13.305 -28.875 2.307 1 96 166 GLY B C 1
ATOM 3962 O O . GLY B 1 166 ? -14.078 -29.609 1.688 1 96 166 GLY B O 1
ATOM 3963 N N . ARG B 1 167 ? -13.43 -27.594 2.332 1 96.25 167 ARG B N 1
ATOM 3964 C CA . ARG B 1 167 ? -14.516 -26.969 1.586 1 96.25 167 ARG B CA 1
ATOM 3965 C C . ARG B 1 167 ? -13.984 -25.953 0.585 1 96.25 167 ARG B C 1
ATOM 3967 O O . ARG B 1 167 ? -13.289 -25 0.964 1 96.25 167 ARG B O 1
ATOM 3974 N N . ILE B 1 168 ? -14.359 -26.109 -0.721 1 96.81 168 ILE B N 1
ATOM 3975 C CA . ILE B 1 168 ? -13.891 -25.266 -1.819 1 96.81 168 ILE B CA 1
ATOM 3976 C C . ILE B 1 168 ? -15.086 -24.594 -2.488 1 96.81 168 ILE B C 1
ATOM 3978 O O . ILE B 1 168 ? -16.125 -25.219 -2.688 1 96.81 168 ILE B O 1
ATOM 3982 N N . SER B 1 169 ? -14.93 -23.312 -2.748 1 95.44 169 SER B N 1
ATOM 3983 C CA . SER B 1 169 ? -15.875 -22.562 -3.572 1 95.44 169 SER B CA 1
ATOM 3984 C C . SER B 1 169 ? -15.25 -22.172 -4.906 1 95.44 169 SER B C 1
ATOM 3986 O O . SER B 1 169 ? -14.195 -21.531 -4.941 1 95.44 169 SER B O 1
ATOM 3988 N N . GLN B 1 170 ? -15.797 -22.625 -5.973 1 95.06 170 GLN B N 1
ATOM 3989 C CA . GLN B 1 170 ? -15.375 -22.25 -7.32 1 95.06 170 GLN B CA 1
ATOM 3990 C C . GLN B 1 170 ? -16.406 -21.359 -7.996 1 95.06 170 GLN B C 1
ATOM 3992 O O . GLN B 1 170 ? -17.484 -21.828 -8.367 1 95.06 170 GLN B O 1
ATOM 3997 N N . LYS B 1 171 ? -15.961 -20.172 -8.336 1 90.19 171 LYS B N 1
ATOM 3998 C CA . LYS B 1 171 ? -16.906 -19.141 -8.758 1 90.19 171 LYS B CA 1
ATOM 3999 C C . LYS B 1 171 ? -16.891 -18.969 -10.273 1 90.19 171 LYS B C 1
ATOM 4001 O O . LYS B 1 171 ? -17.844 -18.453 -10.859 1 90.19 171 LYS B O 1
ATOM 4006 N N . THR B 1 172 ? -15.836 -19.359 -10.906 1 90.81 172 THR B N 1
ATOM 4007 C CA . THR B 1 172 ? -15.75 -19.25 -12.359 1 90.81 172 THR B CA 1
ATOM 4008 C C . THR B 1 172 ? -15.391 -20.594 -12.992 1 90.81 172 THR B C 1
ATOM 4010 O O . THR B 1 172 ? -14.852 -21.469 -12.32 1 90.81 172 THR B O 1
ATOM 4013 N N . PRO B 1 173 ? -15.727 -20.719 -14.25 1 95.06 173 PRO B N 1
ATOM 4014 C CA . PRO B 1 173 ? -15.359 -21.969 -14.93 1 95.06 173 PRO B CA 1
ATOM 4015 C C . PRO B 1 173 ? -13.859 -22.219 -14.93 1 95.06 173 PRO B C 1
ATOM 4017 O O . PRO B 1 173 ? -13.07 -21.266 -15.008 1 95.06 173 PRO B O 1
ATOM 4020 N N . ASP B 1 174 ? -13.562 -23.484 -14.914 1 96.56 174 ASP B N 1
ATOM 4021 C CA . ASP B 1 174 ? -12.18 -23.953 -14.961 1 96.56 174 ASP B CA 1
ATOM 4022 C C . ASP B 1 174 ? -11.688 -24.078 -16.391 1 96.56 174 ASP B C 1
ATOM 4024 O O . ASP B 1 174 ? -12.211 -24.859 -17.188 1 96.56 174 ASP B O 1
ATOM 4028 N N . ARG B 1 175 ? -10.773 -23.234 -16.781 1 97.38 175 ARG B N 1
ATOM 4029 C CA . ARG B 1 175 ? -10.078 -23.328 -18.047 1 97.38 175 ARG B CA 1
ATOM 4030 C C . ARG B 1 175 ? -8.57 -23.484 -17.844 1 97.38 175 ARG B C 1
ATOM 4032 O O . ARG B 1 175 ? -7.941 -22.641 -17.203 1 97.38 175 ARG B O 1
ATOM 4039 N N . LEU B 1 176 ? -8.055 -24.578 -18.375 1 98.56 176 LEU B N 1
ATOM 4040 C CA . LEU B 1 176 ? -6.637 -24.875 -18.203 1 98.56 176 LEU B CA 1
ATOM 4041 C C . LEU B 1 176 ? -5.91 -24.891 -19.531 1 98.56 176 LEU B C 1
ATOM 4043 O O . LEU B 1 176 ? -6.348 -25.562 -20.469 1 98.56 176 LEU B O 1
ATOM 4047 N N . TYR B 1 177 ? -4.855 -24.109 -19.641 1 98.81 177 TYR B N 1
ATOM 4048 C CA . TYR B 1 177 ? -3.926 -24.172 -20.766 1 98.81 177 TYR B CA 1
ATOM 4049 C C . TYR B 1 177 ? -2.645 -24.906 -20.359 1 98.81 177 TYR B C 1
ATOM 4051 O O . TYR B 1 177 ? -2.045 -24.594 -19.328 1 98.81 177 TYR B O 1
ATOM 4059 N N . VAL B 1 178 ? -2.281 -25.906 -21.141 1 98.88 178 VAL B N 1
ATOM 4060 C CA . VAL B 1 178 ? -1.059 -26.641 -20.828 1 98.88 178 VAL B CA 1
ATOM 4061 C C . VAL B 1 178 ? -0.147 -26.672 -22.047 1 98.88 178 VAL B C 1
ATOM 4063 O O . VAL B 1 178 ? -0.611 -26.891 -23.172 1 98.88 178 VAL B O 1
ATOM 4066 N N . GLY B 1 179 ? 1.062 -26.359 -21.859 1 98.75 179 GLY B N 1
ATOM 4067 C CA . GLY B 1 179 ? 2.086 -26.453 -22.875 1 98.75 179 GLY B CA 1
ATOM 4068 C C . GLY B 1 179 ? 3.451 -26.828 -22.328 1 98.75 179 GLY B C 1
ATOM 4069 O O . GLY B 1 179 ? 3.615 -27 -21.125 1 98.75 179 GLY B O 1
ATOM 4070 N N . ALA B 1 180 ? 4.402 -27.094 -23.281 1 97.5 180 ALA B N 1
ATOM 4071 C CA . ALA B 1 180 ? 5.781 -27.359 -22.891 1 97.5 180 ALA B CA 1
ATOM 4072 C C . ALA B 1 180 ? 6.512 -26.062 -22.531 1 97.5 180 ALA B C 1
ATOM 4074 O O . ALA B 1 18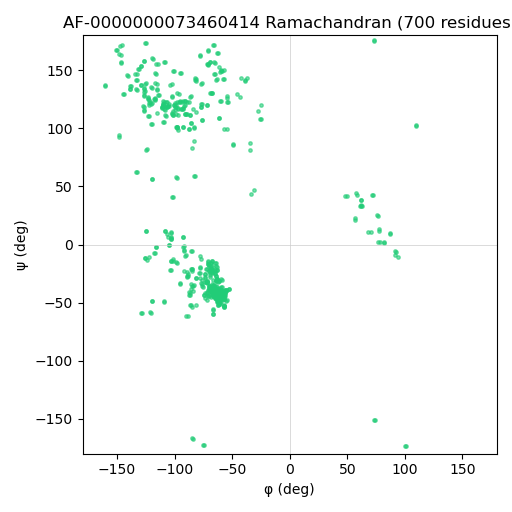0 ? 6.32 -25.047 -23.188 1 97.5 180 ALA B O 1
ATOM 4075 N N . PHE B 1 181 ? 7.32 -26.031 -21.484 1 95.25 181 PHE B N 1
ATOM 4076 C CA . PHE B 1 181 ? 8.148 -24.859 -21.219 1 95.25 181 PHE B CA 1
ATOM 4077 C C . PHE B 1 181 ? 9.125 -24.625 -22.359 1 95.25 181 PHE B C 1
ATOM 4079 O O . PHE B 1 181 ? 9.352 -23.469 -22.766 1 95.25 181 PHE B O 1
ATOM 4086 N N . ASP B 1 182 ? 9.727 -25.672 -22.812 1 93.69 182 ASP B N 1
ATOM 4087 C CA . ASP B 1 182 ? 10.547 -25.656 -24.031 1 93.69 182 ASP B CA 1
ATOM 4088 C C . ASP B 1 182 ? 9.75 -26.141 -25.234 1 93.69 182 ASP B C 1
ATOM 4090 O O . ASP B 1 182 ? 9.5 -27.344 -25.375 1 93.69 182 ASP B O 1
ATOM 4094 N N . ILE B 1 183 ? 9.477 -25.297 -26.125 1 94.38 183 ILE B N 1
ATOM 4095 C CA . ILE B 1 183 ? 8.555 -25.578 -27.219 1 94.38 183 ILE B CA 1
ATOM 4096 C C . ILE B 1 183 ? 9.188 -26.562 -28.203 1 94.38 183 ILE B C 1
ATOM 4098 O O . ILE B 1 183 ? 8.508 -27.125 -29.062 1 94.38 183 ILE B O 1
ATOM 4102 N N . ALA B 1 184 ? 10.477 -26.75 -28.078 1 94.56 184 ALA B N 1
ATOM 4103 C CA . ALA B 1 184 ? 11.172 -27.672 -28.969 1 94.56 184 ALA B CA 1
ATOM 4104 C C . ALA B 1 184 ? 11.227 -29.078 -28.359 1 94.56 184 ALA B C 1
ATOM 4106 O O . ALA B 1 184 ? 11.633 -30.031 -29.031 1 94.56 184 ALA B O 1
ATOM 4107 N N . ASP B 1 185 ? 10.773 -29.266 -27.156 1 94.69 185 ASP B N 1
ATOM 4108 C CA . ASP B 1 185 ? 10.812 -30.547 -26.453 1 94.69 185 ASP B CA 1
ATOM 4109 C C . ASP B 1 185 ? 9.633 -31.438 -26.844 1 94.69 185 ASP B C 1
ATOM 4111 O O . ASP B 1 185 ? 8.555 -31.344 -26.25 1 94.69 185 ASP B O 1
ATOM 4115 N N . GLU B 1 186 ? 9.859 -32.344 -27.688 1 95.94 186 GLU B N 1
ATOM 4116 C CA . GLU B 1 186 ? 8.805 -33.188 -28.234 1 95.94 186 GLU B CA 1
ATOM 4117 C C . GLU B 1 186 ? 8.164 -34.062 -27.141 1 95.94 186 GLU B C 1
ATOM 4119 O O . GLU B 1 186 ? 6.965 -34.344 -27.188 1 95.94 186 GLU B O 1
ATOM 4124 N N . LEU B 1 187 ? 9.008 -34.531 -26.25 1 95.75 187 LEU B N 1
ATOM 4125 C CA . LEU B 1 187 ? 8.477 -35.344 -25.156 1 95.75 187 LEU B CA 1
ATOM 4126 C C . LEU B 1 187 ? 7.496 -34.5 -24.328 1 95.75 187 LEU B C 1
ATOM 4128 O O . LEU B 1 187 ? 6.402 -34.969 -24 1 95.75 187 LEU B O 1
ATOM 4132 N N . ALA B 1 188 ? 7.848 -33.344 -24.016 1 97 188 ALA B N 1
ATOM 4133 C CA . ALA B 1 188 ? 6.988 -32.469 -23.234 1 97 188 ALA B CA 1
ATOM 4134 C C . ALA B 1 188 ? 5.703 -32.156 -23.984 1 97 188 ALA B C 1
ATOM 4136 O O . ALA B 1 188 ? 4.629 -32.062 -23.391 1 97 188 ALA B O 1
ATOM 4137 N N . ILE B 1 189 ? 5.824 -31.938 -25.266 1 98.31 189 ILE B N 1
ATOM 4138 C CA . ILE B 1 189 ? 4.652 -31.656 -26.094 1 98.31 189 ILE B CA 1
ATOM 4139 C C . ILE B 1 189 ? 3.674 -32.812 -26.016 1 98.31 189 ILE B C 1
ATOM 4141 O O . ILE B 1 189 ? 2.475 -32.625 -25.812 1 98.31 189 ILE B O 1
ATOM 4145 N N . GLN B 1 190 ? 4.18 -34 -26.125 1 98.31 190 GLN B N 1
ATOM 4146 C CA . GLN B 1 190 ? 3.346 -35.188 -26.047 1 98.31 190 GLN B CA 1
ATOM 4147 C C . GLN B 1 190 ? 2.688 -35.344 -24.688 1 98.31 190 GLN B C 1
ATOM 4149 O O . GLN B 1 190 ? 1.495 -35.625 -24.578 1 98.31 190 GLN B O 1
ATOM 4154 N N . PHE B 1 191 ? 3.449 -35.125 -23.656 1 98.38 191 PHE B N 1
ATOM 4155 C CA . PHE B 1 191 ? 2.916 -35.219 -22.312 1 98.38 191 PHE B CA 1
ATOM 4156 C C . PHE B 1 191 ? 1.861 -34.125 -22.062 1 98.38 191 PHE B C 1
ATOM 4158 O O . PHE B 1 191 ? 0.872 -34.375 -21.375 1 98.38 191 PHE B O 1
ATOM 4165 N N . ALA B 1 192 ? 2.078 -32.969 -22.594 1 98.81 192 ALA B N 1
ATOM 4166 C CA . ALA B 1 192 ? 1.109 -31.875 -22.453 1 98.81 192 ALA B CA 1
ATOM 4167 C C . ALA B 1 192 ? -0.224 -32.25 -23.094 1 98.81 192 ALA B C 1
ATOM 4169 O O . ALA B 1 192 ? -1.284 -32.031 -22.5 1 98.81 192 ALA B O 1
ATOM 4170 N N . LYS B 1 193 ? -0.17 -32.75 -24.312 1 98.75 193 LYS B N 1
ATOM 4171 C CA . LYS B 1 193 ? -1.38 -33.156 -25.016 1 98.75 193 LYS B CA 1
ATOM 4172 C C . LYS B 1 193 ? -2.133 -34.25 -24.266 1 98.75 193 LYS B C 1
ATOM 4174 O O . LYS B 1 193 ? -3.359 -34.188 -24.156 1 98.75 193 LYS B O 1
ATOM 4179 N N . ARG B 1 194 ? -1.414 -35.156 -23.781 1 98.5 194 ARG B N 1
ATOM 4180 C CA . ARG B 1 194 ? -2.037 -36.219 -23.031 1 98.5 194 ARG B CA 1
ATOM 4181 C C . ARG B 1 194 ? -2.641 -35.719 -21.734 1 98.5 194 ARG B C 1
ATOM 4183 O O . ARG B 1 194 ? -3.73 -36.125 -21.328 1 98.5 194 ARG B O 1
ATOM 4190 N N . PHE B 1 195 ? -1.938 -34.875 -21.062 1 98.62 195 PHE B N 1
ATOM 4191 C CA . PHE B 1 195 ? -2.434 -34.281 -19.812 1 98.62 195 PHE B CA 1
ATOM 4192 C C . PHE B 1 195 ? -3.75 -33.562 -20.031 1 98.62 195 PHE B C 1
ATOM 4194 O O . PHE B 1 195 ? -4.68 -33.688 -19.234 1 98.62 195 PHE B O 1
ATOM 4201 N N . VAL B 1 196 ? -3.787 -32.781 -21.062 1 98.69 196 VAL B N 1
ATOM 4202 C CA . VAL B 1 196 ? -4.992 -32.031 -21.422 1 98.69 196 VAL B CA 1
ATOM 4203 C C . VAL B 1 196 ? -6.16 -33 -21.609 1 98.69 196 VAL B C 1
ATOM 4205 O O . VAL B 1 196 ? -7.277 -32.719 -21.172 1 98.69 196 VAL B O 1
ATOM 4208 N N . SER B 1 197 ? -5.871 -34.094 -22.266 1 98.19 197 SER B N 1
ATOM 4209 C CA . SER B 1 197 ? -6.906 -35.094 -22.469 1 98.19 197 SER B CA 1
ATOM 4210 C C . SER B 1 197 ? -7.379 -35.688 -21.156 1 98.19 197 SER B C 1
ATOM 4212 O O . SER B 1 197 ? -8.562 -36 -20.984 1 98.19 197 SER B O 1
ATOM 4214 N N . LEU B 1 198 ? -6.5 -35.844 -20.234 1 97.88 198 LEU B N 1
ATOM 4215 C CA . LEU B 1 198 ? -6.816 -36.406 -18.922 1 97.88 198 LEU B CA 1
ATOM 4216 C C . LEU B 1 198 ? -7.586 -35.406 -18.078 1 97.88 198 LEU B C 1
ATOM 4218 O O . LEU B 1 198 ? -8.406 -35.781 -17.234 1 97.88 198 LEU B O 1
ATOM 4222 N N . TYR B 1 199 ? -7.371 -34.125 -18.297 1 98.38 199 TYR B N 1
ATOM 4223 C CA . TYR B 1 199 ? -7.934 -33.062 -17.469 1 98.38 199 TYR B CA 1
ATOM 4224 C C . TYR B 1 199 ? -9.297 -32.625 -18 1 98.38 199 TYR B C 1
ATOM 4226 O O . TYR B 1 199 ? -10.141 -32.156 -17.234 1 98.38 199 TYR B O 1
ATOM 4234 N N . HIS B 1 200 ? -9.5 -32.781 -19.266 1 98 200 HIS B N 1
ATOM 4235 C CA . HIS B 1 200 ? -10.695 -32.312 -19.938 1 98 200 HIS B CA 1
ATOM 4236 C C . HIS B 1 200 ? -11.891 -33.219 -19.656 1 98 200 HIS B C 1
ATOM 4238 O O . HIS B 1 200 ? -11.82 -34.438 -19.875 1 98 200 HIS B O 1
ATOM 4244 N N . ASN B 1 201 ? -12.875 -32.625 -19.094 1 97.31 201 ASN B N 1
ATOM 4245 C CA . ASN B 1 201 ? -14.188 -33.281 -18.953 1 97.31 201 ASN B CA 1
ATOM 4246 C C . ASN B 1 201 ? -15.211 -32.656 -19.891 1 97.31 201 ASN B C 1
ATOM 4248 O O . ASN B 1 201 ? -15.68 -31.531 -19.656 1 97.31 201 ASN B O 1
ATOM 4252 N N . GLU B 1 202 ? -15.586 -33.375 -20.812 1 95.88 202 GLU B N 1
ATOM 4253 C CA . GLU B 1 202 ? -16.438 -32.875 -21.891 1 95.88 202 GLU B CA 1
ATOM 4254 C C . GLU B 1 202 ? -17.703 -32.219 -21.328 1 95.88 202 GLU B C 1
ATOM 4256 O O . GLU B 1 202 ? -18.406 -32.812 -20.516 1 95.88 202 GLU B O 1
ATOM 4261 N N . GLY B 1 203 ? -17.891 -31 -21.766 1 95.12 203 GLY B N 1
ATOM 4262 C CA . GLY B 1 203 ? -19.094 -30.266 -21.391 1 95.12 203 GLY B CA 1
ATOM 4263 C C . GLY B 1 203 ? -19.016 -29.703 -19.984 1 95.12 203 GLY B C 1
ATOM 4264 O O . GLY B 1 203 ? -19.953 -29.031 -19.531 1 95.12 203 GLY B O 1
ATOM 4265 N N . VAL B 1 204 ? -17.984 -29.859 -19.312 1 96.69 204 VAL B N 1
ATOM 4266 C CA . VAL B 1 204 ? -17.922 -29.469 -17.922 1 96.69 204 VAL B CA 1
ATOM 4267 C C . VAL B 1 204 ? -16.797 -28.453 -17.719 1 96.69 204 VAL B C 1
ATOM 4269 O O . VAL B 1 204 ? -17.047 -27.312 -17.344 1 96.69 204 VAL B O 1
ATOM 4272 N N . ASN B 1 205 ? -15.547 -28.781 -18.047 1 97.06 205 ASN B N 1
ATOM 4273 C CA . ASN B 1 205 ? -14.422 -27.859 -18 1 97.06 205 ASN B CA 1
ATOM 4274 C C . ASN B 1 205 ? -13.695 -27.797 -19.344 1 97.06 205 ASN B C 1
ATOM 4276 O O . ASN B 1 205 ? -14.125 -28.422 -20.312 1 97.06 205 ASN B O 1
ATOM 4280 N N . GLU B 1 206 ? -12.758 -26.891 -19.438 1 97.56 206 GLU B N 1
ATOM 4281 C CA . GLU B 1 206 ? -11.984 -26.75 -20.656 1 97.56 206 GLU B CA 1
ATOM 4282 C C . GLU B 1 206 ? -10.492 -26.922 -20.406 1 97.56 206 GLU B C 1
ATOM 4284 O O . GLU B 1 206 ? -9.938 -26.266 -19.516 1 97.56 206 GLU B O 1
ATOM 4289 N N . ALA B 1 207 ? -9.883 -27.859 -21.016 1 98.25 207 ALA B N 1
ATOM 4290 C CA . ALA B 1 207 ? -8.43 -28.016 -21.031 1 98.25 207 ALA B CA 1
ATOM 4291 C C . ALA B 1 207 ? -7.895 -28.031 -22.469 1 98.25 207 ALA B C 1
ATOM 4293 O O . ALA B 1 207 ? -8.406 -28.766 -23.328 1 98.25 207 ALA B O 1
ATOM 4294 N N . LEU B 1 208 ? -6.926 -27.172 -22.766 1 98.44 208 LEU B N 1
ATOM 4295 C CA . LEU B 1 208 ? -6.434 -27.016 -24.125 1 98.44 208 LEU B CA 1
ATOM 4296 C C . LEU B 1 208 ? -4.914 -27.109 -24.172 1 98.44 208 LEU B C 1
ATOM 4298 O O . LEU B 1 208 ? -4.227 -26.578 -23.281 1 98.44 208 LEU B O 1
ATOM 4302 N N . TYR B 1 209 ? -4.43 -27.797 -25.141 1 98.69 209 TYR B N 1
ATOM 4303 C CA . TYR B 1 209 ? -3.002 -27.719 -25.438 1 98.69 209 TYR B CA 1
ATOM 4304 C C . TYR B 1 209 ? -2.639 -26.328 -25.969 1 98.69 209 TYR B C 1
ATOM 4306 O O . TYR B 1 209 ? -3.34 -25.781 -26.828 1 98.69 209 TYR B O 1
ATOM 4314 N N . ASP B 1 210 ? -1.624 -25.734 -25.406 1 98.69 210 ASP B N 1
ATOM 4315 C CA . ASP B 1 210 ? -1.159 -24.406 -25.766 1 98.69 210 ASP B CA 1
ATOM 4316 C C . ASP B 1 210 ? 0.291 -24.438 -26.25 1 98.69 210 ASP B C 1
ATOM 4318 O O . ASP B 1 210 ? 1.216 -24.5 -25.438 1 98.69 210 ASP B O 1
ATOM 4322 N N . ALA B 1 211 ? 0.508 -24.344 -27.547 1 98.06 211 ALA B N 1
ATOM 4323 C CA . ALA B 1 211 ? 1.841 -24.422 -28.125 1 98.06 211 ALA B CA 1
ATOM 4324 C C . ALA B 1 211 ? 2.689 -23.219 -27.75 1 98.06 211 ALA B C 1
ATOM 4326 O O . ALA B 1 211 ? 3.922 -23.281 -27.781 1 98.06 211 ALA B O 1
ATOM 4327 N N . ASN B 1 212 ? 2.072 -22.125 -27.422 1 97 212 ASN B N 1
ATOM 4328 C CA . ASN B 1 212 ? 2.74 -20.906 -26.984 1 97 212 ASN B CA 1
ATOM 4329 C C . ASN B 1 212 ? 2.303 -20.516 -25.578 1 97 212 ASN B C 1
ATOM 4331 O O . ASN B 1 212 ? 1.867 -19.375 -25.344 1 97 212 ASN B O 1
ATOM 4335 N N . VAL B 1 213 ? 2.482 -21.438 -24.672 1 98.19 213 VAL B N 1
ATOM 4336 C CA . VAL B 1 213 ? 1.949 -21.297 -23.328 1 98.19 213 VAL B CA 1
ATOM 4337 C C . VAL B 1 213 ? 2.627 -20.109 -22.625 1 98.19 213 VAL B C 1
ATOM 4339 O O . VAL B 1 213 ? 2.037 -19.484 -21.75 1 98.19 213 VAL B O 1
ATOM 4342 N N . ARG B 1 214 ? 3.795 -19.734 -23 1 98 214 ARG B N 1
ATOM 4343 C CA . ARG B 1 214 ? 4.473 -18.578 -22.422 1 98 214 ARG B CA 1
ATOM 4344 C C . ARG B 1 214 ? 3.691 -17.297 -22.703 1 98 214 ARG B C 1
ATOM 4346 O O . ARG B 1 214 ? 3.611 -16.422 -21.844 1 98 214 ARG B O 1
ATOM 4353 N N . GLU B 1 215 ? 3.137 -17.172 -23.984 1 98.25 215 GLU B N 1
ATOM 4354 C CA . GLU B 1 215 ? 2.279 -16.031 -24.297 1 98.25 215 GLU B CA 1
ATOM 4355 C C . GLU B 1 215 ? 1.074 -15.977 -23.359 1 98.25 215 GLU B C 1
ATOM 4357 O O . GLU B 1 215 ? 0.683 -14.898 -22.906 1 98.25 215 GLU B O 1
ATOM 4362 N N . THR B 1 216 ? 0.535 -17.078 -23.078 1 98.19 216 THR B N 1
ATOM 4363 C CA . THR B 1 216 ? -0.608 -17.156 -22.172 1 98.19 216 THR B CA 1
ATOM 4364 C C . THR B 1 216 ? -0.214 -16.719 -20.766 1 98.19 216 THR B C 1
ATOM 4366 O O . THR B 1 216 ? -0.98 -16.031 -20.078 1 98.19 216 THR B O 1
ATOM 4369 N N . ARG B 1 217 ? 0.955 -17.109 -20.297 1 98.38 217 ARG B N 1
ATOM 4370 C CA . ARG B 1 217 ? 1.439 -16.672 -19 1 98.38 217 ARG B CA 1
ATOM 4371 C C . ARG B 1 217 ? 1.62 -15.164 -18.953 1 98.38 217 ARG B C 1
ATOM 4373 O O . ARG B 1 217 ? 1.222 -14.516 -17.984 1 98.38 217 ARG B O 1
ATOM 4380 N N . TRP B 1 218 ? 2.17 -14.57 -20 1 98.62 218 TRP B N 1
ATOM 4381 C CA . TRP B 1 218 ? 2.301 -13.125 -20.094 1 98.62 218 TRP B CA 1
ATOM 4382 C C . TRP B 1 218 ? 0.933 -12.453 -20.062 1 98.62 218 TRP B C 1
ATOM 4384 O O . TRP B 1 218 ? 0.749 -11.43 -19.391 1 98.62 218 TRP B O 1
ATOM 4394 N N . THR B 1 219 ? 0.03 -13.039 -20.812 1 98.19 219 THR B N 1
ATOM 4395 C CA . THR B 1 219 ? -1.317 -12.484 -20.875 1 98.19 219 THR B CA 1
ATOM 4396 C C . THR B 1 219 ? -1.965 -12.469 -19.5 1 98.19 219 THR B C 1
ATOM 4398 O O . THR B 1 219 ? -2.588 -11.477 -19.109 1 98.19 219 THR B O 1
ATOM 4401 N N . LYS B 1 220 ? -1.824 -13.531 -18.766 1 97.12 220 LYS B N 1
ATOM 4402 C CA . LYS B 1 220 ? -2.395 -13.609 -17.422 1 97.12 220 LYS B CA 1
ATOM 4403 C C . LYS B 1 220 ? -1.75 -12.586 -16.484 1 97.12 220 LYS B C 1
ATOM 4405 O O . LYS B 1 220 ? -2.391 -12.102 -15.555 1 97.12 220 LYS B O 1
ATOM 4410 N N . LEU B 1 221 ? -0.503 -12.203 -16.766 1 98.12 221 LEU B N 1
ATOM 4411 C CA . LEU B 1 221 ? 0.203 -11.227 -15.953 1 98.12 221 LEU B CA 1
ATOM 4412 C C . LEU B 1 221 ? -0.398 -9.836 -16.141 1 98.12 221 LEU B C 1
ATOM 4414 O O . LEU B 1 221 ? -0.193 -8.953 -15.297 1 98.12 221 LEU B O 1
ATOM 4418 N N . LEU B 1 222 ? -1.103 -9.617 -17.312 1 97 222 LEU B N 1
ATOM 4419 C CA . LEU B 1 222 ? -1.812 -8.352 -17.438 1 97 222 LEU B CA 1
ATOM 4420 C C . LEU B 1 222 ? -2.725 -8.117 -16.234 1 97 222 LEU B C 1
ATOM 4422 O O . LEU B 1 222 ? -2.758 -7.012 -15.688 1 97 222 LEU B O 1
ATOM 4426 N N . TYR B 1 223 ? -3.326 -9.148 -15.789 1 92.62 223 TYR B N 1
ATOM 4427 C CA . TYR B 1 223 ? -4.207 -9.078 -14.633 1 92.62 223 TYR B CA 1
ATOM 4428 C C . TYR B 1 223 ? -3.412 -9.242 -13.336 1 92.62 223 TYR B C 1
ATOM 4430 O O . TYR B 1 223 ? -3.512 -8.406 -12.438 1 92.62 223 TYR B O 1
ATOM 4438 N N . ASN B 1 224 ? -2.619 -10.258 -13.234 1 96.38 224 ASN B N 1
ATOM 4439 C CA . ASN B 1 224 ? -1.976 -10.664 -11.992 1 96.38 224 ASN B CA 1
ATOM 4440 C C . ASN B 1 224 ? -0.959 -9.625 -11.523 1 96.38 224 ASN B C 1
ATOM 4442 O O . ASN B 1 224 ? -0.793 -9.414 -10.32 1 96.38 224 ASN B O 1
ATOM 4446 N N . ALA B 1 225 ? -0.278 -9.008 -12.43 1 98.38 225 ALA B N 1
ATOM 4447 C CA . ALA B 1 225 ? 0.821 -8.125 -12.039 1 98.38 225 ALA B CA 1
ATOM 4448 C C . ALA B 1 225 ? 0.331 -6.695 -11.836 1 98.38 225 ALA B C 1
ATOM 4450 O O . ALA B 1 225 ? 1.076 -5.84 -11.352 1 98.38 225 ALA B O 1
ATOM 4451 N N . SER B 1 226 ? -0.904 -6.418 -12.211 1 97.62 226 SER B N 1
ATOM 4452 C CA . SER B 1 226 ? -1.458 -5.074 -12.062 1 97.62 226 SER B CA 1
ATOM 4453 C C . SER B 1 226 ? -2.523 -5.039 -10.969 1 97.62 226 SER B C 1
ATOM 4455 O O . SER B 1 226 ? -2.406 -4.281 -10.008 1 97.62 226 SER B O 1
ATOM 4457 N N . ILE B 1 227 ? -3.434 -5.941 -11.016 1 96.19 227 ILE B N 1
ATOM 4458 C CA . ILE B 1 227 ? -4.617 -5.902 -10.164 1 96.19 227 ILE B CA 1
ATOM 4459 C C . ILE B 1 227 ? -4.316 -6.578 -8.828 1 96.19 227 ILE B C 1
ATOM 4461 O O . ILE B 1 227 ? -4.633 -6.039 -7.77 1 96.19 227 ILE B O 1
ATOM 4465 N N . ASN B 1 228 ? -3.625 -7.758 -8.867 1 96.56 228 ASN B N 1
ATOM 4466 C CA . ASN B 1 228 ? -3.309 -8.484 -7.637 1 96.56 228 ASN B CA 1
ATOM 4467 C C . ASN B 1 228 ? -2.512 -7.621 -6.664 1 96.56 228 ASN B C 1
ATOM 4469 O O . ASN B 1 228 ? -2.9 -7.465 -5.504 1 96.56 228 ASN B O 1
ATOM 4473 N N . PRO B 1 229 ? -1.41 -7.047 -7.156 1 98.19 229 PRO B N 1
ATOM 4474 C CA . PRO B 1 229 ? -0.58 -6.273 -6.23 1 98.19 229 PRO B CA 1
ATOM 4475 C C . PRO B 1 229 ? -1.304 -5.051 -5.668 1 98.19 229 PRO B C 1
ATOM 4477 O O . PRO B 1 229 ? -1.144 -4.723 -4.488 1 98.19 229 PRO B O 1
ATOM 4480 N N . THR B 1 230 ? -2.074 -4.398 -6.523 1 97.69 230 THR B N 1
ATOM 4481 C CA . THR B 1 230 ? -2.793 -3.201 -6.094 1 97.69 230 THR B CA 1
ATOM 4482 C C . THR B 1 230 ? -3.777 -3.535 -4.977 1 97.69 230 THR B C 1
ATOM 4484 O O . THR B 1 230 ? -3.764 -2.904 -3.92 1 97.69 230 THR B O 1
ATOM 4487 N N . THR B 1 231 ? -4.594 -4.547 -5.164 1 97.06 231 THR B N 1
ATOM 4488 C CA . THR B 1 231 ? -5.605 -4.934 -4.188 1 97.06 231 THR B CA 1
ATOM 4489 C C . THR B 1 231 ? -4.953 -5.449 -2.908 1 97.06 231 THR B C 1
ATOM 4491 O O . THR B 1 231 ? -5.469 -5.223 -1.81 1 97.06 231 THR B O 1
ATOM 4494 N N . ALA B 1 232 ? -3.84 -6.121 -3.043 1 97.81 232 ALA B N 1
ATOM 4495 C CA . ALA B 1 232 ? -3.123 -6.629 -1.877 1 97.81 232 ALA B CA 1
ATOM 4496 C C . ALA B 1 232 ? -2.57 -5.488 -1.029 1 97.81 232 ALA B C 1
ATOM 4498 O O . ALA B 1 232 ? -2.59 -5.555 0.202 1 97.81 232 ALA B O 1
ATOM 4499 N N . LEU B 1 233 ? -2.117 -4.484 -1.681 1 97.81 233 LEU B N 1
ATOM 4500 C CA . LEU B 1 233 ? -1.512 -3.354 -0.988 1 97.81 233 LEU B CA 1
ATOM 4501 C C . LEU B 1 233 ? -2.561 -2.57 -0.208 1 97.81 233 LEU B C 1
ATOM 4503 O O . LEU B 1 233 ? -2.299 -2.111 0.907 1 97.81 233 LEU B O 1
ATOM 4507 N N . VAL B 1 234 ? -3.736 -2.414 -0.782 1 97.31 234 VAL B N 1
ATOM 4508 C CA . VAL B 1 234 ? -4.688 -1.467 -0.207 1 97.31 234 VAL B CA 1
ATOM 4509 C C . VAL B 1 234 ? -5.766 -2.223 0.565 1 97.31 234 VAL B C 1
ATOM 4511 O O . VAL B 1 234 ? -6.531 -1.622 1.325 1 97.31 234 VAL B O 1
ATOM 4514 N N . GLY B 1 235 ? -5.891 -3.527 0.396 1 95.94 235 GLY B N 1
ATOM 4515 C CA . GLY B 1 235 ? -6.863 -4.34 1.107 1 95.94 235 GLY B CA 1
ATOM 4516 C C . GLY B 1 235 ? -8.289 -4.113 0.638 1 95.94 235 GLY B C 1
ATOM 4517 O O . GLY B 1 235 ? -9.203 -3.963 1.454 1 95.94 235 GLY B O 1
ATOM 4518 N N . LEU B 1 236 ? -8.469 -4.02 -0.687 1 95.06 236 LEU B N 1
ATOM 4519 C CA . LEU B 1 236 ? -9.781 -3.812 -1.295 1 95.06 236 LEU B CA 1
ATOM 4520 C C . LEU B 1 236 ? -10.016 -4.805 -2.43 1 95.06 236 LEU B C 1
ATOM 4522 O O . LEU B 1 236 ? -9.062 -5.258 -3.072 1 95.06 236 LEU B O 1
ATOM 4526 N N . ASP B 1 237 ? -11.281 -5.152 -2.66 1 93.38 237 ASP B N 1
ATOM 4527 C CA . ASP B 1 237 ? -11.602 -5.891 -3.879 1 93.38 237 ASP B CA 1
ATOM 4528 C C . ASP B 1 237 ? -11.477 -4.992 -5.109 1 93.38 237 ASP B C 1
ATOM 4530 O O . ASP B 1 237 ? -11.352 -3.773 -4.988 1 93.38 237 ASP B O 1
ATOM 4534 N N . VAL B 1 238 ? -11.469 -5.57 -6.242 1 92.38 238 VAL B N 1
ATOM 4535 C CA . VAL B 1 238 ? -11.156 -4.844 -7.465 1 92.38 238 VAL B CA 1
ATOM 4536 C C . VAL B 1 238 ? -12.242 -3.814 -7.754 1 92.38 238 VAL B C 1
ATOM 4538 O O . VAL B 1 238 ? -11.953 -2.703 -8.203 1 92.38 238 VAL B O 1
ATOM 4541 N N . SER B 1 239 ? -13.5 -4.152 -7.52 1 91.44 239 SER B N 1
ATOM 4542 C CA . SER B 1 239 ? -14.594 -3.225 -7.789 1 91.44 239 SER B CA 1
ATOM 4543 C C . SER B 1 239 ? -14.469 -1.959 -6.949 1 91.44 239 SER B C 1
ATOM 4545 O O . SER B 1 239 ? -14.68 -0.852 -7.445 1 91.44 239 SER B O 1
ATOM 4547 N N . ARG B 1 240 ? -14.141 -2.078 -5.723 1 93 240 ARG B N 1
ATOM 4548 C CA . ARG B 1 240 ? -13.961 -0.932 -4.84 1 93 240 ARG B CA 1
ATOM 4549 C C . ARG B 1 240 ? -12.711 -0.143 -5.211 1 93 240 ARG B C 1
ATOM 4551 O O . ARG B 1 240 ? -12.672 1.08 -5.066 1 93 240 ARG B O 1
ATOM 4558 N N . CYS B 1 241 ? -11.648 -0.859 -5.648 1 93.88 241 CYS B N 1
ATOM 4559 C CA . CYS B 1 241 ? -10.469 -0.144 -6.125 1 93.88 241 CYS B CA 1
ATOM 4560 C C . CYS B 1 241 ? -10.836 0.813 -7.254 1 93.88 241 CYS B C 1
ATOM 4562 O O . CYS B 1 241 ? -10.32 1.933 -7.316 1 93.88 241 CYS B O 1
ATOM 4564 N N . LEU B 1 242 ? -11.695 0.368 -8.125 1 92.44 242 LEU B N 1
ATOM 4565 C CA . LEU B 1 242 ? -12.07 1.188 -9.266 1 92.44 242 LEU B CA 1
ATOM 4566 C C . LEU B 1 242 ? -13.039 2.291 -8.859 1 92.44 242 LEU B C 1
ATOM 4568 O O . LEU B 1 242 ? -12.969 3.408 -9.375 1 92.44 242 LEU B O 1
ATOM 4572 N N . SER B 1 243 ? -13.852 2.039 -7.863 1 90.06 243 SER B N 1
ATOM 4573 C CA . SER B 1 243 ? -14.883 2.992 -7.469 1 90.06 243 SER B CA 1
ATOM 4574 C C . SER B 1 243 ? -14.312 4.07 -6.551 1 90.06 243 SER B C 1
ATOM 4576 O O . SER B 1 243 ? -14.781 5.211 -6.562 1 90.06 243 SER B O 1
ATOM 4578 N N . TYR B 1 244 ? -13.352 3.707 -5.695 1 89.12 244 TYR B N 1
ATOM 4579 C CA . TYR B 1 244 ? -12.812 4.652 -4.727 1 89.12 244 TYR B CA 1
ATOM 4580 C C . TYR B 1 244 ? -11.828 5.609 -5.387 1 89.12 244 TYR B C 1
ATOM 4582 O O . TYR B 1 244 ? -11.422 6.609 -4.785 1 89.12 244 TYR B O 1
ATOM 4590 N N . GLY B 1 245 ? -11.461 5.355 -6.59 1 84.19 245 GLY B N 1
ATOM 4591 C CA . GLY B 1 245 ? -10.594 6.285 -7.301 1 84.19 245 GLY B CA 1
ATOM 4592 C C . GLY B 1 245 ? -11.25 7.625 -7.57 1 84.19 245 GLY B C 1
ATOM 4593 O O . GLY B 1 245 ? -12.477 7.742 -7.523 1 84.19 245 GLY B O 1
ATOM 4594 N N . ILE B 1 246 ? -10.367 8.594 -7.75 1 81.06 246 ILE B N 1
ATOM 4595 C CA . ILE B 1 246 ? -10.875 9.922 -8.07 1 81.06 246 ILE B CA 1
ATOM 4596 C C . ILE B 1 246 ? -11.672 9.875 -9.367 1 81.06 246 ILE B C 1
ATOM 4598 O O . ILE B 1 246 ? -11.148 9.492 -10.414 1 81.06 246 ILE B O 1
ATOM 4602 N N . GLN B 1 247 ? -12.836 10.281 -9.312 1 74 247 GLN B N 1
ATOM 4603 C CA . GLN B 1 247 ? -13.773 10.32 -10.422 1 74 247 GLN B CA 1
ATOM 4604 C C . GLN B 1 247 ? -13.945 8.938 -11.047 1 74 247 GLN B C 1
ATOM 4606 O O . GLN B 1 247 ? -14.227 8.82 -12.242 1 74 247 GLN B O 1
ATOM 4611 N N . GLY B 1 248 ? -13.617 7.93 -10.281 1 73.06 248 GLY B N 1
ATOM 4612 C CA . GLY B 1 248 ? -13.789 6.555 -10.727 1 73.06 248 GLY B CA 1
ATOM 4613 C C . GLY B 1 248 ? -12.805 6.16 -11.812 1 73.06 248 GLY B C 1
ATOM 4614 O O . GLY B 1 248 ? -12.984 5.129 -12.469 1 73.06 248 GLY B O 1
ATOM 4615 N N . LYS B 1 249 ? -11.852 6.98 -12.023 1 78.56 249 LYS B N 1
ATOM 4616 C CA . LYS B 1 249 ? -10.992 6.703 -13.172 1 78.56 249 LYS B CA 1
ATOM 4617 C C . LYS B 1 249 ? -9.531 6.605 -12.75 1 78.56 249 LYS B C 1
ATOM 4619 O O . LYS B 1 249 ? -8.719 5.984 -13.445 1 78.56 249 LYS B O 1
ATOM 4624 N N . SER B 1 250 ? -9.297 7.004 -11.664 1 87.75 250 SER B N 1
ATOM 4625 C CA . SER B 1 250 ? -7.883 7.203 -11.359 1 87.75 250 SER B CA 1
ATOM 4626 C C . SER B 1 250 ? -7.156 5.875 -11.219 1 87.75 250 SER B C 1
ATOM 4628 O O . SER B 1 250 ? -6.031 5.719 -11.695 1 87.75 250 SER B O 1
ATOM 4630 N N . THR B 1 251 ? -7.793 4.922 -10.617 1 92.25 251 THR B N 1
ATOM 4631 C CA . THR B 1 251 ? -7.156 3.615 -10.477 1 92.25 251 THR B CA 1
ATOM 4632 C C . THR B 1 251 ? -6.879 2.994 -11.844 1 92.25 251 THR B C 1
ATOM 4634 O O . THR B 1 251 ? -5.77 2.527 -12.109 1 92.25 251 THR B O 1
ATOM 4637 N N . ALA B 1 252 ? -7.902 3.016 -12.664 1 93.38 252 ALA B N 1
ATOM 4638 C CA . ALA B 1 252 ? -7.766 2.432 -13.992 1 93.38 252 ALA B CA 1
ATOM 4639 C C . ALA B 1 252 ? -6.668 3.131 -14.789 1 93.38 252 ALA B C 1
ATOM 4641 O O . ALA B 1 252 ? -5.832 2.473 -15.414 1 93.38 252 ALA B O 1
ATOM 4642 N N . GLU B 1 253 ? -6.613 4.422 -14.703 1 94.81 253 GLU B N 1
ATOM 4643 C CA . GLU B 1 253 ? -5.789 5.223 -15.594 1 94.81 253 GLU B CA 1
ATOM 4644 C C . GLU B 1 253 ? -4.379 5.398 -15.039 1 94.81 253 GLU B C 1
ATOM 4646 O O . GLU B 1 253 ? -3.422 5.578 -15.797 1 94.81 253 GLU B O 1
ATOM 4651 N N . HIS B 1 254 ? -4.242 5.273 -13.734 1 95.88 254 HIS B N 1
ATOM 4652 C CA . HIS B 1 254 ? -2.963 5.68 -13.164 1 95.88 254 HIS B CA 1
ATOM 4653 C C . HIS B 1 254 ? -2.252 4.504 -12.508 1 95.88 254 HIS B C 1
ATOM 4655 O O . HIS B 1 254 ? -1.087 4.613 -12.117 1 95.88 254 HIS B O 1
ATOM 4661 N N . ILE B 1 255 ? -2.914 3.383 -12.422 1 97.25 255 ILE B N 1
ATOM 4662 C CA . ILE B 1 255 ? -2.266 2.219 -11.82 1 97.25 255 ILE B CA 1
ATOM 4663 C C . ILE B 1 255 ? -2.393 1.021 -12.766 1 97.25 255 ILE B C 1
ATOM 4665 O O . ILE B 1 255 ? -1.398 0.559 -13.328 1 97.25 255 ILE B O 1
ATOM 4669 N N . PHE B 1 256 ? -3.67 0.617 -13.109 1 97 256 PHE B N 1
ATOM 4670 C CA . PHE B 1 256 ? -3.887 -0.617 -13.852 1 97 256 PHE B CA 1
ATOM 4671 C C . PHE B 1 256 ? -3.326 -0.501 -15.266 1 97 256 PHE B C 1
ATOM 4673 O O . PHE B 1 256 ? -2.486 -1.307 -15.672 1 97 256 PHE B O 1
ATOM 4680 N N . ARG B 1 257 ? -3.771 0.515 -16 1 97.19 257 ARG B N 1
ATOM 4681 C CA . ARG B 1 257 ? -3.387 0.659 -17.391 1 97.19 257 ARG B CA 1
ATOM 4682 C C . ARG B 1 257 ? -1.876 0.809 -17.531 1 97.19 257 ARG B C 1
ATOM 4684 O O . ARG B 1 257 ? -1.249 0.114 -18.344 1 97.19 257 ARG B O 1
ATOM 4691 N N . PRO B 1 258 ? -1.261 1.696 -16.703 1 97.62 258 PRO B N 1
ATOM 4692 C CA . PRO B 1 258 ? 0.196 1.794 -16.828 1 97.62 258 PRO B CA 1
ATOM 4693 C C . PRO B 1 258 ? 0.903 0.476 -16.516 1 97.62 258 PRO B C 1
ATOM 4695 O O . PRO B 1 258 ? 1.857 0.106 -17.203 1 97.62 258 PRO B O 1
ATOM 4698 N N . ALA B 1 259 ? 0.491 -0.219 -15.523 1 98.44 259 ALA B N 1
ATOM 4699 C CA . ALA B 1 259 ? 1.097 -1.503 -15.172 1 98.44 259 ALA B CA 1
ATOM 4700 C C . ALA B 1 259 ? 0.934 -2.51 -16.312 1 98.44 259 ALA B C 1
ATOM 4702 O O . ALA B 1 259 ? 1.887 -3.203 -16.672 1 98.44 259 ALA B O 1
ATOM 4703 N N . MET B 1 260 ? -0.267 -2.59 -16.875 1 98.56 260 MET B N 1
ATOM 4704 C CA . MET B 1 260 ? -0.544 -3.525 -17.969 1 98.56 260 MET B CA 1
ATOM 4705 C C . MET B 1 260 ? 0.277 -3.182 -19.203 1 98.56 260 MET B C 1
ATOM 4707 O O . MET B 1 260 ? 0.785 -4.074 -19.891 1 98.56 260 MET B O 1
ATOM 4711 N N . LYS B 1 261 ? 0.433 -1.914 -19.469 1 98.56 261 LYS B N 1
ATOM 4712 C CA . LYS B 1 261 ? 1.237 -1.487 -20.609 1 98.56 261 LYS B CA 1
ATOM 4713 C C . LYS B 1 261 ? 2.701 -1.875 -20.422 1 98.56 261 LYS B C 1
ATOM 4715 O O . LYS B 1 261 ? 3.385 -2.215 -21.391 1 98.56 261 LYS B O 1
ATOM 4720 N N . GLU B 1 262 ? 3.145 -1.767 -19.203 1 98.75 262 GLU B N 1
ATOM 4721 C CA . GLU B 1 262 ? 4.516 -2.178 -18.922 1 98.75 262 GLU B CA 1
ATOM 4722 C C . GLU B 1 262 ? 4.691 -3.682 -19.109 1 98.75 262 GLU B C 1
ATOM 4724 O O . GLU B 1 262 ? 5.742 -4.133 -19.562 1 98.75 262 GLU B O 1
ATOM 4729 N N . ILE B 1 263 ? 3.682 -4.48 -18.781 1 98.88 263 ILE B N 1
ATOM 4730 C CA . ILE B 1 263 ? 3.717 -5.918 -19.031 1 98.88 263 ILE B CA 1
ATOM 4731 C C . ILE B 1 263 ? 3.764 -6.18 -20.531 1 98.88 263 ILE B C 1
ATOM 4733 O O . ILE B 1 263 ? 4.539 -7.02 -21 1 98.88 263 ILE B O 1
ATOM 4737 N N . ILE B 1 264 ? 2.945 -5.477 -21.281 1 98.81 264 ILE B N 1
ATOM 4738 C CA . ILE B 1 264 ? 2.939 -5.609 -22.734 1 98.81 264 ILE B CA 1
ATOM 4739 C C . ILE B 1 264 ? 4.328 -5.301 -23.281 1 98.81 264 ILE B C 1
ATOM 4741 O O . ILE B 1 264 ? 4.855 -6.047 -24.109 1 98.81 264 ILE B O 1
ATOM 4745 N N . ALA B 1 265 ? 4.934 -4.215 -22.766 1 98.75 265 ALA B N 1
ATOM 4746 C CA . ALA B 1 265 ? 6.258 -3.807 -23.234 1 98.75 265 ALA B CA 1
ATOM 4747 C C . ALA B 1 265 ? 7.312 -4.852 -22.875 1 98.75 265 ALA B C 1
ATOM 4749 O O . ALA B 1 265 ? 8.188 -5.16 -23.672 1 98.75 265 ALA B O 1
ATOM 4750 N N . ALA B 1 266 ? 7.242 -5.363 -21.672 1 98.69 266 ALA B N 1
ATOM 4751 C CA . ALA B 1 266 ? 8.195 -6.387 -21.25 1 98.69 266 ALA B CA 1
ATOM 4752 C C . ALA B 1 266 ? 8.055 -7.648 -22.094 1 98.69 266 ALA B C 1
ATOM 4754 O O . ALA B 1 266 ? 9.055 -8.219 -22.531 1 98.69 266 ALA B O 1
ATOM 4755 N N . ALA B 1 267 ? 6.816 -8.125 -22.344 1 98.69 267 ALA B N 1
ATOM 4756 C CA . ALA B 1 267 ? 6.578 -9.289 -23.172 1 98.69 267 ALA B CA 1
ATOM 4757 C C . ALA B 1 267 ? 7.121 -9.07 -24.594 1 98.69 267 ALA B C 1
ATOM 4759 O O . ALA B 1 267 ? 7.75 -9.961 -25.156 1 98.69 267 ALA B O 1
ATOM 4760 N N . ALA B 1 268 ? 6.934 -7.867 -25.094 1 98.56 268 ALA B N 1
ATOM 4761 C CA . ALA B 1 268 ? 7.371 -7.52 -26.453 1 98.56 268 ALA B CA 1
ATOM 4762 C C . ALA B 1 268 ? 8.891 -7.594 -26.578 1 98.56 268 ALA B C 1
ATOM 4764 O O . ALA B 1 268 ? 9.414 -7.934 -27.625 1 98.56 268 ALA B O 1
ATOM 4765 N N . SER B 1 269 ? 9.539 -7.301 -25.5 1 97.94 269 SER B N 1
ATOM 4766 C CA . SER B 1 269 ? 11 -7.309 -25.516 1 97.94 269 SER B CA 1
ATOM 4767 C C . SER B 1 269 ? 11.539 -8.711 -25.766 1 97.94 269 SER B C 1
ATOM 4769 O O . SER B 1 269 ? 12.695 -8.867 -26.188 1 97.94 269 SER B O 1
ATOM 4771 N N . GLU B 1 270 ? 10.688 -9.766 -25.609 1 96.25 270 GLU B N 1
ATOM 4772 C CA . GLU B 1 270 ? 11.062 -11.141 -25.891 1 96.25 270 GLU B CA 1
ATOM 4773 C C . GLU B 1 270 ? 10.367 -11.648 -27.156 1 96.25 270 GLU B C 1
ATOM 4775 O O . GLU B 1 270 ? 10.312 -12.859 -27.391 1 96.25 270 GLU B O 1
ATOM 4780 N N . GLY B 1 271 ? 9.773 -10.703 -27.875 1 97.31 271 GLY B N 1
ATOM 4781 C CA . GLY B 1 271 ? 9.156 -11.055 -29.141 1 97.31 271 GLY B CA 1
ATOM 4782 C C . GLY B 1 271 ? 7.727 -11.531 -28.984 1 97.31 271 GLY B C 1
ATOM 4783 O O . GLY B 1 271 ? 7.152 -12.086 -29.938 1 97.31 271 GLY B O 1
ATOM 4784 N N . ILE B 1 272 ? 7.137 -11.414 -27.859 1 98 272 ILE B N 1
ATOM 4785 C CA . ILE B 1 272 ? 5.758 -11.836 -27.625 1 98 272 ILE B CA 1
ATOM 4786 C C . ILE B 1 272 ? 4.832 -10.617 -27.688 1 98 272 ILE B C 1
ATOM 4788 O O . ILE B 1 272 ? 4.957 -9.703 -26.875 1 98 272 ILE B O 1
ATOM 4792 N N . VAL B 1 273 ? 3.926 -10.625 -28.609 1 97.88 273 VAL B N 1
ATOM 4793 C CA . VAL B 1 273 ? 3.02 -9.5 -28.812 1 97.88 273 VAL B CA 1
ATOM 4794 C C . VAL B 1 273 ? 1.665 -9.805 -28.188 1 97.88 273 VAL B C 1
ATOM 4796 O O . VAL B 1 273 ? 0.964 -10.727 -28.609 1 97.88 273 VAL B O 1
ATOM 4799 N N . LEU B 1 274 ? 1.32 -9.055 -27.203 1 98.06 274 LEU B N 1
ATOM 4800 C CA . LEU B 1 274 ? 0.021 -9.188 -26.562 1 98.06 274 LEU B CA 1
ATOM 4801 C C . LEU B 1 274 ? -0.986 -8.211 -27.156 1 98.06 274 LEU B C 1
ATOM 4803 O O . LEU B 1 274 ? -0.617 -7.109 -27.578 1 98.06 274 LEU B O 1
ATOM 4807 N N . ASP B 1 275 ? -2.18 -8.602 -27.188 1 96 275 ASP B N 1
ATOM 4808 C CA . ASP B 1 275 ? -3.252 -7.762 -27.719 1 96 275 ASP B CA 1
ATOM 4809 C C . ASP B 1 275 ? -3.566 -6.613 -26.766 1 96 275 ASP B C 1
ATOM 4811 O O . ASP B 1 275 ? -4.074 -6.832 -25.656 1 96 275 ASP B O 1
ATOM 4815 N N . GLU B 1 276 ? -3.432 -5.43 -27.188 1 95.19 276 GLU B N 1
ATOM 4816 C CA . GLU B 1 276 ? -3.627 -4.25 -26.344 1 95.19 276 GLU B CA 1
ATOM 4817 C C . GLU B 1 276 ? -5.09 -4.094 -25.953 1 95.19 276 GLU B C 1
ATOM 4819 O O . GLU B 1 276 ? -5.398 -3.426 -24.953 1 95.19 276 GLU B O 1
ATOM 4824 N N . LYS B 1 277 ? -5.945 -4.695 -26.688 1 95.88 277 LYS B N 1
ATOM 4825 C CA . LYS B 1 277 ? -7.371 -4.613 -26.375 1 95.88 277 LYS B CA 1
ATOM 4826 C C . LYS B 1 277 ? -7.695 -5.332 -25.078 1 95.88 277 LYS B C 1
ATOM 4828 O O . LYS B 1 277 ? -8.766 -5.129 -24.5 1 95.88 277 LYS B O 1
ATOM 4833 N N . LEU B 1 278 ? -6.758 -6.109 -24.641 1 94.56 278 LEU B N 1
ATOM 4834 C CA . LEU B 1 278 ? -6.953 -6.844 -23.391 1 94.56 278 LEU B CA 1
ATOM 4835 C C . LEU B 1 278 ? -6.902 -5.902 -22.188 1 94.56 278 LEU B C 1
ATOM 4837 O O . LEU B 1 278 ? -7.465 -6.199 -21.141 1 94.56 278 LEU B O 1
ATOM 4841 N N . VAL B 1 279 ? -6.281 -4.734 -22.359 1 95.44 279 VAL B N 1
ATOM 4842 C CA . VAL B 1 279 ? -6.121 -3.787 -21.266 1 95.44 279 VAL B CA 1
ATOM 4843 C C . VAL B 1 279 ? -7.484 -3.246 -20.844 1 95.44 279 VAL B C 1
ATOM 4845 O O . VAL B 1 279 ? -7.926 -3.469 -19.719 1 95.44 279 VAL B O 1
ATOM 4848 N N . PRO B 1 280 ? -8.234 -2.592 -21.766 1 92.88 280 PRO B N 1
ATOM 4849 C CA . PRO B 1 280 ? -9.562 -2.139 -21.359 1 92.88 280 PRO B CA 1
ATOM 4850 C C . PRO B 1 280 ? -10.5 -3.295 -21 1 92.88 280 PRO B C 1
ATOM 4852 O O . PRO B 1 280 ? -11.367 -3.154 -20.125 1 92.88 280 PRO B O 1
ATOM 4855 N N . PHE B 1 281 ? -10.312 -4.395 -21.594 1 90.69 281 PHE B N 1
ATOM 4856 C CA . PHE B 1 281 ? -11.148 -5.566 -21.328 1 90.69 281 PHE B CA 1
ATOM 4857 C C . PHE B 1 281 ? -11.031 -5.992 -19.875 1 90.69 281 PHE B C 1
ATOM 4859 O O . PHE B 1 281 ? -12.047 -6.148 -19.188 1 90.69 281 PHE B O 1
ATOM 4866 N N . PHE B 1 282 ? -9.805 -6.152 -19.359 1 88.81 282 PHE B N 1
ATOM 4867 C CA . PHE B 1 282 ? -9.594 -6.602 -18 1 88.81 282 PHE B CA 1
ATOM 4868 C C . PHE B 1 282 ? -10.094 -5.566 -17 1 88.81 282 PHE B C 1
ATOM 4870 O O . PHE B 1 282 ? -10.68 -5.914 -15.969 1 88.81 282 PHE B O 1
ATOM 4877 N N . ILE B 1 283 ? -9.867 -4.336 -17.266 1 90.56 283 ILE B N 1
ATOM 4878 C CA . ILE B 1 283 ? -10.305 -3.264 -16.375 1 90.56 283 ILE B CA 1
ATOM 4879 C C . ILE B 1 283 ? -11.828 -3.256 -16.281 1 90.56 283 ILE B C 1
ATOM 4881 O O . ILE B 1 283 ? -12.391 -3.143 -15.195 1 90.56 283 ILE B O 1
ATOM 4885 N N . ASP B 1 284 ? -12.469 -3.475 -17.391 1 87.88 284 ASP B N 1
ATOM 4886 C CA . ASP B 1 284 ? -13.93 -3.436 -17.469 1 87.88 284 ASP B CA 1
ATOM 4887 C C . ASP B 1 284 ? -14.539 -4.641 -16.75 1 87.88 284 ASP B C 1
ATOM 4889 O O . ASP B 1 284 ? -15.469 -4.488 -15.953 1 87.88 284 ASP B O 1
ATOM 4893 N N . ILE B 1 285 ? -14.039 -5.766 -16.938 1 82.88 285 ILE B N 1
ATOM 4894 C CA . ILE B 1 285 ? -14.656 -6.98 -16.406 1 82.88 285 ILE B CA 1
ATOM 4895 C C . ILE B 1 285 ? -14.461 -7.051 -14.898 1 82.88 285 ILE B C 1
ATOM 4897 O O . ILE B 1 285 ? -15.32 -7.559 -14.18 1 82.88 285 ILE B O 1
ATOM 4901 N N . THR B 1 286 ? -13.414 -6.551 -14.484 1 82.06 286 THR B N 1
ATOM 4902 C CA . THR B 1 286 ? -13.109 -6.648 -13.062 1 82.06 286 THR B CA 1
ATOM 4903 C C . THR B 1 286 ? -13.914 -5.625 -12.266 1 82.06 286 THR B C 1
ATOM 4905 O O . THR B 1 286 ? -14.109 -5.785 -11.062 1 82.06 286 THR B O 1
ATOM 4908 N N . GLY B 1 287 ? -14.289 -4.609 -12.891 1 80.56 287 GLY B N 1
ATOM 4909 C CA . GLY B 1 287 ? -15.086 -3.584 -12.234 1 80.56 287 GLY B CA 1
ATOM 4910 C C . GLY B 1 287 ? -16.5 -4.035 -11.93 1 80.56 287 GLY B C 1
ATOM 4911 O O . GLY B 1 287 ? -17.188 -3.432 -11.094 1 80.56 287 GLY B O 1
ATOM 4912 N N . LYS B 1 288 ? -16.984 -5.09 -12.531 1 78.94 288 LYS B N 1
ATOM 4913 C CA . LYS B 1 288 ? -18.391 -5.457 -12.477 1 78.94 288 LYS B CA 1
ATOM 4914 C C . LYS B 1 288 ? -18.641 -6.543 -11.438 1 78.94 288 LYS B C 1
ATOM 4916 O O . LYS B 1 288 ? -19.781 -6.773 -11.031 1 78.94 288 LYS B O 1
ATOM 4921 N N . ILE B 1 289 ? -17.625 -7.215 -10.969 1 74.31 289 ILE B N 1
ATOM 4922 C CA . ILE B 1 289 ? -17.797 -8.328 -10.047 1 74.31 289 ILE B CA 1
ATOM 4923 C C . ILE B 1 289 ? -16.938 -8.117 -8.812 1 74.31 289 ILE B C 1
ATOM 4925 O O . ILE B 1 289 ? -15.719 -7.926 -8.922 1 74.31 289 ILE B O 1
ATOM 4929 N N . PRO B 1 290 ? -17.719 -8.023 -7.664 1 80.44 290 PRO B N 1
ATOM 4930 C CA . PRO B 1 290 ? -16.891 -7.969 -6.453 1 80.44 290 PRO B CA 1
ATOM 4931 C C . PRO B 1 290 ? -16.031 -9.219 -6.266 1 80.44 290 PRO B C 1
ATOM 4933 O O . PRO B 1 290 ? -16.578 -10.328 -6.156 1 80.44 290 PRO B O 1
ATOM 4936 N N . PHE B 1 291 ? -14.828 -9.086 -6.441 1 82.94 291 PHE B N 1
ATOM 4937 C CA . PHE B 1 291 ? -13.906 -10.211 -6.348 1 82.94 291 PHE B CA 1
ATOM 4938 C C . PHE B 1 291 ? -12.57 -9.766 -5.754 1 82.94 291 PHE B C 1
ATOM 4940 O O . PHE B 1 291 ? -12.07 -8.688 -6.074 1 82.94 291 PHE B O 1
ATOM 4947 N N . LYS B 1 292 ? -12.148 -10.5 -4.75 1 89.81 292 LYS B N 1
ATOM 4948 C CA . LYS B 1 292 ? -10.805 -10.289 -4.223 1 89.81 292 LYS B CA 1
ATOM 4949 C C . LYS B 1 292 ? -9.797 -11.234 -4.883 1 89.81 292 LYS B C 1
ATOM 4951 O O . LYS B 1 292 ? -9.891 -12.453 -4.73 1 89.81 292 LYS B O 1
ATOM 4956 N N . PRO B 1 293 ? -8.867 -10.648 -5.582 1 92.31 293 PRO B N 1
ATOM 4957 C CA . PRO B 1 293 ? -7.848 -11.5 -6.203 1 92.31 293 PRO B CA 1
ATOM 4958 C C . PRO B 1 293 ? -7.02 -12.266 -5.176 1 92.31 293 PRO B C 1
ATOM 4960 O O . PRO B 1 293 ? -7.086 -11.984 -3.98 1 92.31 293 PRO B O 1
ATOM 4963 N N . SER B 1 294 ? -6.305 -13.281 -5.633 1 92.12 294 SER B N 1
ATOM 4964 C CA . SER B 1 294 ? -5.637 -14.25 -4.773 1 92.12 294 SER B CA 1
ATOM 4965 C C . SER B 1 294 ? -4.617 -13.578 -3.863 1 92.12 294 SER B C 1
ATOM 4967 O O . SER B 1 294 ? -4.492 -13.938 -2.691 1 92.12 294 SER B O 1
ATOM 4969 N N . MET B 1 295 ? -3.861 -12.562 -4.355 1 95.56 295 MET B N 1
ATOM 4970 C CA . MET B 1 295 ? -2.85 -11.906 -3.533 1 95.56 295 MET B CA 1
ATOM 4971 C C . MET B 1 295 ? -3.498 -11.086 -2.418 1 95.56 295 MET B C 1
ATOM 4973 O O . MET B 1 295 ? -2.939 -10.969 -1.326 1 95.56 295 MET B O 1
ATOM 4977 N N . CYS B 1 296 ? -4.598 -10.445 -2.721 1 95.56 296 CYS B N 1
ATOM 4978 C CA . CYS B 1 296 ? -5.352 -9.711 -1.709 1 95.56 296 CYS B CA 1
ATOM 4979 C C . CYS B 1 296 ? -5.793 -10.641 -0.583 1 95.56 296 CYS B C 1
ATOM 4981 O O . CYS B 1 296 ? -5.645 -10.305 0.595 1 95.56 296 CYS B O 1
ATOM 4983 N N . VAL B 1 297 ? -6.297 -11.836 -0.933 1 93.25 297 VAL B N 1
ATOM 4984 C CA . VAL B 1 297 ? -6.734 -12.844 0.034 1 93.25 297 VAL B CA 1
ATOM 4985 C C . VAL B 1 297 ? -5.547 -13.289 0.882 1 93.25 297 VAL B C 1
ATOM 4987 O O . VAL B 1 297 ? -5.672 -13.453 2.1 1 93.25 297 VAL B O 1
ATOM 4990 N N . ASP B 1 298 ? -4.418 -13.461 0.254 1 95 298 ASP B N 1
ATOM 4991 C CA . ASP B 1 298 ? -3.211 -13.844 0.981 1 95 298 ASP B CA 1
ATOM 4992 C C . ASP B 1 298 ? -2.826 -12.789 2.01 1 95 298 ASP B C 1
ATOM 4994 O O . ASP B 1 298 ? -2.545 -13.109 3.166 1 95 298 ASP B O 1
ATOM 4998 N N . ALA B 1 299 ? -2.809 -11.555 1.603 1 95.5 299 ALA B N 1
ATOM 4999 C CA . ALA B 1 299 ? -2.469 -10.461 2.508 1 95.5 299 ALA B CA 1
ATOM 5000 C C . ALA B 1 299 ? -3.436 -10.406 3.686 1 95.5 299 ALA B C 1
ATOM 5002 O O . ALA B 1 299 ? -3.018 -10.25 4.836 1 95.5 299 ALA B O 1
ATOM 5003 N N . GLU B 1 300 ? -4.684 -10.547 3.412 1 93.56 300 GLU B N 1
ATOM 5004 C CA . GLU B 1 300 ? -5.723 -10.508 4.434 1 93.56 300 GLU B CA 1
ATOM 5005 C C . GLU B 1 300 ? -5.535 -11.625 5.457 1 93.56 300 GLU B C 1
ATOM 5007 O O . GLU B 1 300 ? -5.852 -11.453 6.637 1 93.56 300 GLU B O 1
ATOM 5012 N N . HIS B 1 301 ? -5.02 -12.695 5.012 1 93.06 301 HIS B N 1
ATOM 5013 C CA . HIS B 1 301 ? -4.883 -13.859 5.887 1 93.06 301 HIS B CA 1
ATOM 5014 C C . HIS B 1 301 ? -3.443 -14.023 6.355 1 93.06 301 HIS B C 1
ATOM 5016 O O . HIS B 1 301 ? -3.062 -15.094 6.84 1 93.06 301 HIS B O 1
ATOM 5022 N N . SER B 1 302 ? -2.574 -13.023 6.109 1 95.06 302 SER B N 1
ATOM 5023 C CA . SER B 1 302 ? -1.191 -12.969 6.57 1 95.06 302 SER B CA 1
ATOM 5024 C C . SER B 1 302 ? -0.372 -14.117 5.992 1 95.06 302 SER B C 1
ATOM 5026 O O . SER B 1 302 ? 0.385 -14.773 6.715 1 95.06 302 SER B O 1
ATOM 5028 N N . ARG B 1 303 ? -0.638 -14.453 4.742 1 94.69 303 ARG B N 1
ATOM 5029 C CA . ARG B 1 303 ? 0.123 -15.461 4.012 1 94.69 303 ARG B CA 1
ATOM 5030 C C . ARG B 1 303 ? 1.131 -14.812 3.072 1 94.69 303 ARG B C 1
ATOM 5032 O O . ARG B 1 303 ? 0.906 -13.703 2.584 1 94.69 303 ARG B O 1
ATOM 5039 N N . LEU B 1 304 ? 2.221 -15.531 2.889 1 96.88 304 LEU B N 1
ATOM 5040 C CA . LEU B 1 304 ? 3.201 -15.023 1.938 1 96.88 304 LEU B CA 1
ATOM 5041 C C . LEU B 1 304 ? 2.633 -15.008 0.524 1 96.88 304 LEU B C 1
ATOM 5043 O O . LEU B 1 304 ? 1.834 -15.875 0.161 1 96.88 304 LEU B O 1
ATOM 5047 N N . MET B 1 305 ? 3.084 -14.031 -0.209 1 97.62 305 MET B N 1
ATOM 5048 C CA . MET B 1 305 ? 2.516 -13.789 -1.532 1 97.62 305 MET B CA 1
ATOM 5049 C C . MET B 1 305 ? 3.51 -14.164 -2.627 1 97.62 305 MET B C 1
ATOM 5051 O O . MET B 1 305 ? 4.719 -14.195 -2.389 1 97.62 305 MET B O 1
ATOM 5055 N N . GLU B 1 306 ? 2.998 -14.438 -3.812 1 97.81 306 GLU B N 1
ATOM 5056 C CA . GLU B 1 306 ? 3.803 -14.828 -4.969 1 97.81 306 GLU B CA 1
ATOM 5057 C C . GLU B 1 306 ? 4.375 -13.602 -5.676 1 97.81 306 GLU B C 1
ATOM 5059 O O . GLU B 1 306 ? 4.246 -13.469 -6.895 1 97.81 306 GLU B O 1
ATOM 5064 N N . ILE B 1 307 ? 5.121 -12.82 -4.992 1 97.81 307 ILE B N 1
ATOM 5065 C CA . ILE B 1 307 ? 5.59 -11.523 -5.469 1 97.81 307 ILE B CA 1
ATOM 5066 C C . ILE B 1 307 ? 6.688 -11.719 -6.508 1 97.81 307 ILE B C 1
ATOM 5068 O O . ILE B 1 307 ? 6.66 -11.094 -7.574 1 97.81 307 ILE B O 1
ATOM 5072 N N . GLU B 1 308 ? 7.598 -12.594 -6.293 1 96.75 308 GLU B N 1
ATOM 5073 C CA . GLU B 1 308 ? 8.758 -12.766 -7.156 1 96.75 308 GLU B CA 1
ATOM 5074 C C . GLU B 1 308 ? 8.352 -13.281 -8.531 1 96.75 308 GLU B C 1
ATOM 5076 O O . GLU B 1 308 ? 8.812 -12.773 -9.555 1 96.75 308 GLU B O 1
ATOM 5081 N N . VAL B 1 309 ? 7.457 -14.227 -8.578 1 97.69 309 VAL B N 1
ATOM 5082 C CA . VAL B 1 309 ? 7.168 -14.883 -9.844 1 97.69 309 VAL B CA 1
ATOM 5083 C C . VAL B 1 309 ? 6.141 -14.062 -10.625 1 97.69 309 VAL B C 1
ATOM 5085 O O . VAL B 1 309 ? 6.047 -14.18 -11.852 1 97.69 309 VAL B O 1
ATOM 5088 N N . ILE B 1 310 ? 5.383 -13.219 -9.961 1 98.38 310 ILE B N 1
ATOM 5089 C CA . ILE B 1 310 ? 4.34 -12.438 -10.617 1 98.38 310 ILE B CA 1
ATOM 5090 C C . ILE B 1 310 ? 4.883 -11.062 -10.984 1 98.38 310 ILE B C 1
ATOM 5092 O O . ILE B 1 310 ? 4.508 -10.5 -12.016 1 98.38 310 ILE B O 1
ATOM 5096 N N . LEU B 1 311 ? 5.812 -10.508 -10.156 1 98.56 311 LEU B N 1
ATOM 5097 C CA . LEU B 1 311 ? 6.348 -9.172 -10.391 1 98.56 311 LEU B CA 1
ATOM 5098 C C . LEU B 1 311 ? 7.855 -9.219 -10.594 1 98.56 311 LEU B C 1
ATOM 5100 O O . LEU B 1 311 ? 8.375 -8.672 -11.57 1 98.56 311 LEU B O 1
ATOM 5104 N N . GLY B 1 312 ? 8.562 -9.898 -9.719 1 97.38 312 GLY B N 1
ATOM 5105 C CA . GLY B 1 312 ? 10.016 -9.914 -9.773 1 97.38 312 GLY B CA 1
ATOM 5106 C C . GLY B 1 312 ? 10.555 -10.406 -11.102 1 97.38 312 GLY B C 1
ATOM 5107 O O . GLY B 1 312 ? 11.375 -9.734 -11.734 1 97.38 312 GLY B O 1
ATOM 5108 N N . ASN B 1 313 ? 10.102 -11.555 -11.523 1 98 313 ASN B N 1
ATOM 5109 C CA . ASN B 1 313 ? 10.609 -12.172 -12.742 1 98 313 ASN B CA 1
ATOM 5110 C C . ASN B 1 313 ? 10.336 -11.297 -13.961 1 98 313 ASN B C 1
ATOM 5112 O O . ASN B 1 313 ? 11.242 -11.039 -14.758 1 98 313 ASN B O 1
ATOM 5116 N N . PRO B 1 314 ? 9.078 -10.836 -14.18 1 98.38 314 PRO B N 1
ATOM 5117 C CA . PRO B 1 314 ? 8.875 -9.961 -15.328 1 98.38 314 PRO B CA 1
ATOM 5118 C C . PRO B 1 314 ? 9.719 -8.695 -15.273 1 98.38 314 PRO B C 1
ATOM 5120 O O . PRO B 1 314 ? 10.18 -8.203 -16.312 1 98.38 314 PRO B O 1
ATOM 5123 N N . ILE B 1 315 ? 9.93 -8.102 -14.102 1 97.88 315 ILE B N 1
ATOM 5124 C CA . ILE B 1 315 ? 10.75 -6.898 -13.945 1 97.88 315 ILE B CA 1
ATOM 5125 C C . ILE B 1 315 ? 12.188 -7.199 -14.352 1 97.88 315 ILE B C 1
ATOM 5127 O O . ILE B 1 315 ? 12.828 -6.406 -15.047 1 97.88 315 ILE B O 1
ATOM 5131 N N . ARG B 1 316 ? 12.711 -8.312 -13.945 1 97.56 316 ARG B N 1
ATOM 5132 C CA . ARG B 1 316 ? 14.07 -8.711 -14.312 1 97.56 316 ARG B CA 1
ATOM 5133 C C . ARG B 1 316 ? 14.195 -8.914 -15.82 1 97.56 316 ARG B C 1
ATOM 5135 O O . ARG B 1 316 ? 15.219 -8.578 -16.422 1 97.56 316 ARG B O 1
ATOM 5142 N N . ILE B 1 317 ? 13.18 -9.508 -16.422 1 98.12 317 ILE B N 1
ATOM 5143 C CA . ILE B 1 317 ? 13.172 -9.641 -17.875 1 98.12 317 ILE B CA 1
ATOM 5144 C C . ILE B 1 317 ? 13.227 -8.258 -18.531 1 98.12 317 ILE B C 1
ATOM 5146 O O . ILE B 1 317 ? 14.031 -8.023 -19.422 1 98.12 317 ILE B O 1
ATOM 5150 N N . ALA B 1 318 ? 12.344 -7.363 -18.062 1 98.56 318 ALA B N 1
ATOM 5151 C CA . ALA B 1 318 ? 12.328 -6 -18.594 1 98.56 318 ALA B CA 1
ATOM 5152 C C . ALA B 1 318 ? 13.695 -5.34 -18.438 1 98.56 318 ALA B C 1
ATOM 5154 O O . ALA B 1 318 ? 14.195 -4.703 -19.375 1 98.56 318 ALA B O 1
ATOM 5155 N N . GLU B 1 319 ? 14.289 -5.5 -17.297 1 97.69 319 GLU B N 1
ATOM 5156 C CA . GLU B 1 319 ? 15.594 -4.922 -17.016 1 97.69 319 GLU B CA 1
ATOM 5157 C C . GLU B 1 319 ? 16.656 -5.449 -17.984 1 97.69 319 GLU B C 1
ATOM 5159 O O . GLU B 1 319 ? 17.453 -4.676 -18.516 1 97.69 319 GLU B O 1
ATOM 5164 N N . ARG B 1 320 ? 16.656 -6.715 -18.203 1 97.81 320 ARG B N 1
ATOM 5165 C CA . ARG B 1 320 ? 17.609 -7.34 -19.109 1 97.81 320 ARG B CA 1
ATOM 5166 C C . ARG B 1 320 ? 17.5 -6.758 -20.516 1 97.81 320 ARG B C 1
ATOM 5168 O O . ARG B 1 320 ? 18.5 -6.676 -21.234 1 97.81 320 ARG B O 1
ATOM 5175 N N . HIS B 1 321 ? 16.375 -6.352 -20.859 1 98.31 321 HIS B N 1
ATOM 5176 C CA . HIS B 1 321 ? 16.125 -5.844 -22.203 1 98.31 321 HIS B CA 1
ATOM 5177 C C . HIS B 1 321 ? 16.047 -4.32 -22.203 1 98.31 321 HIS B C 1
ATOM 5179 O O . HIS B 1 321 ? 15.656 -3.721 -23.219 1 98.31 321 HIS B O 1
ATOM 5185 N N . ASN B 1 322 ? 16.328 -3.645 -21.047 1 98.12 322 ASN B N 1
ATOM 5186 C CA . ASN B 1 322 ? 16.344 -2.195 -20.891 1 98.12 322 ASN B CA 1
ATOM 5187 C C . ASN B 1 322 ? 14.961 -1.594 -21.156 1 98.12 322 ASN B C 1
ATOM 5189 O O . ASN B 1 322 ? 14.844 -0.563 -21.812 1 98.12 322 ASN B O 1
ATOM 5193 N N . VAL B 1 323 ? 13.922 -2.256 -20.844 1 98.44 323 VAL B N 1
ATOM 5194 C CA . VAL B 1 323 ? 12.547 -1.771 -20.922 1 98.44 323 VAL B CA 1
ATOM 5195 C C . VAL B 1 323 ? 12.133 -1.172 -19.578 1 98.44 323 VAL B C 1
ATOM 5197 O O . VAL B 1 323 ? 12.148 -1.857 -18.547 1 98.44 323 VAL B O 1
ATOM 5200 N N . PRO B 1 324 ? 11.828 0.124 -19.484 1 97.75 324 PRO B N 1
ATOM 5201 C CA . PRO B 1 324 ? 11.422 0.73 -18.219 1 97.75 324 PRO B CA 1
ATOM 5202 C C . PRO B 1 324 ? 10.07 0.223 -17.719 1 97.75 324 PRO B C 1
ATOM 5204 O O . PRO B 1 324 ? 9.117 0.149 -18.5 1 97.75 324 PRO B O 1
ATOM 5207 N N . VAL B 1 325 ? 9.992 -0.17 -16.516 1 98.19 325 VAL B N 1
ATOM 5208 C CA . VAL B 1 325 ? 8.742 -0.625 -15.914 1 98.19 325 VAL B CA 1
ATOM 5209 C C . VAL B 1 325 ? 8.555 0.032 -14.547 1 98.19 325 VAL B C 1
ATOM 5211 O O . VAL B 1 325 ? 8.391 -0.657 -13.531 1 98.19 325 VAL B O 1
ATOM 5214 N N . PRO B 1 326 ? 8.445 1.339 -14.508 1 97.5 326 PRO B N 1
ATOM 5215 C CA . PRO B 1 326 ? 8.414 2.055 -13.227 1 97.5 326 PRO B CA 1
ATOM 5216 C C . PRO B 1 326 ? 7.188 1.702 -12.383 1 97.5 326 PRO B C 1
ATOM 5218 O O . PRO B 1 326 ? 7.27 1.656 -11.156 1 97.5 326 PRO B O 1
ATOM 5221 N N . THR B 1 327 ? 6.02 1.526 -13 1 98.19 327 THR B N 1
ATOM 5222 C CA . THR B 1 327 ? 4.809 1.202 -12.25 1 98.19 327 THR B CA 1
ATOM 5223 C C . THR B 1 327 ? 4.938 -0.162 -11.578 1 98.19 327 THR B C 1
ATOM 5225 O O . THR B 1 327 ? 4.66 -0.301 -10.383 1 98.19 327 THR B O 1
ATOM 5228 N N . LEU B 1 328 ? 5.414 -1.144 -12.344 1 98.62 328 LEU B N 1
ATOM 5229 C CA . LEU B 1 328 ? 5.617 -2.479 -11.789 1 98.62 328 LEU B CA 1
ATOM 5230 C C . LEU B 1 328 ? 6.668 -2.459 -10.688 1 98.62 328 LEU B C 1
ATOM 5232 O O . LEU B 1 328 ? 6.52 -3.148 -9.672 1 98.62 328 LEU B O 1
ATOM 5236 N N . SER B 1 329 ? 7.688 -1.69 -10.93 1 97.38 329 SER B N 1
ATOM 5237 C CA . SER B 1 329 ? 8.758 -1.574 -9.938 1 97.38 329 SER B CA 1
ATOM 5238 C C . SER B 1 329 ? 8.234 -1.015 -8.625 1 97.38 329 SER B C 1
ATOM 5240 O O . SER B 1 329 ? 8.586 -1.511 -7.547 1 97.38 329 SER B O 1
ATOM 5242 N N . MET B 1 330 ? 7.426 -0.029 -8.648 1 97.56 330 MET B N 1
ATOM 5243 C CA . MET B 1 330 ? 6.84 0.559 -7.449 1 97.56 330 MET B CA 1
ATOM 5244 C C . MET B 1 330 ? 5.973 -0.456 -6.715 1 97.56 330 MET B C 1
ATOM 5246 O O . MET B 1 330 ? 6.086 -0.613 -5.496 1 97.56 330 MET B O 1
ATOM 5250 N N . LEU B 1 331 ? 5.098 -1.123 -7.441 1 98.44 331 LEU B N 1
ATOM 5251 C CA . LEU B 1 331 ? 4.246 -2.145 -6.844 1 98.44 331 LEU B CA 1
ATOM 5252 C C . LEU B 1 331 ? 5.082 -3.246 -6.203 1 98.44 331 LEU B C 1
ATOM 5254 O O . LEU B 1 331 ? 4.793 -3.684 -5.086 1 98.44 331 LEU B O 1
ATOM 5258 N N . TYR B 1 332 ? 6.141 -3.621 -6.91 1 98.19 332 TYR B N 1
ATOM 5259 C CA . TYR B 1 332 ? 7.035 -4.676 -6.445 1 98.19 332 TYR B CA 1
ATOM 5260 C C . TYR B 1 332 ? 7.707 -4.281 -5.137 1 98.19 332 TYR B C 1
ATOM 5262 O O . TYR B 1 332 ? 7.648 -5.023 -4.152 1 98.19 332 TYR B O 1
ATOM 5270 N N . HIS B 1 333 ? 8.297 -3.158 -5.07 1 97.5 333 HIS B N 1
ATOM 5271 C CA . HIS B 1 333 ? 9.094 -2.771 -3.914 1 97.5 333 HIS B CA 1
ATOM 5272 C C . HIS B 1 333 ? 8.211 -2.463 -2.711 1 97.5 333 HIS B C 1
ATOM 5274 O O . HIS B 1 333 ? 8.594 -2.717 -1.569 1 97.5 333 HIS B O 1
ATOM 5280 N N . LEU B 1 334 ? 6.996 -1.928 -2.922 1 97.94 334 LEU B N 1
ATOM 5281 C CA . LEU B 1 334 ? 6.051 -1.763 -1.824 1 97.94 334 LEU B CA 1
ATOM 5282 C C . LEU B 1 334 ? 5.641 -3.115 -1.254 1 97.94 334 LEU B C 1
ATOM 5284 O O . LEU B 1 334 ? 5.586 -3.291 -0.034 1 97.94 334 LEU B O 1
ATOM 5288 N N . LEU B 1 335 ? 5.398 -4.082 -2.107 1 98 335 LEU B N 1
ATOM 5289 C CA . LEU B 1 335 ? 4.945 -5.391 -1.654 1 98 335 LEU B CA 1
ATOM 5290 C C . LEU B 1 335 ? 6.07 -6.148 -0.959 1 98 335 LEU B C 1
ATOM 5292 O O . LEU B 1 335 ? 5.82 -6.977 -0.08 1 98 335 LEU B O 1
ATOM 5296 N N . ILE B 1 336 ? 7.297 -5.891 -1.407 1 96.75 336 ILE B N 1
ATOM 5297 C CA . ILE B 1 336 ? 8.438 -6.484 -0.721 1 96.75 336 ILE B CA 1
ATOM 5298 C C . ILE B 1 336 ? 8.43 -6.066 0.748 1 96.75 336 ILE B C 1
ATOM 5300 O O . ILE B 1 336 ? 8.773 -6.863 1.628 1 96.75 336 ILE B O 1
ATOM 5304 N N . LEU B 1 337 ? 8.094 -4.828 1.043 1 95.94 337 LEU B N 1
ATOM 5305 C CA . LEU B 1 337 ? 8 -4.355 2.418 1 95.94 337 LEU B CA 1
ATOM 5306 C C . LEU B 1 337 ? 6.891 -5.082 3.168 1 95.94 337 LEU B C 1
ATOM 5308 O O . LEU B 1 337 ? 7.082 -5.516 4.305 1 95.94 337 LEU B O 1
ATOM 5312 N N . VAL B 1 338 ? 5.719 -5.242 2.527 1 96.88 338 VAL B N 1
ATOM 5313 C CA . VAL B 1 338 ? 4.609 -5.969 3.133 1 96.88 338 VAL B CA 1
ATOM 5314 C C . VAL B 1 338 ? 5.02 -7.414 3.398 1 96.88 338 VAL B C 1
ATOM 5316 O O . VAL B 1 338 ? 4.711 -7.973 4.453 1 96.88 338 VAL B O 1
ATOM 5319 N N . GLN B 1 339 ? 5.68 -7.977 2.4 1 96.31 339 GLN B N 1
ATOM 5320 C CA . GLN B 1 339 ? 6.168 -9.344 2.541 1 96.31 339 GLN B CA 1
ATOM 5321 C C . GLN B 1 339 ? 7.129 -9.469 3.723 1 96.31 339 GLN B C 1
ATOM 5323 O O . GLN B 1 339 ? 7.109 -10.469 4.441 1 96.31 339 GLN B O 1
ATOM 5328 N N . GLY B 1 340 ? 8.031 -8.484 3.832 1 93.88 340 GLY B N 1
ATOM 5329 C CA . GLY B 1 340 ? 8.922 -8.461 4.98 1 93.88 340 GLY B CA 1
ATOM 5330 C C . GLY B 1 340 ? 8.188 -8.445 6.309 1 93.88 340 GLY B C 1
ATOM 5331 O O . GLY B 1 340 ? 8.578 -9.141 7.246 1 93.88 340 GLY B O 1
ATOM 5332 N N . LYS B 1 341 ? 7.203 -7.668 6.406 1 93.94 341 LYS B N 1
ATOM 5333 C CA . LYS B 1 341 ? 6.363 -7.609 7.598 1 93.94 341 LYS B CA 1
ATOM 5334 C C . LYS B 1 341 ? 5.746 -8.969 7.906 1 93.94 341 LYS B C 1
ATOM 5336 O O . LYS B 1 341 ? 5.746 -9.414 9.055 1 93.94 341 LYS B O 1
ATOM 5341 N N . LEU B 1 342 ? 5.207 -9.633 6.895 1 95.19 342 LEU B N 1
ATOM 5342 C CA . LEU B 1 342 ? 4.594 -10.953 7.047 1 95.19 342 LEU B CA 1
ATOM 5343 C C . LEU B 1 342 ? 5.621 -11.977 7.512 1 95.19 342 LEU B C 1
ATOM 5345 O O . LEU B 1 342 ? 5.332 -12.797 8.391 1 95.19 342 LEU B O 1
ATOM 5349 N N . LYS B 1 343 ? 6.773 -11.938 6.891 1 94.81 343 LYS B N 1
ATOM 5350 C CA . LYS B 1 343 ? 7.836 -12.859 7.273 1 94.81 343 LYS B CA 1
ATOM 5351 C C . LYS B 1 343 ? 8.234 -12.672 8.734 1 94.81 343 LYS B C 1
ATOM 5353 O O . LYS B 1 343 ? 8.469 -13.648 9.453 1 94.81 343 LYS B O 1
ATOM 5358 N N . ALA B 1 344 ? 8.297 -11.438 9.172 1 92.75 344 ALA B N 1
ATOM 5359 C CA . ALA B 1 344 ? 8.617 -11.141 10.562 1 92.75 344 ALA B CA 1
ATOM 5360 C C . ALA B 1 344 ? 7.543 -11.672 11.5 1 92.75 344 ALA B C 1
ATOM 5362 O O . ALA B 1 344 ? 7.848 -12.25 12.547 1 92.75 344 ALA B O 1
ATOM 5363 N N . GLN B 1 345 ? 6.344 -11.492 11.148 1 91.56 345 GLN B N 1
ATOM 5364 C CA . GLN B 1 345 ? 5.211 -11.945 11.953 1 91.56 345 GLN B CA 1
ATOM 5365 C C . GLN B 1 345 ? 5.207 -13.461 12.086 1 91.56 345 GLN B C 1
ATOM 5367 O O . GLN B 1 345 ? 4.762 -14 13.102 1 91.56 345 GLN B O 1
ATOM 5372 N N . GLN B 1 346 ? 5.746 -14.109 11.039 1 90.88 346 GLN B N 1
ATOM 5373 C CA . GLN B 1 346 ? 5.75 -15.57 11.023 1 90.88 346 GLN B CA 1
ATOM 5374 C C . GLN B 1 346 ? 7.043 -16.125 11.617 1 90.88 346 GLN B C 1
ATOM 5376 O O . GLN B 1 346 ? 7.238 -17.344 11.672 1 90.88 346 GLN B O 1
ATOM 5381 N N . GLY B 1 347 ? 7.93 -15.211 12 1 87.81 347 GLY B N 1
ATOM 5382 C CA . GLY B 1 347 ? 9.18 -15.625 12.609 1 87.81 347 GLY B CA 1
ATOM 5383 C C . GLY B 1 347 ? 10.195 -16.141 11.609 1 87.81 347 GLY B C 1
ATOM 5384 O O . GLY B 1 347 ? 11.133 -16.859 11.977 1 87.81 347 GLY B O 1
ATOM 5385 N N . ILE B 1 348 ? 9.938 -15.898 10.336 1 84.62 348 ILE B N 1
ATOM 5386 C CA . ILE B 1 348 ? 10.844 -16.328 9.281 1 84.62 348 ILE B CA 1
ATOM 5387 C C . ILE B 1 348 ? 12.086 -15.445 9.281 1 84.62 348 ILE B C 1
ATOM 5389 O O . ILE B 1 348 ? 13.195 -15.922 9.016 1 84.62 348 ILE B O 1
ATOM 5393 N N . VAL B 1 349 ? 11.914 -14.188 9.445 1 75.31 349 VAL B N 1
ATOM 5394 C CA . VAL B 1 349 ? 13.031 -13.266 9.547 1 75.31 349 VAL B CA 1
ATOM 5395 C C . VAL B 1 349 ? 13.055 -12.633 10.938 1 75.31 349 VAL B C 1
ATOM 5397 O O . VAL B 1 349 ? 12 -12.445 11.555 1 75.31 349 VAL B O 1
ATOM 5400 N N . ASN B 1 350 ? 14.25 -12.594 11.539 1 62.81 350 ASN B N 1
ATOM 5401 C CA . ASN B 1 350 ? 14.414 -11.969 12.852 1 62.81 350 ASN B CA 1
ATOM 5402 C C . ASN B 1 350 ? 14.625 -10.461 12.727 1 62.81 350 ASN B C 1
ATOM 5404 O O . ASN B 1 350 ? 15.461 -10.008 11.945 1 62.81 350 ASN B O 1
ATOM 5408 N N . HIS B 1 351 ? 13.695 -9.758 12.617 1 55.56 351 HIS B N 1
ATOM 5409 C CA . HIS B 1 351 ? 14.164 -8.375 12.547 1 55.56 351 HIS B CA 1
ATOM 5410 C C . HIS B 1 351 ? 14.383 -7.801 13.945 1 55.56 351 HIS B C 1
ATOM 5412 O O . HIS B 1 351 ? 13.562 -8.016 14.844 1 55.56 351 HIS B O 1
ATOM 5418 N N . VAL B 1 352 ? 15.5 -7.465 14.281 1 41.88 352 VAL B N 1
ATOM 5419 C CA . VAL B 1 352 ? 15.922 -6.73 15.469 1 41.88 352 VAL B CA 1
ATOM 5420 C C . VAL B 1 352 ? 15.336 -5.32 15.438 1 41.88 352 VAL B C 1
ATOM 5422 O O . VAL B 1 352 ? 15.141 -4.746 14.367 1 41.88 352 VAL B O 1
#

Secondary structure (DSSP, 8-state):
---S-----EEEEEE--SHHHHHHHHHHHHHSSEEEEEE-STTHHHHHHH-EEEEETTTEEEEEE--SEEESSHHHHHHT----SEEEE-S---TTS-GGGSHHHHHHHHHHHHHHH-TT--EEEEE--SSSSGGGGT--TTHHHHTTEEEEEEEEE--EEEEETTEEEE-S--EEEEEESSTT-HHHHHHHHHHHHHH--TTT-EEEE-TTHHHHHHHHHHHHTTHHHHHHHHT--HHHHHHSSGGGTHHIIIIIHHHHHHHHHHHHTTT----TTHHHHHHHHHHHS----HHHHHHHTT----HIIIIIHHHHHHHHTT---HHHHHHHHHHHHHHHHHHHHTTSS---/---S-----EEEEEE--SHHHHHHHHHHHHHSSEEEEEE-STTHHHHHHH-EEEEETTTEEEEEE--SEEESSHHHHHHT----SEEEE-S---TTS-GGGSHHHHHHHHHHHHHHH-TT--EEEEE--SSSSGGGGT--TTHHHHTTEEEEEEEEE--EEEEETTEEEE-S--EEEEEESSTT-HHHHHHHHHHHHHH--TTT-EEEE-TTHHHHHHHHHHHHTTHHHHHHHHT--HHHHHHSSGGGTHHIIIIIHHHHHHHHHHHHTTT----TTHHHHHHHHHHHS----HHHHHHHTT----HIIIIIHHHHHHHHTT---HHHHHHHHHHHHHHHHHHHHTTSS---

Sequence (704 aa):
MSTLGEQDKLRALVIGAGAVGVVAAYALFRNGGAEVSLVSRSDYDRVVSQGYTIDSVNYGNVTGWRPSHLYKSLTDAIAADVFYDYVVLTTKNVPDGPVQDTVAHILAPILDANKRVDPEKPFGLVLMQNGIDIEHTVLQDGDTADRKLALLSGVQMVASTKIEPGRISQKTPDRLYVGAFDIADELAIQFAKRFVSLYHNEGVNEALYDANVRETRWTKLLYNASINPTTALVGLDVSRCLSYGIQGKSTAEHIFRPAMKEIIAAAASEGIVLDEKLVPFFIDITGKIPFKPSMCVDAEHSRLMEIEVILGNPIRIAERHNVPVPTLSMLYHLLILVQGKLKAQQGIVNHVMSTLGEQDKLRALVIGAGAVGVVAAYALFRNGGAEVSLVSRSDYDRVVSQGYTIDSVNYGNVTGWRPSHLYKSLTDAIAADVFYDYVVLTTKNVPDGPVQDTVAHILAPILDANKRVDPEKPFGLVLMQNGIDIEHTVLQDGDTADRKLALLSGVQMVASTKIEPGRISQKTPDRLYVGAFDIADELAIQFAKRFVSLYHNEGVNEALYDANVRETRWTKLLYNASINPTTALVGLDVSRCLSYGIQGKSTAEHIFRPAMKEIIAAAASEGIVLDEKLVPFFIDITGKIPFKPSMCVDAEHSRLMEIEVILGNPIRIAERHNVPVPTLSMLYHLLILVQGKLKAQQGIVNHV

Foldseek 3Di:
DPPPPPPQAAEEEQEDPWQVRVLQQVLLVVLVRYQYEYADAPQQVVCVVWNAWECAPQPHTDTNDDGNYYHNAVVRVLVVLDAHQEYEYEDEADCVFDPCRHQQNRCVSVLVSNCVSPVVDEHEYEYAYAFPPSVVRHDDPPSCVRSNYFYKYKHWDWDKGDPDRRYIYTDDAIAIEMEGPDLPDPSNRVNRVVVQSSSDDPPRHHGDYDSPVNLVSLLVLLCCLQQLLVCQLVLAFLLCQQVVDDVSCCSLPPGSLLQSVLSQQLCVLVPRHDDSVVSVVSSVVRNPDRDRDPNSVCSVVLHAHNLCRSQVVSVVSCVVSVHDRPSSVVSSVSVVVSNVVSCVVVVVDPDD/DPPPPPPQAAEEEQEDPWQVRVLQQVLLVVLVRYQYEYADAPQQVVCVVWNAWECAPQPHTDTNDDGNHYHNAPVRVLVVLDAHQEYEYEDEADCVFDPCRHQQNRCVSVLVSNCVSPVVDEHEYEYAYAFPPSVVRHDDPPSCVRSNYFYKYKHWDWDKGDPDRRYIYTDDAIAIEMEGPDLVDPSNRVNRVVSQSSSDDPPRHHGDYDSPVNLVSLLVLLCCLQQLLVCQLVLAFLLCQQVVDDVSCCSLVPGSLLQSVLSQQLCVLVPRHDDSVVSVVSSVVRNPDRDRDPNSVCSVVLHAHNLCRSQVVSVVSCVVSVHDRPSSVVSSVSVVVSNVVSCVVVVVDPDD

pLDDT: mean 92.69, std 11.12, range [28.72, 98.88]